Protein AF-A0A5M3VR15-F1 (afdb_monomer)

Sequence (517 aa):
MLGALPVVAEFCSRLRIRELVDEACPVRDLAELTHGQVIEVLVANRLTSPAPLVHVQEWARTWAVAETFGVDPDLLNDDRIGRALDAIAPHLDHLAGSAGLSAIERFGVDASRMHWDMTSISLHGVYEQAEENFAAPKFGHPKDRRPDLKQIQAGIAVSGDGALPLFHRAFDGGAGEVGQVVGVMKALQALASRQQLLMVGDSKLISYANLAAMAAEQVGFIAPASKTYVGVQVLRGLDLAAATPVDYLARRGAGKPAERRGLWHVLEDGMTLPGPRKKDPVVKLRRVFVHSSARARAAATARAKKLDRARDDLQRLERGLGSRHYPTPGKVADRIAVIARDRRVAGYLHAEAGIAPDTGKPTLAWHFDQNAIDAEAAADGWYALLSNLDPGHADAEQILRLYKGQEAVERRYSAFKGPLAVTTLYLKNNRRVAELITVICLALLIFCLVERQVRQDWPYARPPRSRACTRGGPPSPPDGSSSTHWPVSGSSLVPASHHRSFLNRPIFSSAFSIYST

Solvent-accessible surface area (backbone atoms only — not comparable to full-atom values): 29183 Å² total; per-residue (Å²): 77,61,86,66,47,62,63,47,46,52,50,37,60,66,37,35,48,38,57,59,38,31,74,75,36,69,68,63,94,86,52,93,64,54,39,11,59,54,50,52,50,52,23,48,34,41,54,44,64,70,58,60,66,82,42,42,25,64,51,30,67,58,30,45,36,41,83,62,71,72,39,63,34,84,68,39,42,45,68,51,52,48,51,37,42,59,57,44,53,90,42,50,64,58,53,30,45,51,43,23,42,32,41,30,73,72,65,70,48,54,47,36,36,30,33,44,52,74,42,61,38,51,41,56,68,84,61,91,65,64,56,84,99,37,38,40,70,25,60,50,88,44,85,85,72,51,62,88,33,35,18,31,26,39,39,39,34,24,19,74,48,68,43,28,52,38,35,55,49,66,34,30,24,65,61,63,67,69,75,59,53,61,68,52,46,56,56,49,53,70,58,16,73,95,50,72,35,29,40,35,37,52,41,61,62,68,40,72,71,45,50,51,48,30,58,75,71,59,40,31,40,41,27,40,51,42,65,91,79,49,42,68,70,62,45,37,72,54,59,73,87,82,30,47,77,42,100,59,79,55,76,93,35,68,89,44,59,77,92,73,37,54,54,35,29,37,43,74,52,80,45,75,46,76,42,100,46,95,87,43,71,69,43,70,35,36,39,34,38,36,37,28,52,54,49,21,54,51,47,52,54,53,49,50,58,36,51,52,56,43,49,55,52,50,56,51,48,62,77,40,49,53,34,98,86,23,58,41,33,68,51,44,44,54,49,49,53,51,49,23,59,78,47,70,37,59,83,31,54,50,72,49,55,41,66,38,93,90,73,71,35,31,40,79,51,72,51,69,43,61,66,50,50,50,55,53,55,47,30,44,26,51,49,42,32,37,29,62,60,51,66,92,80,42,46,66,62,52,50,50,54,62,54,61,55,49,63,58,46,58,52,45,55,48,43,47,47,47,77,52,52,52,60,69,42,82,53,85,45,33,55,63,48,48,35,51,49,51,44,51,48,53,29,50,27,49,55,28,48,54,53,36,51,54,54,73,69,38,82,85,69,60,76,79,77,82,68,79,84,73,90,74,85,88,82,82,88,80,87,80,90,82,90,82,83,86,87,83,86,86,83,84,86,78,88,81,79,92,75,96,68,97,68,87,73,41,48,65,60,57,65,58,64,70,75,76,122

Foldseek 3Di:
DAPCLLLLLVLCVLLVQLVLLCVQQPDDPPDPDGLSLLLSLQLVCLQFPPDDQQCSLVVCVVYVSCVRSVDNSVCSHSVNSVVSLVRCLVPLQVSLLSSLLSCCVRVVAQLQEKEKDKAKAFEDEDAPDADPPFAHFAQDCHPVPPSVTTIKIKIFIFGLALRFGSGIFIHHSPDQPPPPVLVVVVSSVVSNPPHAHEYEYEQSCDDPRNLLSCVVVVHKYKYFHDCVQPPLLNLLPDDPVPWAKFPDFDPVCPPPDPVPTKTKTKDKDKDWDDDPDPPRDIGIKMKIKMFIPVQLVVVVVLVVVLVVQLVVQVVVLQVCWCHPQHNDLVSSVVSNVVSCVVSVQVQFKDKGWDADPVPRIIDIDIDGHPVSVVSSSSSGRITIMMIPDDCVVDPSNRSVVSNSSCVSNVVLVVCLVPSSPSRYDHDHHSSSNRSVSSSSSSSSNSVSSVVSVCLVPPPPNDDPDPPDDPDDDDDDDDDDDDDDDDDDDDDDDDDDDDDDDPDRDRPVVVVVVVPPD

Radius of gyration: 29.28 Å; Cα contacts (8 Å, |Δi|>4): 796; chains: 1; bounding box: 68×82×88 Å

InterPro domains:
  IPR025457 Domain of unknown function DUF4277 [PF14104] (2-89)
  IPR047654 IS1634 transposase [NF033559] (6-456)

Secondary structure (DSSP, 8-state):
--TTHHHHHHHHHHHTHHHHHHHHSPPPTT-SS-HHHHHHHHHHHHHHS---GGGHHHHHHHTTHHHHHS--GGG--HHHHHHHHHHHGGGHHHHHHHHHHHHHHHHT---SEEEEEEEEEEE-S---S--TTSPPPB----TTS-TTSEEEEEEEEEETTTT-EEEEEEEETT--STTTHHHHHHHHHHHSTTS--EEEE-GGG--HHHHHHHHHTT-EEEEEPPTTTS-HHHHHT--STTSEEE----GGGTTS-GGGSPPEEEEEEEEEE--SSTTSPPEEEEEEEEEEHHHHHHHHHHHHHHHHHHHHHHHHHHHTTTSTTS-SHHHHHHHHHHHHHHTT-TTTEEEEEEE-TTT--EEEEEEE-HHHHHHHHTTTTEEEEEE---TTT--HHHHHHHHHTTHHHHHHHHHHHTTT-TT-B--SSHHHHHHHHHHHHHHHHHHHHHHHHHHHH-GGGSPPP--------PPPPPP------------PPPPPP---------HHHHHHHTT--

Mean predicted aligned error: 11.86 Å

Structure (mmCIF, N/CA/C/O backbone):
data_AF-A0A5M3VR15-F1
#
_entry.id   AF-A0A5M3VR15-F1
#
loop_
_atom_site.group_PDB
_atom_site.id
_atom_site.type_symbol
_atom_site.label_atom_id
_atom_site.label_alt_id
_atom_site.label_comp_id
_atom_site.label_asym_id
_atom_site.label_entity_id
_atom_site.label_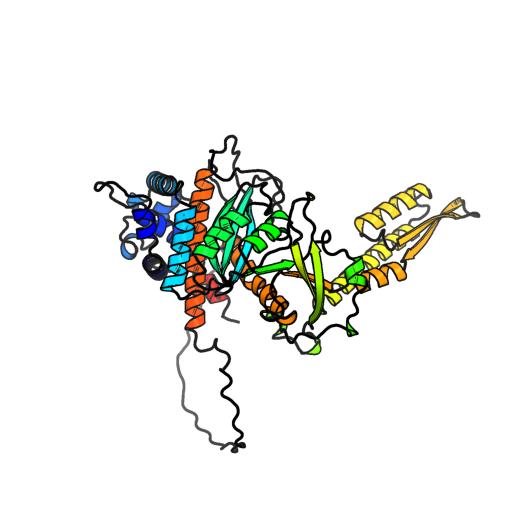seq_id
_atom_site.pdbx_PDB_ins_code
_atom_site.Cartn_x
_atom_site.Cartn_y
_atom_site.Cartn_z
_atom_site.occupancy
_atom_site.B_iso_or_equiv
_atom_site.auth_seq_id
_atom_site.auth_comp_id
_atom_site.auth_asym_id
_atom_site.auth_atom_id
_atom_site.pdbx_PDB_model_num
ATOM 1 N N . MET A 1 1 ? -28.577 -17.894 13.505 1.00 84.69 1 MET A N 1
ATOM 2 C CA . MET A 1 1 ? -27.300 -18.650 13.415 1.00 84.69 1 MET A CA 1
ATOM 3 C C . MET A 1 1 ? -26.244 -18.000 14.302 1.00 84.69 1 MET A C 1
ATOM 5 O O . MET A 1 1 ? -26.069 -16.793 14.215 1.00 84.69 1 MET A O 1
ATOM 9 N N . LEU A 1 2 ? -25.543 -18.776 15.137 1.00 87.06 2 LEU A N 1
ATOM 10 C CA . LEU A 1 2 ? -24.503 -18.254 16.041 1.00 87.06 2 LEU A CA 1
ATOM 11 C C . LEU A 1 2 ? -23.191 -17.926 15.301 1.00 87.06 2 LEU A C 1
ATOM 13 O O . LEU A 1 2 ? -22.658 -16.824 15.414 1.00 87.06 2 LEU A O 1
ATOM 17 N N . GLY A 1 3 ? -22.697 -18.864 14.484 1.00 88.12 3 GLY A N 1
ATOM 18 C CA . GLY A 1 3 ? -21.511 -18.671 13.644 1.00 88.12 3 GLY A CA 1
ATOM 19 C C . GLY A 1 3 ? -20.292 -18.161 14.424 1.00 88.12 3 GLY A C 1
ATOM 20 O O . GLY A 1 3 ? -19.955 -18.700 15.473 1.00 88.12 3 GLY A O 1
ATOM 21 N N . ALA A 1 4 ? -19.628 -17.125 13.903 1.00 90.88 4 ALA A N 1
ATOM 22 C CA . ALA A 1 4 ? -18.450 -16.514 14.526 1.00 90.88 4 ALA A CA 1
ATOM 23 C C . ALA A 1 4 ? -18.777 -15.351 15.486 1.00 90.88 4 ALA A C 1
ATOM 25 O O . ALA A 1 4 ? -17.852 -14.723 15.997 1.00 90.88 4 ALA A O 1
ATOM 26 N N . LEU A 1 5 ? -20.059 -15.039 15.729 1.00 94.44 5 LEU A N 1
ATOM 27 C CA . LEU A 1 5 ? -20.446 -13.853 16.503 1.00 94.44 5 LEU A CA 1
ATOM 28 C C . LEU A 1 5 ? -19.872 -13.823 17.925 1.00 94.44 5 LEU A C 1
ATOM 30 O O . LEU A 1 5 ? -19.365 -12.765 18.287 1.00 94.44 5 LEU A O 1
ATOM 34 N N . PRO A 1 6 ? -19.855 -14.923 18.709 1.00 96.25 6 PRO A N 1
ATOM 35 C CA . PRO A 1 6 ? -19.292 -14.883 20.061 1.00 96.25 6 PRO A CA 1
ATOM 36 C C . PRO A 1 6 ? -17.806 -14.522 20.072 1.00 96.25 6 PRO A C 1
ATOM 38 O O . PRO A 1 6 ? -17.352 -13.767 20.924 1.00 96.25 6 PRO A O 1
ATOM 41 N N . VAL A 1 7 ? -17.053 -15.010 19.079 1.00 94.94 7 VAL A N 1
ATOM 42 C CA . VAL A 1 7 ? -15.639 -14.655 18.914 1.00 94.94 7 VAL A CA 1
ATOM 43 C C . VAL A 1 7 ? -15.512 -13.173 18.577 1.00 94.94 7 VAL A C 1
ATOM 45 O O . VAL A 1 7 ? -14.684 -12.485 19.158 1.00 94.94 7 VAL A O 1
ATOM 48 N N . VAL A 1 8 ? -16.340 -12.652 17.668 1.00 95.06 8 VAL A N 1
ATOM 49 C CA . VAL A 1 8 ? -16.310 -11.222 17.332 1.00 95.06 8 VAL A CA 1
ATOM 50 C C . VAL A 1 8 ? -16.653 -10.359 18.548 1.00 95.06 8 VAL A C 1
ATOM 52 O O . VAL A 1 8 ? -15.923 -9.414 18.823 1.00 95.06 8 VAL A O 1
ATOM 55 N N . ALA A 1 9 ? -17.707 -10.700 19.290 1.00 96.31 9 ALA A N 1
ATOM 56 C CA . ALA A 1 9 ? -18.141 -9.959 20.471 1.00 96.31 9 ALA A CA 1
ATOM 57 C C . ALA A 1 9 ? -17.063 -9.920 21.562 1.00 96.31 9 ALA A C 1
ATOM 59 O O . ALA A 1 9 ? -16.777 -8.853 22.101 1.00 96.31 9 ALA A O 1
ATOM 60 N N . GLU A 1 10 ? -16.394 -11.047 21.817 1.00 96.69 10 GLU A N 1
ATOM 61 C CA . GLU A 1 10 ? -15.274 -11.108 22.761 1.00 96.69 10 GLU A CA 1
ATOM 62 C C . GLU A 1 10 ? -14.133 -10.167 22.347 1.00 96.69 10 GLU A C 1
ATOM 64 O O . GLU A 1 10 ? -13.606 -9.415 23.167 1.00 96.69 10 GLU A O 1
ATOM 69 N N . PHE A 1 11 ? -13.760 -10.143 21.063 1.00 96.56 11 PHE A N 1
ATOM 70 C CA . PHE A 1 11 ? -12.718 -9.229 20.587 1.00 96.56 11 PHE A CA 1
ATOM 71 C C . PHE A 1 11 ? -13.174 -7.763 20.568 1.00 96.56 11 PHE A C 1
ATOM 73 O O . PHE A 1 11 ? -12.351 -6.896 20.857 1.00 96.56 11 PHE A O 1
ATOM 80 N N . CYS A 1 12 ? -14.449 -7.468 20.286 1.00 97.00 12 CYS A N 1
ATOM 81 C CA . CYS A 1 12 ? -15.007 -6.117 20.405 1.00 97.00 12 CYS A CA 1
ATOM 82 C C . CYS A 1 12 ? -14.919 -5.603 21.850 1.00 97.00 12 CYS A C 1
ATOM 84 O O . CYS A 1 12 ? -14.375 -4.520 22.072 1.00 97.00 12 CYS A O 1
ATOM 86 N N . SER A 1 13 ? -15.347 -6.417 22.821 1.00 96.69 13 SER A N 1
ATOM 87 C CA . SER A 1 13 ? -15.270 -6.119 24.259 1.00 96.69 13 SER A CA 1
ATOM 88 C C . SER A 1 13 ? -13.823 -5.937 24.720 1.00 96.69 13 SER A C 1
ATOM 90 O O . SER A 1 13 ? -13.453 -4.929 25.331 1.00 96.69 13 SER A O 1
ATOM 92 N N . ARG A 1 14 ? -12.934 -6.863 24.337 1.00 96.25 14 ARG A N 1
ATOM 93 C CA . ARG A 1 14 ? -11.507 -6.733 24.637 1.00 96.25 14 ARG A CA 1
ATOM 94 C C . ARG A 1 14 ? -10.912 -5.482 24.008 1.00 96.25 14 ARG A C 1
ATOM 96 O O . ARG A 1 14 ? -10.101 -4.859 24.670 1.00 96.25 14 ARG A O 1
ATOM 103 N N . LEU A 1 15 ? -11.310 -5.064 22.810 1.00 95.62 15 LEU A N 1
ATOM 104 C CA . LEU A 1 15 ? -10.848 -3.808 22.205 1.00 95.62 15 LEU A CA 1
ATOM 105 C C . LEU A 1 15 ? -11.556 -2.556 22.734 1.00 95.62 15 LEU A C 1
ATOM 107 O O . LEU A 1 15 ? -11.107 -1.453 22.420 1.00 95.62 15 LEU A O 1
ATOM 111 N N . ARG A 1 16 ? -12.597 -2.707 23.557 1.00 96.62 16 ARG A N 1
ATOM 112 C CA . ARG A 1 16 ? -13.457 -1.624 24.044 1.00 96.62 16 ARG A CA 1
ATOM 113 C C . ARG A 1 16 ? -14.177 -0.849 22.934 1.00 96.62 16 ARG A C 1
ATOM 115 O O . ARG A 1 16 ? -14.290 0.373 23.004 1.00 96.62 16 ARG A O 1
ATOM 122 N N . ILE A 1 17 ? -14.576 -1.513 21.846 1.00 96.56 17 ILE A N 1
ATOM 123 C CA . ILE A 1 17 ? -15.138 -0.809 20.679 1.00 96.56 17 ILE A CA 1
ATOM 124 C C . ILE A 1 17 ? -16.396 -0.029 21.062 1.00 96.56 17 ILE A C 1
ATOM 126 O O . ILE A 1 17 ? -16.505 1.149 20.717 1.00 96.56 17 ILE A O 1
ATOM 130 N N . ARG A 1 18 ? -17.319 -0.660 21.794 1.00 96.88 18 ARG A N 1
ATOM 131 C CA . ARG A 1 18 ? -18.538 -0.002 22.264 1.00 96.88 18 ARG A CA 1
ATOM 132 C C . ARG A 1 18 ? -18.235 1.211 23.133 1.00 96.88 18 ARG A C 1
ATOM 134 O O . ARG A 1 18 ? -18.763 2.283 22.865 1.00 96.88 18 ARG A O 1
ATOM 141 N N . GLU A 1 19 ? -17.381 1.051 24.136 1.00 97.12 19 GLU A N 1
ATOM 142 C CA . GLU A 1 19 ? -17.061 2.100 25.100 1.00 97.12 19 GLU A CA 1
ATOM 143 C C . GLU A 1 19 ? -16.384 3.285 24.418 1.00 97.12 19 GLU A C 1
ATOM 145 O O . GLU A 1 19 ? -16.788 4.417 24.638 1.00 97.12 19 GLU A O 1
ATOM 150 N N . LEU A 1 20 ? -15.415 3.037 23.532 1.00 95.44 20 LEU A N 1
ATOM 151 C CA . LEU A 1 20 ? -14.730 4.101 22.795 1.00 95.44 20 LEU A CA 1
ATOM 152 C C . LEU A 1 20 ? -15.692 4.926 21.931 1.00 95.44 20 LEU A C 1
ATOM 154 O O . LEU A 1 20 ? -15.531 6.141 21.810 1.00 95.44 20 LEU A O 1
ATOM 158 N N . VAL A 1 21 ? -16.683 4.273 21.317 1.00 97.12 21 VAL A N 1
ATOM 159 C CA . VAL A 1 21 ? -17.708 4.959 20.522 1.00 97.12 21 VAL A CA 1
ATOM 160 C C . VAL A 1 21 ? -18.686 5.708 21.420 1.00 97.12 21 VAL A C 1
ATOM 162 O O . VAL A 1 21 ? -18.996 6.856 21.126 1.00 97.12 21 VAL A O 1
ATOM 165 N N . ASP A 1 22 ? -19.155 5.100 22.507 1.00 96.94 22 ASP A N 1
ATOM 166 C CA . ASP A 1 22 ? -20.141 5.711 23.404 1.00 96.94 22 ASP A CA 1
ATOM 167 C C . ASP A 1 22 ? -19.550 6.884 24.209 1.00 96.94 22 ASP A C 1
ATOM 169 O O . ASP A 1 22 ? -20.244 7.869 24.452 1.00 96.94 22 ASP A O 1
ATOM 173 N N . GLU A 1 23 ? -18.258 6.832 24.552 1.00 95.75 23 GLU A N 1
ATOM 174 C CA . GLU A 1 23 ? -17.509 7.945 25.153 1.00 95.75 23 GLU A CA 1
ATOM 175 C C . GLU A 1 23 ? -17.370 9.126 24.177 1.00 95.75 23 GLU A C 1
ATOM 177 O O . GLU A 1 23 ? -17.504 10.284 24.573 1.00 95.75 23 GLU A O 1
ATOM 182 N N . ALA A 1 24 ? -17.113 8.850 22.893 1.00 93.88 24 ALA A N 1
ATOM 183 C CA . ALA A 1 24 ? -16.976 9.886 21.868 1.00 93.88 24 ALA A CA 1
ATOM 184 C C . ALA A 1 24 ? -18.331 10.444 21.399 1.00 93.88 24 ALA A C 1
ATOM 186 O O . ALA A 1 24 ? -18.429 11.611 21.023 1.00 93.88 24 ALA A O 1
ATOM 187 N N . CYS A 1 25 ? -19.366 9.606 21.396 1.00 94.75 25 CYS A N 1
ATOM 188 C CA . CYS A 1 25 ? -20.674 9.883 20.815 1.00 94.75 25 CYS A CA 1
ATOM 189 C C . CYS A 1 25 ? -21.788 9.437 21.781 1.00 94.75 25 CYS A C 1
ATOM 191 O O . CYS A 1 25 ? -22.490 8.458 21.499 1.00 94.75 25 CYS A O 1
ATOM 193 N N . PRO A 1 26 ? -21.974 10.129 22.919 1.00 92.31 26 PRO A N 1
ATOM 194 C CA . PRO A 1 26 ? -22.975 9.742 23.902 1.00 92.31 26 PRO A CA 1
ATOM 195 C C . PRO A 1 26 ? -24.393 9.887 23.340 1.00 92.31 26 PRO A C 1
ATOM 197 O O . PRO A 1 26 ? -24.717 10.837 22.622 1.00 92.31 26 PRO A O 1
ATOM 200 N N . VAL A 1 27 ? -25.260 8.943 23.698 1.00 91.06 27 VAL A N 1
ATOM 201 C CA . VAL A 1 27 ? -26.696 8.996 23.398 1.00 91.06 27 VAL A CA 1
ATOM 202 C C . VAL A 1 27 ? -27.474 9.525 24.600 1.00 91.06 27 VAL A C 1
ATOM 204 O O . VAL A 1 27 ? -26.991 9.511 25.726 1.00 91.06 27 VAL A O 1
ATOM 207 N N . ARG A 1 28 ? -28.700 10.000 24.364 1.00 87.38 28 ARG A N 1
ATOM 208 C CA . ARG A 1 28 ? -29.627 10.353 25.451 1.00 87.38 28 ARG A CA 1
ATOM 209 C C . ARG A 1 28 ? -30.098 9.083 26.163 1.00 87.38 28 ARG A C 1
ATOM 211 O O . ARG A 1 28 ? -30.282 8.070 25.498 1.00 87.38 28 ARG A O 1
ATOM 218 N N . ASP A 1 29 ? -30.434 9.188 27.445 1.00 80.81 29 ASP A N 1
ATOM 219 C CA . ASP A 1 29 ? -30.907 8.061 28.276 1.00 80.81 29 ASP A CA 1
ATOM 220 C C . ASP A 1 29 ? -32.170 7.360 27.738 1.00 80.81 29 ASP A C 1
ATOM 222 O O . ASP A 1 29 ? -32.453 6.218 28.077 1.00 80.81 29 ASP A O 1
ATOM 226 N N . LEU A 1 30 ? -32.930 8.037 26.872 1.00 84.94 30 LEU A N 1
ATOM 227 C CA . LEU A 1 30 ? -34.126 7.513 26.202 1.00 84.94 30 LEU A CA 1
ATOM 228 C C . LEU A 1 30 ? -33.816 6.645 24.969 1.00 84.94 30 LEU A C 1
ATOM 230 O O . LEU A 1 30 ? -34.739 6.138 24.336 1.00 84.94 30 LEU A O 1
ATOM 234 N N . ALA A 1 31 ? -32.552 6.542 24.555 1.00 85.62 31 ALA A N 1
ATOM 235 C CA . ALA A 1 31 ? -32.176 5.763 23.385 1.00 85.62 31 ALA A CA 1
ATOM 236 C C . ALA A 1 31 ? -32.180 4.263 23.704 1.00 85.62 31 ALA A C 1
ATOM 238 O O . ALA A 1 31 ? -31.478 3.808 24.600 1.00 85.62 31 ALA A O 1
ATOM 239 N N . GLU A 1 32 ? -32.907 3.485 22.903 1.00 91.31 32 GLU A N 1
ATOM 240 C CA . GLU A 1 32 ? -32.986 2.025 23.057 1.00 91.31 32 GLU A CA 1
ATOM 241 C C . GLU A 1 32 ? -31.664 1.315 22.725 1.00 91.31 32 GLU A C 1
ATOM 243 O O . GLU A 1 32 ? -31.402 0.221 23.214 1.00 91.31 32 GLU A O 1
ATOM 248 N N . LEU A 1 33 ? -30.815 1.947 21.906 1.00 94.12 33 LEU A N 1
ATOM 249 C CA . LEU A 1 33 ? -29.470 1.478 21.584 1.00 94.12 33 LEU A CA 1
ATOM 250 C C . LEU A 1 33 ? -28.466 2.619 21.687 1.00 94.12 33 LEU A C 1
ATOM 252 O O . LEU A 1 33 ? -28.741 3.746 21.262 1.00 94.12 33 LEU A O 1
ATOM 256 N N . THR A 1 34 ? -27.253 2.302 22.128 1.00 96.38 34 THR A N 1
ATOM 257 C CA . THR A 1 34 ? -26.111 3.214 22.031 1.00 96.38 34 THR A CA 1
ATOM 258 C C . THR A 1 34 ? -25.531 3.229 20.615 1.00 96.38 34 THR A C 1
ATOM 260 O O . THR A 1 34 ? -25.936 2.445 19.747 1.00 96.38 34 THR A O 1
ATOM 263 N N . HIS A 1 35 ? -24.640 4.175 20.315 1.00 97.00 35 HIS A N 1
ATOM 264 C CA . HIS A 1 35 ? -23.969 4.199 19.013 1.00 97.00 35 HIS A CA 1
ATOM 265 C C . HIS A 1 35 ? -22.918 3.088 18.923 1.00 97.00 35 HIS A C 1
ATOM 267 O O . HIS A 1 35 ? -22.827 2.427 17.889 1.00 97.00 35 HIS A O 1
ATOM 273 N N . GLY A 1 36 ? -22.219 2.799 20.020 1.00 97.06 36 GLY A N 1
ATOM 274 C CA . GLY A 1 36 ? -21.252 1.715 20.136 1.00 97.06 36 GLY A CA 1
ATOM 275 C C . GLY A 1 36 ? -21.853 0.346 19.846 1.00 97.06 36 GLY A C 1
ATOM 276 O O . GLY A 1 36 ? -21.278 -0.398 19.054 1.00 97.06 36 GLY A O 1
ATOM 277 N N . GLN A 1 37 ? -23.052 0.051 20.363 1.00 97.12 37 GLN A N 1
ATOM 278 C CA . GLN A 1 37 ? -23.767 -1.194 20.034 1.00 97.12 37 GLN A CA 1
ATOM 279 C C . GLN A 1 37 ? -24.006 -1.344 18.530 1.00 97.12 37 GLN A C 1
ATOM 281 O O . GLN A 1 37 ? -23.772 -2.406 17.957 1.00 97.12 37 GLN A O 1
ATOM 286 N N . VAL A 1 38 ? -24.444 -0.271 17.868 1.00 97.50 38 VAL A N 1
ATOM 287 C CA . VAL A 1 38 ? -24.686 -0.295 16.421 1.00 97.50 38 VAL A CA 1
ATOM 288 C C . VAL A 1 38 ? -23.377 -0.530 15.663 1.00 97.50 38 VAL A C 1
ATOM 290 O O . VAL A 1 38 ? -23.345 -1.343 14.741 1.00 97.50 38 VAL A O 1
ATOM 293 N N . ILE A 1 39 ? -22.281 0.128 16.056 1.00 97.56 39 ILE A N 1
ATOM 294 C CA . ILE A 1 39 ? -20.973 -0.057 15.412 1.00 97.56 39 ILE A CA 1
ATOM 295 C C . ILE A 1 39 ? -20.442 -1.487 15.597 1.00 97.56 39 ILE A C 1
ATOM 297 O O . ILE A 1 39 ? -19.976 -2.073 14.619 1.00 97.56 39 ILE A O 1
ATOM 301 N N . GLU A 1 40 ? -20.552 -2.089 16.785 1.00 96.94 40 GLU A N 1
ATOM 302 C CA . GLU A 1 40 ? -20.150 -3.488 17.013 1.00 96.94 40 GLU A CA 1
ATOM 303 C C . GLU A 1 40 ? -20.912 -4.464 16.114 1.00 96.94 40 GLU A C 1
ATOM 305 O O . GLU A 1 40 ? -20.313 -5.346 15.492 1.00 96.94 40 GLU A O 1
ATOM 310 N N . VAL A 1 41 ? -22.223 -4.263 15.977 1.00 96.38 41 VAL A N 1
ATOM 311 C CA . VAL A 1 41 ? -23.064 -5.063 15.084 1.00 96.38 41 VAL A CA 1
ATOM 312 C C . VAL A 1 41 ? -22.640 -4.891 13.624 1.00 96.38 41 VAL A C 1
ATOM 314 O O . VAL A 1 41 ? -22.562 -5.877 12.889 1.00 96.38 41 VAL A O 1
ATOM 317 N N . LEU A 1 42 ? -22.313 -3.671 13.182 1.00 95.81 42 LEU A N 1
ATOM 318 C CA . LEU A 1 42 ? -21.810 -3.443 11.824 1.00 95.81 42 LEU A CA 1
ATOM 319 C C . LEU A 1 42 ? -20.450 -4.117 11.594 1.00 95.81 42 LEU A C 1
ATOM 321 O O . LEU A 1 42 ? -20.225 -4.688 10.525 1.00 95.81 42 LEU A O 1
ATOM 325 N N . VAL A 1 43 ? -19.556 -4.099 12.585 1.00 95.19 43 VAL A N 1
ATOM 326 C CA . VAL A 1 43 ? -18.287 -4.839 12.537 1.00 95.19 43 VAL A CA 1
ATOM 327 C C . VAL A 1 43 ? -18.549 -6.345 12.414 1.00 95.19 43 VAL A C 1
ATOM 329 O O . VAL A 1 43 ? -17.964 -7.007 11.552 1.00 95.19 43 VAL A O 1
ATOM 332 N N . ALA A 1 44 ? -19.480 -6.884 13.201 1.00 94.69 44 ALA A N 1
ATOM 333 C CA . ALA A 1 44 ? -19.871 -8.288 13.140 1.00 94.69 44 ALA A CA 1
ATOM 334 C C . ALA A 1 44 ? -20.499 -8.673 11.794 1.00 94.69 44 ALA A C 1
ATOM 336 O O . ALA A 1 44 ? -20.161 -9.723 11.236 1.00 94.69 44 ALA A O 1
ATOM 337 N N . ASN A 1 45 ? -21.334 -7.805 11.217 1.00 93.38 45 ASN A N 1
ATOM 338 C CA . ASN A 1 45 ? -21.872 -7.982 9.871 1.00 93.38 45 ASN A CA 1
ATOM 339 C C . ASN A 1 45 ? -20.744 -8.092 8.834 1.00 93.38 45 ASN A C 1
ATOM 341 O O . ASN A 1 45 ? -20.725 -9.032 8.036 1.00 93.38 45 ASN A O 1
ATOM 345 N N . ARG A 1 46 ? -19.751 -7.192 8.893 1.00 90.81 46 ARG A N 1
ATOM 346 C CA . ARG A 1 46 ? -18.596 -7.197 7.976 1.00 90.81 46 ARG A CA 1
ATOM 347 C C . ARG A 1 46 ? -17.713 -8.434 8.111 1.00 90.81 46 ARG A C 1
ATOM 349 O O . ARG A 1 46 ? -17.101 -8.839 7.129 1.00 90.81 46 ARG A O 1
ATOM 356 N N . LEU A 1 47 ? -17.641 -9.046 9.289 1.00 90.12 47 LEU A N 1
ATOM 357 C CA . LEU A 1 47 ? -16.813 -10.231 9.531 1.00 90.12 47 LEU A CA 1
ATOM 358 C C . LEU A 1 47 ? -17.487 -11.559 9.177 1.00 90.12 47 LEU A C 1
ATOM 360 O O . LEU A 1 47 ? -16.810 -12.580 9.037 1.00 90.12 47 LEU A O 1
ATOM 364 N N . THR A 1 48 ? -18.809 -11.567 9.046 1.00 89.19 48 THR A N 1
ATOM 365 C CA . THR A 1 48 ? -19.586 -12.798 8.896 1.00 89.19 48 THR A CA 1
ATOM 366 C C . THR A 1 48 ? -20.166 -12.940 7.497 1.00 89.19 48 THR A C 1
ATOM 368 O O . THR A 1 48 ? -19.733 -13.805 6.736 1.00 89.19 48 THR A O 1
ATOM 371 N N . SER A 1 49 ? -21.126 -12.086 7.154 1.00 86.06 49 SER A N 1
ATOM 372 C CA . SER A 1 49 ? -21.803 -12.045 5.864 1.00 86.06 49 SER A CA 1
ATOM 373 C C . SER A 1 49 ? -22.097 -10.583 5.524 1.00 86.06 49 SER A C 1
ATOM 375 O O . SER A 1 49 ? -23.205 -10.117 5.802 1.00 86.06 49 SER A O 1
ATOM 377 N N . PRO A 1 50 ? -21.115 -9.859 4.946 1.00 83.25 50 PRO A N 1
ATOM 378 C CA . PRO A 1 50 ? -21.251 -8.441 4.636 1.00 83.25 50 PRO A CA 1
ATOM 379 C C . PRO A 1 50 ? -22.537 -8.165 3.859 1.00 83.25 50 PRO A C 1
ATOM 381 O O . PRO A 1 50 ? -22.710 -8.657 2.741 1.00 83.25 50 PRO A O 1
ATOM 384 N N . ALA A 1 51 ? -23.425 -7.371 4.451 1.00 85.69 51 ALA A N 1
ATOM 385 C CA . ALA A 1 51 ? -24.679 -6.958 3.839 1.00 85.69 51 ALA A CA 1
ATOM 386 C C . ALA A 1 51 ? -24.636 -5.452 3.515 1.00 85.69 51 ALA A C 1
ATOM 388 O O . ALA A 1 51 ? -23.916 -4.683 4.170 1.00 85.69 51 ALA A O 1
ATOM 389 N N . PRO A 1 52 ? -25.383 -4.984 2.501 1.00 86.25 52 PRO A N 1
ATOM 390 C CA . PRO A 1 52 ? -25.693 -3.563 2.370 1.00 86.25 52 PRO A CA 1
ATOM 391 C C . PRO A 1 52 ? -26.371 -3.044 3.646 1.00 86.25 52 PRO A C 1
ATOM 393 O O . PRO A 1 52 ? -27.081 -3.802 4.302 1.00 86.25 52 PRO A O 1
ATOM 396 N N . LEU A 1 53 ? -26.190 -1.761 3.987 1.00 88.81 53 LEU A N 1
ATOM 397 C CA . LEU A 1 53 ? -26.708 -1.186 5.245 1.00 88.81 53 LEU A CA 1
ATOM 398 C C . LEU A 1 53 ? -28.222 -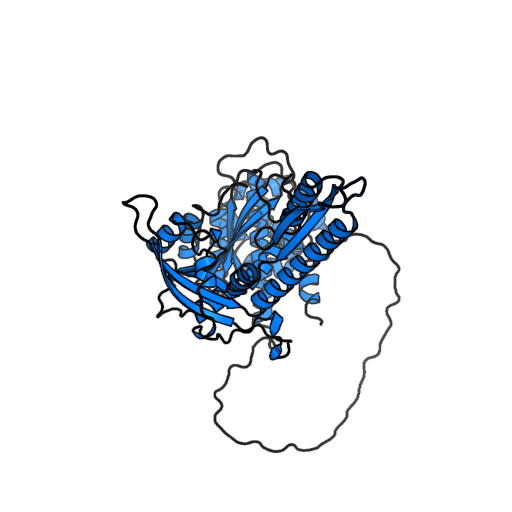1.408 5.418 1.00 88.81 53 LEU A C 1
ATOM 400 O O . LEU A 1 53 ? -28.667 -1.742 6.508 1.00 88.81 53 LEU A O 1
ATOM 404 N N . VAL A 1 54 ? -28.982 -1.330 4.321 1.00 89.31 54 VAL A N 1
ATOM 405 C CA . VAL A 1 54 ? -30.438 -1.565 4.286 1.00 89.31 54 VAL A CA 1
ATOM 406 C C . VAL A 1 54 ? -30.856 -3.009 4.596 1.00 89.31 54 VAL A C 1
ATOM 408 O O . VAL A 1 54 ? -32.003 -3.251 4.944 1.00 89.31 54 VAL A O 1
ATOM 411 N N . HIS A 1 55 ? -29.936 -3.972 4.499 1.00 92.06 55 HIS A N 1
ATOM 412 C CA . HIS A 1 55 ? -30.185 -5.391 4.780 1.00 92.06 55 HIS A CA 1
ATOM 413 C C . HIS A 1 55 ? -29.561 -5.855 6.104 1.00 92.06 55 HIS A C 1
ATOM 415 O O . HIS A 1 55 ? -29.613 -7.042 6.428 1.00 92.06 55 HIS A O 1
ATOM 421 N N . VAL A 1 56 ? -28.962 -4.951 6.889 1.00 93.38 56 VAL A N 1
ATOM 422 C CA . VAL A 1 56 ? -28.345 -5.318 8.175 1.00 93.38 56 VAL A CA 1
ATOM 423 C C . VAL A 1 56 ? -29.394 -5.811 9.169 1.00 93.38 56 VAL A C 1
ATOM 425 O O . VAL A 1 56 ? -29.123 -6.781 9.867 1.00 93.38 56 VAL A O 1
ATOM 428 N N . GLN A 1 57 ? -30.594 -5.227 9.193 1.00 95.88 57 GLN A N 1
ATOM 429 C CA . GLN A 1 57 ? -31.696 -5.712 10.028 1.00 95.88 57 GLN A CA 1
ATOM 430 C C . GLN A 1 57 ? -32.080 -7.163 9.693 1.00 95.88 57 GLN A C 1
ATOM 432 O O . GLN A 1 57 ? -32.184 -8.005 10.580 1.00 95.88 57 GLN A O 1
ATOM 437 N N . GLU A 1 58 ? -32.260 -7.484 8.410 1.00 94.81 58 GLU A N 1
ATOM 438 C CA . GLU A 1 58 ? -32.603 -8.840 7.959 1.00 94.81 58 GLU A CA 1
ATOM 439 C C . GLU A 1 58 ? -31.486 -9.843 8.283 1.00 94.81 58 GLU A C 1
ATOM 441 O O . GLU A 1 58 ? -31.732 -10.943 8.789 1.00 94.81 58 GLU A O 1
ATOM 446 N N . TRP A 1 59 ? -30.233 -9.436 8.075 1.00 95.06 59 TRP A N 1
ATOM 447 C CA . TRP A 1 59 ? -29.081 -10.204 8.530 1.00 95.06 59 TRP A CA 1
ATOM 448 C C . TRP A 1 59 ? -29.123 -10.417 10.053 1.00 95.06 59 TRP A C 1
ATOM 450 O O . TRP A 1 59 ? -28.977 -11.545 10.512 1.00 95.06 59 TRP A O 1
ATOM 460 N N . ALA A 1 60 ? -29.400 -9.383 10.846 1.00 95.62 60 ALA A N 1
ATOM 461 C CA . ALA A 1 60 ? -29.445 -9.489 12.300 1.00 95.62 60 ALA A CA 1
ATOM 462 C C . ALA A 1 60 ? -30.568 -10.414 12.790 1.00 95.62 60 ALA A C 1
ATOM 464 O O . ALA A 1 60 ? -30.355 -11.126 13.762 1.00 95.62 60 ALA A O 1
ATOM 465 N N . ARG A 1 61 ? -31.715 -10.485 12.095 1.00 95.31 61 ARG A N 1
ATOM 466 C CA . ARG A 1 61 ? -32.801 -11.441 12.400 1.00 95.31 61 ARG A CA 1
ATOM 467 C C . ARG A 1 61 ? -32.411 -12.897 12.133 1.00 95.31 61 ARG A C 1
ATOM 469 O O . ARG A 1 61 ? -32.895 -13.808 12.797 1.00 95.31 61 ARG A O 1
ATOM 476 N N . THR A 1 62 ? -31.563 -13.141 11.134 1.00 94.81 62 THR A N 1
ATOM 477 C CA . THR A 1 62 ? -31.124 -14.503 10.770 1.00 94.81 62 THR A CA 1
ATOM 478 C C . THR A 1 62 ? -29.917 -14.975 11.586 1.00 94.81 62 THR A C 1
ATOM 480 O O . THR A 1 62 ? -29.626 -16.177 11.662 1.00 94.81 62 THR A O 1
ATOM 483 N N . TRP A 1 63 ? -29.221 -14.051 12.245 1.00 95.19 63 TRP A N 1
ATOM 484 C CA . TRP A 1 63 ? -28.060 -14.296 13.092 1.00 95.19 63 TRP A CA 1
ATOM 485 C C . TRP A 1 63 ? -28.394 -14.105 14.578 1.00 95.19 63 TRP A C 1
ATOM 487 O O . TRP A 1 63 ? -29.371 -13.462 14.921 1.00 95.19 63 TRP A O 1
ATOM 497 N N . ALA A 1 64 ? -27.611 -14.698 15.479 1.00 95.06 64 ALA A N 1
ATOM 498 C CA . ALA A 1 64 ? -27.860 -14.620 16.926 1.00 95.06 64 ALA A CA 1
ATOM 499 C C . ALA A 1 64 ? -27.386 -13.276 17.527 1.00 95.06 64 ALA A C 1
ATOM 501 O O . ALA A 1 64 ? -26.565 -13.247 18.447 1.00 95.06 64 ALA A O 1
ATOM 502 N N . VAL A 1 65 ? -27.797 -12.152 16.925 1.00 95.81 65 VAL A N 1
ATOM 503 C CA . VAL A 1 65 ? -27.355 -10.800 17.317 1.00 95.81 65 VAL A CA 1
ATOM 504 C C . VAL A 1 65 ? -27.948 -10.400 18.666 1.00 95.81 65 VAL A C 1
ATOM 506 O O . VAL A 1 65 ? -27.215 -9.873 19.502 1.00 95.81 65 VAL A O 1
ATOM 509 N N . ALA A 1 66 ? -29.222 -10.719 18.908 1.00 95.88 66 ALA A N 1
ATOM 510 C CA . ALA A 1 66 ? -29.885 -10.462 20.185 1.00 95.88 66 ALA A CA 1
ATOM 511 C C . ALA A 1 66 ? -29.171 -11.174 21.336 1.00 95.88 66 ALA A C 1
ATOM 513 O O . ALA A 1 66 ? -28.848 -10.558 22.347 1.00 95.88 66 ALA A O 1
ATOM 514 N N . GLU A 1 67 ? -28.847 -12.450 21.154 1.00 95.56 67 GLU A N 1
ATOM 515 C CA . GLU A 1 67 ? -28.221 -13.276 22.181 1.00 95.56 67 GLU A CA 1
ATOM 516 C C . GLU A 1 67 ? -26.752 -12.915 22.405 1.00 95.56 67 GLU A C 1
ATOM 518 O O . GLU A 1 67 ? -26.261 -13.013 23.525 1.00 95.56 67 GLU A O 1
ATOM 523 N N . THR A 1 68 ? -26.038 -12.511 21.350 1.00 95.62 68 THR A N 1
ATOM 524 C CA . THR A 1 68 ? -24.591 -12.263 21.440 1.00 95.62 68 THR A CA 1
ATOM 525 C C . THR A 1 68 ? -24.260 -10.826 21.845 1.00 95.62 68 THR A C 1
ATOM 527 O O . THR A 1 68 ? -23.338 -10.611 22.625 1.00 95.62 68 THR A O 1
ATOM 530 N N . PHE A 1 69 ? -24.984 -9.839 21.310 1.00 94.81 69 PHE A N 1
ATOM 531 C CA . PHE A 1 69 ? -24.705 -8.412 21.524 1.00 94.81 69 PHE A CA 1
ATOM 532 C C . PHE A 1 69 ? -25.745 -7.721 22.416 1.00 94.81 69 PHE A C 1
ATOM 534 O O . PHE A 1 69 ? -25.573 -6.550 22.756 1.00 94.81 69 PHE A O 1
ATOM 541 N N . GLY A 1 70 ? -26.831 -8.409 22.791 1.00 95.00 70 GLY A N 1
ATOM 542 C CA . GLY A 1 70 ? -27.935 -7.795 23.536 1.00 95.00 70 GLY A CA 1
ATOM 543 C C . GLY A 1 70 ? -28.662 -6.722 22.723 1.00 95.00 70 GLY A C 1
ATOM 544 O O . GLY A 1 70 ? -29.128 -5.737 23.289 1.00 95.00 70 GLY A O 1
ATOM 545 N N . VAL A 1 71 ? -28.681 -6.861 21.395 1.00 96.44 71 VAL A N 1
ATOM 546 C CA . VAL A 1 71 ? -29.269 -5.888 20.468 1.00 96.44 71 VAL A CA 1
ATOM 547 C C . VAL A 1 71 ? -30.449 -6.527 19.759 1.00 96.44 71 VAL A C 1
ATOM 549 O O . VAL A 1 71 ? -30.265 -7.485 19.009 1.00 96.44 71 VAL A O 1
ATOM 552 N N . ASP A 1 72 ? -31.645 -5.976 19.963 1.00 96.56 72 ASP A N 1
ATOM 553 C CA . ASP A 1 72 ? -32.826 -6.371 19.200 1.00 96.56 72 ASP A CA 1
ATOM 554 C C . ASP A 1 72 ? -32.613 -6.040 17.707 1.00 96.56 72 ASP A C 1
ATOM 556 O O . ASP A 1 72 ? -32.375 -4.871 17.368 1.00 96.56 72 ASP A O 1
ATOM 560 N N . PRO A 1 73 ? -32.683 -7.037 16.801 1.00 95.88 73 PRO A N 1
ATOM 561 C CA . PRO A 1 73 ? -32.605 -6.819 15.364 1.00 95.88 73 PRO A CA 1
ATOM 562 C C . PRO A 1 73 ? -33.549 -5.734 14.845 1.00 95.88 73 PRO A C 1
ATOM 564 O O . PRO A 1 73 ? -33.219 -5.054 13.873 1.00 95.88 73 PRO A O 1
ATOM 567 N N . ASP A 1 74 ? -34.697 -5.530 15.487 1.00 95.56 74 ASP A N 1
ATOM 568 C CA . ASP A 1 74 ? -35.753 -4.649 14.985 1.00 95.56 74 ASP A CA 1
ATOM 569 C C . ASP A 1 74 ? -35.408 -3.168 15.147 1.00 95.56 74 ASP A C 1
ATOM 571 O O . ASP A 1 74 ? -35.893 -2.315 14.399 1.00 95.56 74 ASP A O 1
ATOM 575 N N . LEU A 1 75 ? -34.456 -2.885 16.034 1.00 95.44 75 LEU A N 1
ATOM 576 C CA . LEU A 1 75 ? -33.893 -1.563 16.266 1.00 95.44 75 LEU A CA 1
ATOM 577 C C . LEU A 1 75 ? -32.769 -1.209 15.273 1.00 95.44 75 LEU A C 1
ATOM 579 O O . LEU A 1 75 ? -32.303 -0.070 15.256 1.00 95.44 75 LEU A O 1
ATOM 583 N N . LEU A 1 76 ? -32.332 -2.146 14.421 1.00 94.81 76 LEU A N 1
ATOM 584 C CA . LEU A 1 76 ? -31.230 -1.972 13.461 1.00 94.81 76 LEU A CA 1
ATOM 585 C C . LEU A 1 76 ? -31.694 -1.557 12.055 1.00 94.81 76 LEU A C 1
ATOM 587 O O . LEU A 1 76 ? -31.090 -1.953 11.056 1.00 94.81 76 LEU A O 1
ATOM 591 N N . ASN A 1 77 ? -32.753 -0.752 11.962 1.00 92.69 77 ASN A N 1
ATOM 592 C CA . ASN A 1 77 ? -33.157 -0.155 10.687 1.00 92.69 77 ASN A CA 1
ATOM 593 C C . ASN A 1 77 ? -32.061 0.766 10.109 1.00 92.69 77 ASN A C 1
ATOM 595 O O . ASN A 1 77 ? -31.149 1.230 10.807 1.00 92.69 77 ASN A O 1
ATOM 599 N N . ASP A 1 78 ? -32.153 1.029 8.809 1.00 89.38 78 ASP A N 1
ATOM 600 C CA . ASP A 1 78 ? -31.177 1.815 8.056 1.00 89.38 78 ASP A CA 1
ATOM 601 C C . ASP A 1 78 ? -31.031 3.252 8.577 1.00 89.38 78 ASP A C 1
ATOM 603 O O . ASP A 1 78 ? -29.908 3.752 8.643 1.00 89.38 78 ASP A O 1
ATOM 607 N N . ASP A 1 79 ? -32.110 3.878 9.048 1.00 91.69 79 ASP A N 1
ATOM 608 C CA . ASP A 1 79 ? -32.073 5.193 9.699 1.00 91.69 79 ASP A CA 1
ATOM 609 C C . ASP A 1 79 ? -31.278 5.181 11.014 1.00 91.69 79 ASP A C 1
ATOM 611 O O . ASP A 1 79 ? -30.524 6.114 11.319 1.00 91.69 79 ASP A O 1
ATOM 615 N N . ARG A 1 80 ? -31.432 4.145 11.849 1.00 94.25 80 ARG A N 1
ATOM 616 C CA . ARG A 1 80 ? -30.655 4.009 13.092 1.00 94.25 80 ARG A CA 1
ATOM 617 C C . ARG A 1 80 ? -29.174 3.811 12.785 1.00 94.25 80 ARG A C 1
ATOM 619 O O . ARG A 1 80 ? -28.338 4.471 13.405 1.00 94.25 80 ARG A O 1
ATOM 626 N N . ILE A 1 81 ? -28.866 2.956 11.815 1.00 94.38 81 ILE A N 1
ATOM 627 C CA . ILE A 1 81 ? -27.502 2.718 11.333 1.00 94.38 81 ILE A CA 1
ATOM 628 C C . ILE A 1 81 ? -26.895 4.005 10.769 1.00 94.38 81 ILE A C 1
ATOM 630 O O . ILE A 1 81 ? -25.783 4.378 11.142 1.00 94.38 81 ILE A O 1
ATOM 634 N N . GLY A 1 82 ? -27.642 4.719 9.925 1.00 92.94 82 GLY A N 1
ATOM 635 C CA . GLY A 1 82 ? -27.239 5.994 9.346 1.00 92.94 82 GLY A CA 1
ATOM 636 C C . GLY A 1 82 ? -26.917 7.032 10.417 1.00 92.94 82 GLY A C 1
ATOM 637 O O . GLY A 1 82 ? -25.851 7.640 10.368 1.00 92.94 82 GLY A O 1
ATOM 638 N N . ARG A 1 83 ? -27.769 7.177 11.438 1.00 94.06 83 ARG A N 1
ATOM 639 C CA . ARG A 1 83 ? -27.521 8.103 12.555 1.00 94.06 83 ARG A CA 1
ATOM 640 C C . ARG A 1 83 ? -26.292 7.735 13.381 1.00 94.06 83 ARG A C 1
ATOM 642 O O . ARG A 1 83 ? -25.569 8.631 13.796 1.00 94.06 83 ARG A O 1
ATOM 649 N N . ALA A 1 84 ? -26.041 6.448 13.622 1.00 95.88 84 ALA A N 1
ATOM 650 C CA . ALA A 1 84 ? -24.850 6.025 14.360 1.00 95.88 84 ALA A CA 1
ATOM 651 C C . ALA A 1 84 ? -23.563 6.308 13.583 1.00 95.88 84 ALA A C 1
ATOM 653 O O . ALA A 1 84 ? -22.588 6.795 14.146 1.00 95.88 84 ALA A O 1
ATOM 654 N N . LEU A 1 85 ? -23.587 6.053 12.278 1.00 95.25 85 LEU A N 1
ATOM 655 C CA . LEU A 1 85 ? -22.484 6.381 11.391 1.00 95.25 85 LEU A CA 1
ATOM 656 C C . LEU A 1 85 ? -22.273 7.911 11.297 1.00 95.25 85 LEU A C 1
ATOM 658 O O . LEU A 1 85 ? -21.139 8.364 11.410 1.00 95.25 85 LEU A O 1
ATOM 662 N N . ASP A 1 86 ? -23.346 8.710 11.216 1.00 94.31 86 ASP A N 1
ATOM 663 C CA . ASP A 1 86 ? -23.248 10.182 11.215 1.00 94.31 86 ASP A CA 1
ATOM 664 C C . ASP A 1 86 ? -22.658 10.719 12.528 1.00 94.31 86 ASP A C 1
ATOM 666 O O . ASP A 1 86 ? -21.883 11.674 12.517 1.00 94.31 86 ASP A O 1
ATOM 670 N N . ALA A 1 87 ? -22.997 10.091 13.658 1.00 95.56 87 ALA A N 1
ATOM 671 C CA . ALA A 1 87 ? -22.496 10.481 14.970 1.00 95.56 87 ALA A CA 1
ATOM 672 C C . ALA A 1 87 ? -20.978 10.279 15.102 1.00 95.56 87 ALA A C 1
ATOM 674 O O . ALA A 1 87 ? -20.305 11.132 15.673 1.00 95.56 87 ALA A O 1
ATOM 675 N N . ILE A 1 88 ? -20.420 9.200 14.539 1.00 95.94 88 ILE A N 1
ATOM 676 C CA . ILE A 1 88 ? -18.971 8.934 14.611 1.00 95.94 88 ILE A CA 1
ATOM 677 C C . ILE A 1 88 ? -18.145 9.756 13.614 1.00 95.94 88 ILE A C 1
ATOM 679 O O . ILE A 1 88 ? -16.920 9.807 13.737 1.00 95.94 88 ILE A O 1
ATOM 683 N N . ALA A 1 89 ? -18.778 10.394 12.625 1.00 94.38 89 ALA A N 1
ATOM 684 C CA . ALA A 1 89 ? -18.095 11.099 11.540 1.00 94.38 89 ALA A CA 1
ATOM 685 C C . ALA A 1 89 ? -17.085 12.170 12.006 1.00 94.38 89 ALA A C 1
ATOM 687 O O . ALA A 1 89 ? -15.990 12.229 11.443 1.00 94.38 89 ALA A O 1
ATOM 688 N N . PRO A 1 90 ? -17.367 12.982 13.045 1.00 92.75 90 PRO A N 1
ATOM 689 C CA . PRO A 1 90 ? -16.401 13.953 13.563 1.00 92.75 90 PRO A CA 1
ATOM 690 C C . PRO A 1 90 ? -15.232 13.313 14.332 1.00 92.75 90 PRO A C 1
ATOM 692 O O . PRO A 1 90 ? -14.239 13.981 14.608 1.00 92.75 90 PRO A O 1
ATOM 695 N N . HIS A 1 91 ? -15.333 12.026 14.685 1.00 92.81 91 HIS A N 1
ATOM 696 C CA . HIS A 1 91 ? -14.440 11.344 15.627 1.00 92.81 91 HIS A CA 1
ATOM 697 C C . HIS A 1 91 ? -13.618 10.210 14.993 1.00 92.81 91 HIS A C 1
ATOM 699 O O . HIS A 1 91 ? -12.955 9.465 15.711 1.00 92.81 91 HIS A O 1
ATOM 705 N N . LEU A 1 92 ? -13.623 10.064 13.662 1.00 91.25 92 LEU A N 1
ATOM 706 C CA . LEU A 1 92 ? -13.013 8.913 12.975 1.00 91.25 92 LEU A CA 1
ATOM 707 C C . LEU A 1 92 ? -11.518 8.731 13.288 1.00 91.25 92 LEU A C 1
ATOM 709 O O . LEU A 1 92 ? -11.098 7.610 13.570 1.00 91.25 92 LEU A O 1
ATOM 713 N N . ASP A 1 93 ? -10.732 9.813 13.280 1.00 86.81 93 ASP A N 1
ATOM 714 C CA . ASP A 1 93 ? -9.293 9.765 13.592 1.00 86.81 93 ASP A CA 1
ATOM 715 C C . ASP A 1 93 ? -9.046 9.337 15.051 1.00 86.81 93 ASP A C 1
ATOM 717 O O . ASP A 1 93 ? -8.162 8.522 15.323 1.00 86.81 93 ASP A O 1
ATOM 721 N N . HIS A 1 94 ? -9.850 9.861 15.985 1.00 86.94 94 HIS A N 1
ATOM 722 C CA . HIS A 1 94 ? -9.779 9.510 17.404 1.00 86.94 94 HIS A CA 1
ATOM 723 C C . HIS A 1 94 ? -10.133 8.036 17.621 1.00 86.94 94 HIS A C 1
ATOM 725 O O . HIS A 1 94 ? -9.379 7.315 18.263 1.00 86.94 94 HIS A O 1
ATOM 731 N N . LEU A 1 95 ? -11.233 7.560 17.032 1.00 91.94 95 LEU A N 1
ATOM 732 C CA . LEU A 1 95 ? -11.659 6.164 17.143 1.00 91.94 95 LEU A CA 1
ATOM 733 C C . LEU A 1 95 ? -10.632 5.200 16.535 1.00 91.94 95 LEU A C 1
ATOM 735 O O . LEU A 1 95 ? -10.338 4.167 17.136 1.00 91.94 95 LEU A O 1
ATO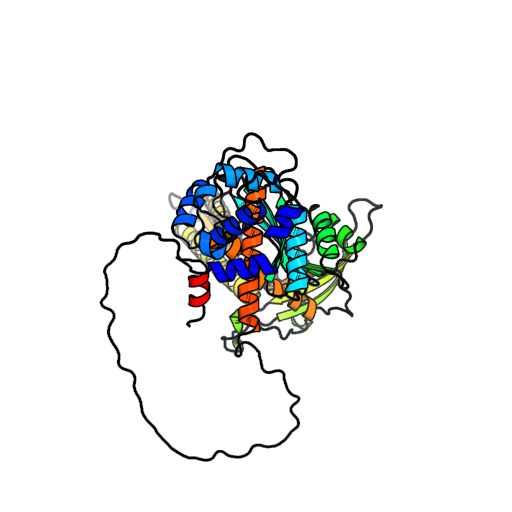M 739 N N . ALA A 1 96 ? -10.051 5.544 15.380 1.00 90.06 96 ALA A N 1
ATOM 740 C CA . ALA A 1 96 ? -8.990 4.756 14.756 1.00 90.06 96 ALA A CA 1
ATOM 741 C C . ALA A 1 96 ? -7.758 4.641 15.668 1.00 90.06 96 ALA A C 1
ATOM 743 O O . ALA A 1 96 ? -7.267 3.537 15.900 1.00 90.06 96 ALA A O 1
ATOM 744 N N . GLY A 1 97 ? -7.290 5.767 16.219 1.00 86.56 97 GLY A N 1
ATOM 745 C CA . GLY A 1 97 ? -6.155 5.798 17.143 1.00 86.56 97 GLY A CA 1
ATOM 746 C C . GLY A 1 97 ? -6.423 5.038 18.442 1.00 86.56 97 GLY A C 1
ATOM 747 O O . GLY A 1 97 ? -5.610 4.209 18.843 1.00 86.56 97 GLY A O 1
ATOM 748 N N . SER A 1 98 ? -7.578 5.259 19.069 1.00 89.88 98 SER A N 1
ATOM 749 C CA . SER A 1 98 ? -7.931 4.637 20.350 1.00 89.88 98 SER A CA 1
ATOM 750 C C . SER A 1 98 ? -8.148 3.127 20.235 1.00 89.88 98 SER A C 1
ATOM 752 O O . SER A 1 98 ? -7.704 2.380 21.106 1.00 89.88 98 SER A O 1
ATOM 754 N N . ALA A 1 99 ? -8.747 2.645 19.140 1.00 92.06 99 ALA A N 1
ATOM 755 C CA . ALA A 1 99 ? -8.840 1.208 18.875 1.00 92.06 99 ALA A CA 1
ATOM 756 C C . ALA A 1 99 ? -7.452 0.578 18.651 1.00 92.06 99 ALA A C 1
ATOM 758 O O . ALA A 1 99 ? -7.176 -0.512 19.159 1.00 92.06 99 ALA A O 1
ATOM 759 N N . GLY A 1 100 ? -6.558 1.279 17.944 1.00 90.25 100 GLY A N 1
ATOM 760 C CA . GLY A 1 100 ? -5.157 0.888 17.785 1.00 90.25 100 GLY A CA 1
ATOM 761 C C . GLY A 1 100 ? -4.401 0.804 19.110 1.00 90.25 100 GLY A C 1
ATOM 762 O O . GLY A 1 100 ? -3.726 -0.192 19.367 1.00 90.25 100 GLY A O 1
ATOM 763 N N . LEU A 1 101 ? -4.551 1.812 19.974 1.00 87.88 101 LEU A N 1
ATOM 764 C CA . LEU A 1 101 ? -3.945 1.838 21.308 1.00 87.88 101 LEU A CA 1
ATOM 765 C C . LEU A 1 101 ? -4.456 0.687 22.174 1.00 87.88 101 LEU A C 1
ATOM 767 O O . LEU A 1 101 ? -3.665 -0.051 22.754 1.00 87.88 101 LEU A O 1
ATOM 771 N N . SER A 1 102 ? -5.773 0.479 22.187 1.00 91.12 102 SER A N 1
ATOM 772 C CA . SER A 1 102 ? -6.406 -0.632 22.897 1.00 91.12 102 SER A CA 1
ATOM 773 C C . SER A 1 102 ? -5.858 -1.984 22.425 1.00 91.12 102 SER A C 1
ATOM 775 O O . SER A 1 102 ? -5.555 -2.857 23.241 1.00 91.12 102 SER A O 1
ATOM 777 N N . ALA A 1 103 ? -5.632 -2.150 21.115 1.00 91.94 103 ALA A N 1
ATOM 778 C CA . ALA A 1 103 ? -4.990 -3.346 20.576 1.00 91.94 103 ALA A CA 1
ATOM 779 C C . ALA A 1 103 ? -3.550 -3.522 21.094 1.00 91.94 103 ALA A C 1
ATOM 781 O O . ALA A 1 103 ? -3.181 -4.625 21.500 1.00 91.94 103 ALA A O 1
ATOM 782 N N . ILE A 1 104 ? -2.750 -2.451 21.124 1.00 89.19 104 ILE A N 1
ATOM 783 C CA . ILE A 1 104 ? -1.378 -2.465 21.656 1.00 89.19 104 ILE A CA 1
ATOM 784 C C . ILE A 1 104 ? -1.366 -2.884 23.125 1.00 89.19 104 ILE A C 1
ATOM 786 O O . ILE A 1 104 ? -0.687 -3.848 23.481 1.00 89.19 104 ILE A O 1
ATOM 790 N N . GLU A 1 105 ? -2.152 -2.207 23.958 1.00 88.00 105 GLU A N 1
ATOM 791 C CA . GLU A 1 105 ? -2.164 -2.402 25.407 1.00 88.00 105 GLU A CA 1
ATOM 792 C C . GLU A 1 105 ? -2.711 -3.778 25.805 1.00 88.00 105 GLU A C 1
ATOM 794 O O . GLU A 1 105 ? -2.154 -4.443 26.678 1.00 88.00 105 GLU A O 1
ATOM 799 N N . ARG A 1 106 ? -3.786 -4.238 25.155 1.00 91.38 106 ARG A N 1
ATOM 800 C CA . ARG A 1 106 ? -4.529 -5.435 25.588 1.00 91.38 106 ARG A CA 1
ATOM 801 C C . ARG A 1 106 ? -4.114 -6.729 24.897 1.00 91.38 106 ARG A C 1
ATOM 803 O O . ARG A 1 106 ? -4.462 -7.812 25.374 1.00 91.38 106 ARG A O 1
ATOM 810 N N . PHE A 1 107 ? -3.388 -6.639 23.784 1.00 90.94 107 PHE A N 1
ATOM 811 C CA . PHE A 1 107 ? -2.878 -7.803 23.046 1.00 90.94 107 PHE A CA 1
ATOM 812 C C . PHE A 1 107 ? -1.346 -7.828 22.945 1.00 90.94 107 PHE A C 1
ATOM 814 O O . PHE A 1 107 ? -0.794 -8.732 22.301 1.00 90.94 107 PHE A O 1
ATOM 821 N N . GLY A 1 108 ? -0.660 -6.868 23.581 1.00 88.38 108 GLY A N 1
ATOM 822 C CA . GLY A 1 108 ? 0.800 -6.777 23.614 1.00 88.38 108 GLY A CA 1
ATOM 823 C C . GLY A 1 108 ? 1.387 -6.688 22.210 1.00 88.38 108 GLY A C 1
ATOM 824 O O . GLY A 1 108 ? 2.239 -7.499 21.847 1.00 88.38 108 GLY A O 1
ATOM 825 N N . VAL A 1 109 ? 0.840 -5.794 21.385 1.00 88.12 109 VAL A N 1
ATOM 826 C CA . VAL A 1 109 ? 1.259 -5.637 19.986 1.00 88.12 109 VAL A CA 1
ATOM 827 C C . VAL A 1 109 ? 2.479 -4.736 19.920 1.00 88.12 109 VAL A C 1
ATOM 829 O O . VAL A 1 109 ? 2.468 -3.629 20.452 1.00 88.12 109 VAL A O 1
ATOM 832 N N . ASP A 1 110 ? 3.510 -5.179 19.210 1.00 86.00 110 ASP A N 1
ATOM 833 C CA . ASP A 1 110 ? 4.663 -4.331 18.923 1.00 86.00 110 ASP A CA 1
ATOM 834 C C . ASP A 1 110 ? 4.323 -3.295 17.834 1.00 86.00 110 ASP A C 1
ATOM 836 O O . ASP A 1 110 ? 4.113 -3.637 16.668 1.00 86.00 110 ASP A O 1
ATOM 840 N N . ALA A 1 111 ? 4.266 -2.017 18.210 1.00 84.94 111 ALA A N 1
ATOM 841 C CA . ALA A 1 111 ? 4.020 -0.890 17.307 1.00 84.94 111 ALA A CA 1
ATOM 842 C C . ALA A 1 111 ? 5.302 -0.134 16.903 1.00 84.94 111 ALA A C 1
ATOM 844 O O . ALA A 1 111 ? 5.218 0.897 16.237 1.00 84.94 111 ALA A O 1
ATOM 845 N N . SER A 1 112 ? 6.490 -0.639 17.262 1.00 84.25 112 SER A N 1
ATOM 846 C CA . SER A 1 112 ? 7.775 -0.019 16.898 1.00 84.25 112 SER A CA 1
ATOM 847 C C . SER A 1 112 ? 8.023 -0.031 15.390 1.00 84.25 112 SER A C 1
ATOM 849 O O . SER A 1 112 ? 8.678 0.859 14.859 1.00 84.25 112 SER A O 1
ATOM 851 N N . ARG A 1 113 ? 7.464 -1.012 14.672 1.00 86.94 113 ARG A N 1
ATOM 852 C CA . ARG A 1 113 ? 7.559 -1.132 13.215 1.00 86.94 113 ARG A CA 1
ATOM 853 C C . ARG A 1 113 ? 6.180 -1.061 12.583 1.00 86.94 113 ARG A C 1
ATOM 855 O O . ARG A 1 113 ? 5.392 -1.999 12.701 1.00 86.94 113 ARG A O 1
ATOM 862 N N . MET A 1 114 ? 5.942 0.000 11.823 1.00 86.88 114 MET A N 1
ATOM 863 C CA . MET A 1 114 ? 4.692 0.249 11.118 1.00 86.88 114 MET A CA 1
ATOM 864 C C . MET A 1 114 ? 4.912 0.256 9.612 1.00 86.88 114 MET A C 1
ATOM 866 O O . MET A 1 114 ? 5.769 0.957 9.083 1.00 86.88 114 MET A O 1
ATOM 870 N N . HIS A 1 115 ? 4.103 -0.508 8.897 1.00 85.56 115 HIS A N 1
ATOM 871 C CA . HIS A 1 115 ? 4.054 -0.481 7.450 1.00 85.56 115 HIS A CA 1
ATOM 872 C C . HIS A 1 115 ? 2.945 0.453 6.984 1.00 85.56 115 HIS A C 1
ATOM 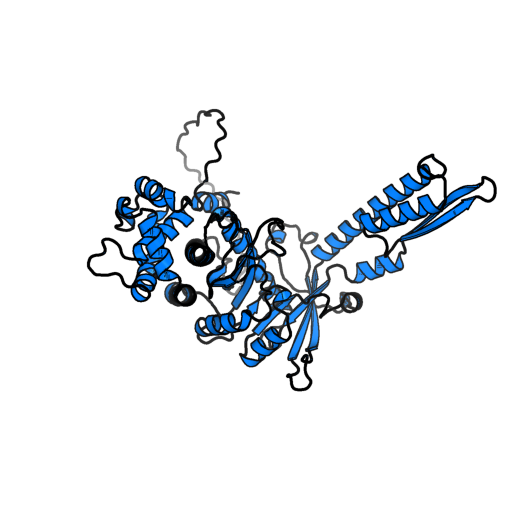874 O O . HIS A 1 115 ? 1.782 0.246 7.327 1.00 85.56 115 HIS A O 1
ATOM 880 N N . TRP A 1 116 ? 3.300 1.452 6.185 1.00 83.38 116 TRP A N 1
ATOM 881 C CA . TRP A 1 116 ? 2.355 2.396 5.601 1.00 83.38 116 TRP A CA 1
ATOM 882 C C . TRP A 1 116 ? 2.183 2.107 4.112 1.00 83.38 116 TRP A C 1
ATOM 884 O O . TRP A 1 116 ? 3.161 2.041 3.369 1.00 83.38 116 TRP A O 1
ATOM 894 N N . ASP A 1 117 ? 0.940 1.941 3.673 1.00 78.88 117 ASP A N 1
ATOM 895 C CA . ASP A 1 117 ? 0.587 1.952 2.251 1.00 78.88 117 ASP A CA 1
ATOM 896 C C . ASP A 1 117 ? -0.775 2.632 2.087 1.00 78.88 117 ASP A C 1
ATOM 898 O O . ASP A 1 117 ? -1.626 2.632 2.981 1.00 78.88 117 ASP A O 1
ATOM 902 N N . MET A 1 118 ? -0.957 3.256 0.930 1.00 78.31 118 MET A N 1
ATOM 903 C CA . MET A 1 118 ? -2.219 3.855 0.536 1.00 78.31 118 MET A CA 1
ATOM 904 C C . MET A 1 118 ? -2.855 3.008 -0.553 1.00 78.31 118 MET A C 1
ATOM 906 O O . MET A 1 118 ? -2.260 2.704 -1.592 1.00 78.31 118 MET A O 1
ATOM 910 N N . THR A 1 119 ? -4.110 2.632 -0.344 1.00 77.50 119 THR A N 1
ATOM 911 C CA . THR A 1 119 ? -4.890 1.919 -1.345 1.00 77.50 119 THR A CA 1
ATOM 912 C C . THR A 1 119 ? -6.036 2.766 -1.865 1.00 77.50 119 THR A C 1
ATOM 914 O O . THR A 1 119 ? -6.770 3.377 -1.101 1.00 77.50 119 THR A O 1
ATOM 917 N N . SER A 1 120 ? -6.247 2.735 -3.178 1.00 80.56 120 SER A N 1
ATOM 918 C CA . SER A 1 120 ? -7.460 3.272 -3.780 1.00 80.56 120 SER A CA 1
ATOM 919 C C . SER A 1 120 ? -8.656 2.351 -3.532 1.00 80.56 120 SER A C 1
ATOM 921 O O . SER A 1 120 ? -8.521 1.120 -3.600 1.00 80.56 120 SER A O 1
ATOM 923 N N . ILE A 1 121 ? -9.814 2.962 -3.305 1.00 83.00 121 ILE A N 1
ATOM 924 C CA . ILE A 1 121 ? -11.133 2.330 -3.266 1.00 83.00 121 ILE A CA 1
ATOM 925 C C . ILE A 1 121 ? -11.988 3.030 -4.321 1.00 83.00 121 ILE A C 1
ATOM 927 O O . ILE A 1 121 ? -12.175 4.246 -4.249 1.00 83.00 121 ILE A O 1
ATOM 931 N N . SER A 1 122 ? -12.471 2.271 -5.304 1.00 85.62 122 SER A N 1
ATOM 932 C CA . SER A 1 122 ? -13.365 2.785 -6.343 1.00 85.62 122 SER A CA 1
ATOM 933 C C . SER A 1 122 ? -14.782 2.951 -5.805 1.00 85.62 122 SER A C 1
ATOM 935 O O . SER A 1 122 ? -15.277 2.118 -5.044 1.00 85.62 122 SER A O 1
ATOM 937 N N . LEU A 1 123 ? -15.430 4.041 -6.201 1.00 85.62 123 LEU A N 1
ATOM 938 C CA . LEU A 1 123 ? -16.745 4.443 -5.722 1.00 85.62 123 LEU A CA 1
ATOM 939 C C . LEU A 1 123 ? -17.759 4.448 -6.863 1.00 85.62 123 LEU A C 1
ATOM 941 O O . LEU A 1 123 ? -17.462 4.869 -7.982 1.00 85.62 123 LEU A O 1
ATOM 945 N N . HIS A 1 124 ? -18.979 4.018 -6.552 1.00 81.38 124 HIS A N 1
ATOM 946 C CA . HIS A 1 124 ? -20.092 3.981 -7.492 1.00 81.38 124 HIS A CA 1
ATOM 947 C C . HIS A 1 124 ? -21.114 5.053 -7.107 1.00 81.38 124 HIS A C 1
ATOM 949 O O . HIS A 1 124 ? -21.953 4.850 -6.233 1.00 81.38 124 HIS A O 1
ATOM 955 N N . GLY A 1 125 ? -21.019 6.214 -7.754 1.00 81.81 125 GLY A N 1
ATOM 956 C CA . GLY A 1 125 ? -21.896 7.356 -7.509 1.00 81.81 125 GLY A CA 1
ATOM 957 C C . GLY A 1 125 ? -21.420 8.608 -8.241 1.00 81.81 125 GLY A C 1
ATOM 958 O O . GLY A 1 125 ? -20.265 8.688 -8.664 1.00 81.81 125 GLY A O 1
ATOM 959 N N . VAL A 1 126 ? -22.314 9.586 -8.399 1.00 80.19 126 VAL A N 1
ATOM 960 C CA . VAL A 1 126 ? -22.004 10.833 -9.118 1.00 80.19 126 VAL A CA 1
ATOM 961 C C . VAL A 1 126 ? -21.150 11.769 -8.260 1.00 80.19 126 VAL A C 1
ATOM 963 O O . VAL A 1 126 ? -20.209 12.354 -8.786 1.00 80.19 126 VAL A O 1
ATOM 966 N N . TYR A 1 127 ? -21.405 11.866 -6.947 1.00 82.50 127 TYR A N 1
ATOM 967 C CA . TYR A 1 127 ? -20.696 12.745 -5.996 1.00 82.50 127 TYR A CA 1
ATOM 968 C C . TYR A 1 127 ? -20.480 14.168 -6.548 1.00 82.50 127 TYR A C 1
ATOM 970 O O . TYR A 1 127 ? -19.338 14.582 -6.769 1.00 82.50 127 TYR A O 1
ATOM 978 N N . GLU A 1 128 ? -21.569 14.875 -6.860 1.00 78.81 128 GLU A N 1
ATOM 979 C CA . GLU A 1 128 ? -21.527 16.249 -7.400 1.00 78.81 128 GLU A CA 1
ATOM 980 C C . GLU A 1 128 ? -21.037 17.260 -6.363 1.00 78.81 128 GLU A C 1
ATOM 982 O O . GLU A 1 128 ? -20.337 18.211 -6.697 1.00 78.81 128 GLU A O 1
ATOM 987 N N . GLN A 1 129 ? -21.368 17.011 -5.096 1.00 77.56 129 GLN A N 1
ATOM 988 C CA . GLN A 1 129 ? -20.970 17.813 -3.950 1.00 77.56 129 GLN A CA 1
ATOM 989 C C . GLN A 1 129 ? -20.231 16.916 -2.957 1.00 77.56 129 GLN A C 1
ATOM 991 O O . GLN A 1 129 ? -20.656 15.791 -2.680 1.00 77.56 129 GLN A O 1
ATOM 996 N N . ALA A 1 130 ? -19.101 17.404 -2.453 1.00 80.19 130 A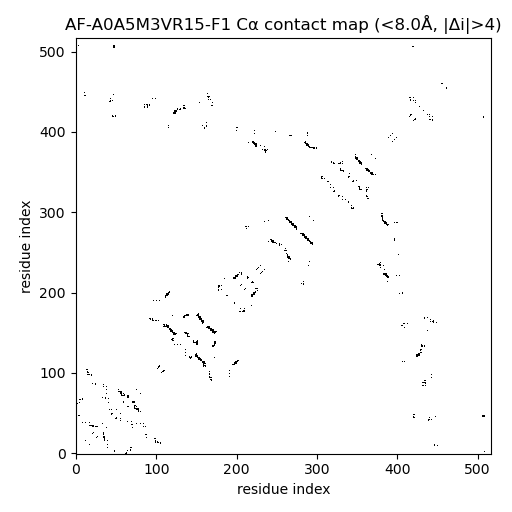LA A N 1
ATOM 997 C CA . ALA A 1 130 ? -18.337 16.758 -1.396 1.00 80.19 130 ALA A CA 1
ATOM 998 C C . ALA A 1 130 ? -18.453 17.617 -0.138 1.00 80.19 130 ALA A C 1
ATOM 1000 O O . ALA A 1 130 ? -18.212 18.821 -0.197 1.00 80.19 130 ALA A O 1
ATOM 1001 N N . GLU A 1 131 ? -18.825 17.001 0.982 1.00 83.94 131 GLU A N 1
ATOM 1002 C CA . GLU A 1 131 ? -18.819 17.674 2.277 1.00 83.94 131 GLU A CA 1
ATOM 1003 C C . GLU A 1 131 ? -17.385 18.070 2.638 1.00 83.94 131 GLU A C 1
ATOM 1005 O O . GLU A 1 131 ? -16.456 17.264 2.497 1.00 83.94 131 GLU A O 1
ATOM 1010 N N . GLU A 1 132 ? -17.214 19.308 3.099 1.00 79.00 132 GLU A N 1
ATOM 1011 C CA . GLU A 1 132 ? -15.932 19.811 3.585 1.00 79.00 132 GLU A CA 1
ATOM 1012 C C . GLU A 1 132 ? -15.449 18.973 4.781 1.00 79.00 132 GLU A C 1
ATOM 1014 O O . GLU A 1 132 ? -16.245 18.415 5.534 1.00 79.00 132 GLU A O 1
ATOM 1019 N N . ASN A 1 133 ? -14.130 18.874 4.957 1.00 81.38 133 ASN A N 1
ATOM 1020 C CA . ASN A 1 133 ? -13.448 18.059 5.980 1.00 81.38 133 ASN A CA 1
ATOM 1021 C C . ASN A 1 133 ? -13.452 16.534 5.762 1.00 81.38 133 ASN A C 1
ATOM 1023 O O . ASN A 1 133 ? -12.737 15.831 6.477 1.00 81.38 133 ASN A O 1
ATOM 1027 N N . PHE A 1 134 ? -14.158 16.015 4.753 1.00 85.69 134 PHE A N 1
ATOM 1028 C CA . PHE A 1 134 ? -14.121 14.594 4.392 1.00 85.69 134 PHE A CA 1
ATOM 1029 C C . PHE A 1 134 ? -13.451 14.360 3.037 1.00 85.69 134 PHE A C 1
ATOM 1031 O O . PHE A 1 134 ? -13.557 15.167 2.115 1.00 85.69 134 PHE A O 1
ATOM 1038 N N . ALA A 1 135 ? -12.791 13.208 2.903 1.00 84.88 135 ALA A N 1
ATOM 1039 C CA . ALA A 1 135 ? -12.061 12.807 1.704 1.00 84.88 135 ALA A CA 1
ATOM 1040 C C . ALA A 1 135 ? -12.906 12.938 0.428 1.00 84.88 135 ALA A C 1
ATOM 1042 O O . ALA A 1 135 ? -13.908 12.244 0.265 1.00 84.88 135 ALA A O 1
ATOM 1043 N N . ALA A 1 136 ? -12.493 13.798 -0.500 1.00 87.50 136 ALA A N 1
ATOM 1044 C CA . ALA A 1 136 ? -13.250 14.074 -1.714 1.00 87.50 136 ALA A CA 1
ATOM 1045 C C . ALA A 1 136 ? -13.083 12.952 -2.766 1.00 87.50 136 ALA A C 1
ATOM 1047 O O . ALA A 1 136 ? -11.950 12.657 -3.181 1.00 87.50 136 ALA A O 1
ATOM 1048 N N . PRO A 1 137 ? -14.188 12.366 -3.271 1.00 88.38 137 PRO A N 1
ATOM 1049 C CA . PRO A 1 137 ? -14.177 11.442 -4.399 1.00 88.38 137 PRO A CA 1
ATOM 1050 C C . PRO A 1 137 ? -13.660 12.123 -5.667 1.00 88.38 137 PRO A C 1
ATOM 1052 O O . PRO A 1 137 ? -14.277 13.054 -6.188 1.00 88.38 137 PRO A O 1
ATOM 1055 N N . LYS A 1 138 ? -12.529 11.649 -6.193 1.00 87.50 138 LYS A N 1
ATOM 1056 C CA . LYS A 1 138 ? -11.872 12.218 -7.383 1.00 87.50 138 LYS A CA 1
ATOM 1057 C C . LYS A 1 138 ? -11.416 11.110 -8.321 1.00 87.50 138 LYS A C 1
ATOM 1059 O O . LYS A 1 138 ? -11.121 10.004 -7.876 1.00 87.50 138 LYS A O 1
ATOM 1064 N N . PHE A 1 139 ? -11.336 11.403 -9.615 1.00 85.06 139 PHE A N 1
ATOM 1065 C CA . PHE A 1 139 ? -10.674 10.507 -10.564 1.00 85.06 139 PHE A CA 1
ATOM 1066 C C . PHE A 1 139 ? -9.168 10.453 -10.283 1.00 85.06 139 PHE A C 1
ATOM 1068 O O . PHE A 1 139 ? -8.575 11.420 -9.802 1.00 85.06 139 PHE A O 1
ATOM 1075 N N . GLY A 1 140 ? -8.542 9.322 -10.591 1.00 77.56 140 GLY A N 1
ATOM 1076 C CA . GLY A 1 140 ? -7.097 9.166 -10.479 1.00 77.56 140 GLY A CA 1
ATOM 1077 C C . GLY A 1 140 ? -6.629 7.855 -11.096 1.00 77.56 140 GLY A C 1
ATOM 1078 O O . GLY A 1 140 ? -7.232 7.364 -12.047 1.00 77.56 140 GLY A O 1
ATOM 1079 N N . HIS A 1 141 ? -5.541 7.290 -10.573 1.00 75.44 141 HIS A N 1
ATOM 1080 C CA . HIS A 1 141 ? -4.960 6.042 -11.074 1.00 75.44 141 HIS A CA 1
ATOM 1081 C C . HIS A 1 141 ? -5.232 4.881 -10.106 1.00 75.44 141 HIS A C 1
ATOM 1083 O O . HIS A 1 141 ? -4.388 4.588 -9.253 1.00 75.44 141 HIS A O 1
ATOM 1089 N N . PRO A 1 142 ? -6.398 4.221 -10.199 1.00 73.75 142 PRO A N 1
ATOM 1090 C CA . PRO A 1 142 ? -6.779 3.209 -9.231 1.00 73.75 142 PRO A CA 1
ATOM 1091 C C . PRO A 1 142 ? -5.994 1.907 -9.405 1.00 73.75 142 PRO A C 1
ATOM 1093 O O . PRO A 1 142 ? -5.746 1.427 -10.517 1.00 73.75 142 PRO A O 1
ATOM 1096 N N . LYS A 1 143 ? -5.653 1.278 -8.272 1.00 68.00 143 LYS A N 1
ATOM 1097 C CA . LYS A 1 143 ? -4.970 -0.027 -8.218 1.00 68.00 143 LYS A CA 1
ATOM 1098 C C . LYS A 1 143 ? -5.844 -1.175 -8.775 1.00 68.00 143 LYS A C 1
ATOM 1100 O O . LYS A 1 143 ? -5.299 -2.220 -9.118 1.00 68.00 143 LYS A O 1
ATOM 1105 N N . ASP A 1 144 ? -7.166 -1.007 -8.871 1.00 70.75 144 ASP A N 1
ATOM 1106 C CA . ASP A 1 144 ? -8.121 -2.009 -9.390 1.00 70.75 144 ASP A CA 1
ATOM 1107 C C . ASP A 1 144 ? -8.416 -1.875 -10.901 1.00 70.75 144 ASP A C 1
ATOM 1109 O O . ASP A 1 144 ? -9.213 -2.639 -11.443 1.00 70.75 144 ASP A O 1
ATOM 1113 N N . ARG A 1 145 ? -7.726 -0.952 -11.591 1.00 76.06 145 ARG A N 1
ATOM 1114 C CA . ARG A 1 145 ? -7.839 -0.706 -13.039 1.00 76.06 145 ARG A CA 1
ATOM 1115 C C . ARG A 1 145 ? -9.226 -0.230 -13.497 1.00 76.06 145 ARG A C 1
ATOM 1117 O O . ARG A 1 145 ? -9.595 -0.490 -14.641 1.00 76.06 145 ARG A O 1
ATOM 1124 N N . ARG A 1 146 ? -9.954 0.511 -12.653 1.00 78.88 146 ARG A N 1
ATOM 1125 C CA . ARG A 1 146 ? -11.208 1.207 -13.004 1.00 78.88 146 ARG A CA 1
ATOM 1126 C C . ARG A 1 146 ? -11.043 2.730 -13.118 1.00 78.88 146 ARG A C 1
ATOM 1128 O O . ARG A 1 146 ? -11.608 3.466 -12.313 1.00 78.88 146 ARG A O 1
ATOM 1135 N N . PRO A 1 147 ? -10.255 3.243 -14.089 1.00 81.06 147 PRO A N 1
ATOM 1136 C CA . PRO A 1 147 ? -10.037 4.687 -14.244 1.00 81.06 147 PRO A CA 1
ATOM 1137 C C . PRO A 1 147 ? -11.318 5.455 -14.612 1.00 81.06 147 PRO A C 1
ATOM 1139 O O . PRO A 1 147 ? -11.334 6.679 -14.550 1.00 81.06 147 PRO A O 1
ATOM 1142 N N . ASP A 1 148 ? -12.374 4.737 -15.000 1.00 84.62 148 ASP A N 1
ATOM 1143 C CA . ASP A 1 148 ? -13.715 5.244 -15.273 1.00 84.62 148 ASP A CA 1
ATOM 1144 C C . ASP A 1 148 ? -14.501 5.625 -14.008 1.00 84.62 148 ASP A C 1
ATOM 1146 O O . ASP A 1 148 ? -15.524 6.298 -14.111 1.00 84.62 148 ASP A O 1
ATOM 1150 N N . LEU A 1 149 ? -14.042 5.216 -12.820 1.00 86.44 149 LEU A N 1
ATOM 1151 C CA . LEU A 1 149 ? -14.712 5.487 -11.550 1.00 86.44 149 LEU A CA 1
ATOM 1152 C C . LEU A 1 149 ? -13.981 6.558 -10.736 1.00 86.44 149 LEU A C 1
ATOM 1154 O O . LEU A 1 149 ? -12.751 6.662 -10.742 1.00 86.44 149 LEU A O 1
ATOM 1158 N N . LYS A 1 150 ? -14.754 7.337 -9.970 1.00 88.25 150 LYS A N 1
ATOM 1159 C CA . LYS A 1 150 ? -14.191 8.148 -8.884 1.00 88.25 150 LYS A CA 1
ATOM 1160 C C . LYS A 1 150 ? -13.624 7.212 -7.820 1.00 88.25 150 LYS A C 1
ATOM 1162 O O . LYS A 1 150 ? -14.151 6.129 -7.582 1.00 88.25 150 LYS A O 1
ATOM 1167 N N . GLN A 1 151 ? -12.572 7.652 -7.150 1.00 86.75 151 GLN A N 1
ATOM 1168 C CA . GLN A 1 151 ? -11.942 6.914 -6.066 1.00 86.75 151 GLN A CA 1
ATOM 1169 C C . GLN A 1 151 ? -11.741 7.808 -4.848 1.00 86.75 151 GLN A C 1
ATOM 1171 O O . GLN A 1 151 ? -11.764 9.037 -4.935 1.00 86.75 151 GLN A O 1
ATOM 1176 N N . ILE A 1 152 ? -11.488 7.164 -3.721 1.00 87.81 152 ILE A N 1
ATOM 1177 C CA . ILE A 1 152 ? -10.831 7.749 -2.553 1.00 87.81 152 ILE A CA 1
ATOM 1178 C C . ILE A 1 152 ? -9.627 6.885 -2.196 1.00 87.81 152 ILE A C 1
ATOM 1180 O O . ILE A 1 152 ? -9.512 5.744 -2.657 1.00 87.81 152 ILE A O 1
ATOM 1184 N N . GLN A 1 153 ? -8.725 7.413 -1.382 1.00 85.31 153 GLN A N 1
ATOM 1185 C CA . GLN A 1 153 ? -7.593 6.646 -0.884 1.00 85.31 153 GLN A CA 1
ATOM 1186 C C . GLN A 1 153 ? -7.773 6.337 0.599 1.00 85.31 153 GLN A C 1
ATOM 1188 O O . GLN A 1 153 ? -8.164 7.197 1.375 1.00 85.31 153 GLN A O 1
ATOM 1193 N N . ALA A 1 154 ? -7.485 5.105 0.999 1.00 84.38 154 ALA A N 1
ATOM 1194 C CA . ALA A 1 154 ? -7.390 4.702 2.394 1.00 84.38 154 ALA A CA 1
ATOM 1195 C C . ALA A 1 154 ? -5.918 4.435 2.712 1.00 84.38 154 ALA A C 1
ATOM 1197 O O . ALA A 1 154 ? -5.308 3.544 2.116 1.00 84.38 154 ALA A O 1
ATOM 1198 N N . GLY A 1 155 ? -5.348 5.225 3.619 1.00 84.50 155 GLY A N 1
ATOM 1199 C CA . GLY A 1 155 ? -4.042 4.942 4.203 1.00 84.50 155 GLY A CA 1
ATOM 1200 C C . GLY A 1 155 ? -4.222 4.069 5.432 1.00 84.50 155 GLY A C 1
ATOM 1201 O O . GLY A 1 155 ? -5.042 4.393 6.292 1.00 84.50 155 GLY A O 1
ATOM 1202 N N . ILE A 1 156 ? -3.491 2.959 5.499 1.00 86.12 156 ILE A N 1
ATOM 1203 C CA . ILE A 1 156 ? -3.550 2.029 6.628 1.00 86.12 156 ILE A CA 1
ATOM 1204 C C . ILE A 1 156 ? -2.127 1.817 7.143 1.00 86.12 156 ILE A C 1
ATOM 1206 O O . ILE A 1 156 ? -1.214 1.478 6.387 1.00 86.12 156 ILE A O 1
ATOM 1210 N N . ALA A 1 157 ? -1.943 2.017 8.444 1.00 86.69 157 ALA A N 1
ATOM 1211 C CA . ALA A 1 157 ? -0.714 1.699 9.144 1.00 86.69 157 ALA A CA 1
ATOM 1212 C C . ALA A 1 157 ? -0.851 0.318 9.783 1.00 86.69 157 ALA A C 1
ATOM 1214 O O . ALA A 1 157 ? -1.685 0.095 10.665 1.00 86.69 157 ALA A O 1
ATOM 1215 N N . VAL A 1 158 ? -0.020 -0.615 9.337 1.00 87.94 158 VAL A N 1
ATOM 1216 C CA . VAL A 1 158 ? -0.076 -2.014 9.751 1.00 87.94 158 VAL A CA 1
ATOM 1217 C C . VAL A 1 158 ? 1.173 -2.366 10.546 1.00 87.94 158 VAL A C 1
ATOM 1219 O O . VAL A 1 158 ? 2.283 -2.217 10.043 1.00 87.94 158 VAL A O 1
ATOM 1222 N N . SER A 1 159 ? 1.014 -2.859 11.771 1.00 88.12 159 SER A N 1
ATOM 1223 C CA . SER A 1 159 ? 2.142 -3.301 12.591 1.00 88.12 159 SER A CA 1
ATOM 1224 C C . SER A 1 159 ? 2.875 -4.474 11.939 1.00 88.12 159 SER A C 1
ATOM 1226 O O . SER A 1 159 ? 2.275 -5.384 11.363 1.00 88.12 159 SER A O 1
ATOM 1228 N N . GLY A 1 160 ? 4.200 -4.473 12.055 1.00 83.00 160 GLY A N 1
ATOM 1229 C CA . GLY A 1 160 ? 5.034 -5.603 11.675 1.00 83.00 160 GLY A CA 1
ATOM 1230 C C . GLY A 1 160 ? 4.859 -6.842 12.564 1.00 83.00 160 GLY A C 1
ATOM 1231 O O . GLY A 1 160 ? 5.414 -7.888 12.224 1.00 83.00 160 GLY A O 1
ATOM 1232 N N . ASP A 1 161 ? 4.124 -6.746 13.670 1.00 83.62 161 ASP A N 1
ATOM 1233 C CA . ASP A 1 161 ? 3.670 -7.858 14.505 1.00 83.62 161 ASP A CA 1
ATOM 1234 C C . ASP A 1 161 ? 2.220 -8.226 14.144 1.00 83.62 161 ASP A C 1
ATOM 1236 O O . ASP A 1 161 ? 1.301 -7.411 14.182 1.00 83.62 161 ASP A O 1
ATOM 1240 N N . GLY A 1 162 ? 2.009 -9.471 13.708 1.00 80.25 162 GLY A N 1
ATOM 1241 C CA . GLY A 1 162 ? 0.690 -9.987 13.317 1.00 80.25 162 GLY A CA 1
ATOM 1242 C C . GLY A 1 162 ? 0.067 -9.371 12.056 1.00 80.25 162 GLY A C 1
ATOM 1243 O O . GLY A 1 162 ? -0.968 -9.863 11.592 1.00 80.25 162 GLY A O 1
ATOM 1244 N N . ALA A 1 163 ? 0.703 -8.353 11.461 1.00 85.69 163 ALA A N 1
ATOM 1245 C CA . ALA A 1 163 ? 0.138 -7.550 10.381 1.00 85.69 163 ALA A CA 1
ATOM 1246 C C . ALA A 1 163 ? -1.218 -6.941 10.785 1.00 85.69 163 ALA A C 1
ATOM 1248 O O . ALA A 1 163 ? -2.214 -7.114 10.081 1.00 85.69 163 ALA A O 1
ATOM 1249 N N . LEU A 1 164 ? -1.247 -6.281 11.948 1.00 88.88 164 LEU A N 1
ATOM 1250 C CA . LEU A 1 164 ? -2.435 -5.670 12.549 1.00 88.88 164 LEU A CA 1
ATOM 1251 C C . LEU A 1 164 ? -2.619 -4.218 12.071 1.00 88.88 164 LEU A C 1
ATOM 1253 O O . LEU A 1 164 ? -1.683 -3.436 12.224 1.00 88.88 164 LEU A O 1
ATOM 1257 N N . PRO A 1 165 ? -3.776 -3.823 11.505 1.00 89.94 165 PRO A N 1
ATOM 1258 C CA . PRO A 1 165 ? -4.044 -2.431 11.138 1.00 89.94 165 PRO A CA 1
ATOM 1259 C C . PRO A 1 165 ? -4.334 -1.597 12.394 1.00 89.94 165 PRO A C 1
ATOM 1261 O O . PRO A 1 165 ? -5.446 -1.608 12.908 1.00 89.94 165 PRO A O 1
ATOM 1264 N N . LEU A 1 166 ? -3.323 -0.897 12.907 1.00 88.50 166 LEU A N 1
ATOM 1265 C CA . LEU A 1 166 ? -3.442 -0.129 14.154 1.00 88.50 166 LEU A CA 1
ATOM 1266 C C . LEU A 1 166 ? -3.924 1.303 13.928 1.00 88.50 166 LEU A C 1
ATOM 1268 O O . LEU A 1 166 ? -4.347 1.962 14.867 1.00 88.50 166 LEU A O 1
ATOM 1272 N N . PHE A 1 167 ? -3.843 1.803 12.699 1.00 88.75 167 PHE A N 1
ATOM 1273 C CA . PHE A 1 167 ? -4.345 3.127 12.359 1.00 88.75 167 PHE A CA 1
ATOM 1274 C C . PHE A 1 167 ? -4.795 3.158 10.904 1.00 88.75 167 PHE A C 1
ATOM 1276 O O . PHE A 1 167 ? -4.199 2.505 10.043 1.00 88.75 167 PHE A O 1
ATOM 1283 N N . HIS A 1 168 ? -5.818 3.950 10.608 1.00 88.56 168 HIS A N 1
ATOM 1284 C CA . HIS A 1 168 ? -6.312 4.152 9.252 1.00 88.56 168 HIS A CA 1
ATOM 1285 C C . HIS A 1 168 ? -6.877 5.555 9.082 1.00 88.56 168 HIS A C 1
ATOM 1287 O O . HIS A 1 168 ? -7.340 6.173 10.035 1.00 88.56 168 HIS A O 1
ATOM 1293 N N . ARG A 1 169 ? -6.866 6.043 7.842 1.00 87.25 169 ARG A N 1
ATOM 1294 C CA . ARG A 1 169 ? -7.473 7.325 7.480 1.00 87.25 169 ARG A CA 1
ATOM 1295 C C . ARG A 1 169 ? -7.903 7.343 6.019 1.00 87.25 169 ARG A C 1
ATOM 1297 O O . ARG A 1 169 ? -7.219 6.787 5.157 1.00 87.25 169 ARG A O 1
ATOM 1304 N N . ALA A 1 170 ? -9.032 7.993 5.746 1.00 87.31 170 ALA A N 1
ATOM 1305 C CA . ALA A 1 170 ? -9.496 8.263 4.391 1.00 87.31 170 ALA A CA 1
ATOM 1306 C C . ALA A 1 170 ? -8.927 9.594 3.873 1.00 87.31 170 ALA A C 1
ATOM 1308 O O . ALA A 1 170 ? -8.857 10.585 4.598 1.00 87.31 170 ALA A O 1
ATOM 1309 N N . PHE A 1 171 ? -8.557 9.614 2.598 1.00 85.50 171 PHE A N 1
ATOM 1310 C CA . PHE A 1 171 ? -7.951 10.735 1.893 1.00 85.50 171 PHE A CA 1
ATOM 1311 C C . PHE A 1 171 ? -8.584 10.905 0.509 1.00 85.50 171 PHE A C 1
ATOM 1313 O O . PHE A 1 171 ? -9.125 9.956 -0.068 1.00 85.50 171 PHE A O 1
ATOM 1320 N N . ASP A 1 172 ? -8.496 12.117 -0.039 1.00 84.56 172 ASP A N 1
ATOM 1321 C CA . ASP A 1 172 ? -8.981 12.447 -1.380 1.00 84.56 172 ASP A CA 1
ATOM 1322 C C . ASP A 1 172 ? -8.496 11.456 -2.448 1.00 84.56 172 ASP A C 1
ATOM 1324 O O . ASP A 1 172 ? -7.344 11.022 -2.447 1.00 84.56 172 ASP A O 1
ATOM 1328 N N . GLY A 1 173 ? -9.336 11.171 -3.445 1.00 75.00 173 GLY A N 1
ATOM 1329 C CA . GLY A 1 173 ? -8.992 10.248 -4.537 1.00 75.00 173 GLY A CA 1
ATOM 1330 C C . GLY A 1 173 ? -7.740 10.616 -5.331 1.00 75.00 173 GLY A C 1
ATOM 1331 O O . GLY A 1 173 ? -7.038 9.734 -5.834 1.00 75.00 173 GLY A O 1
ATOM 1332 N N . GLY A 1 174 ? -7.454 11.915 -5.424 1.00 68.94 174 GLY A N 1
ATOM 1333 C CA . GLY A 1 174 ? -6.279 12.470 -6.096 1.00 68.94 174 GLY A CA 1
ATOM 1334 C C . GLY A 1 174 ? -5.117 12.803 -5.160 1.00 68.94 174 GLY A C 1
ATOM 1335 O O . GLY A 1 174 ? -4.115 13.333 -5.632 1.00 68.94 174 GLY A O 1
ATOM 1336 N N . ALA A 1 175 ? -5.237 12.541 -3.854 1.00 62.94 175 ALA A N 1
ATOM 1337 C CA . ALA A 1 175 ? -4.153 12.805 -2.921 1.00 62.94 175 ALA A CA 1
ATOM 1338 C C . ALA A 1 175 ? -2.911 11.983 -3.289 1.00 62.94 175 ALA A C 1
ATOM 1340 O O . ALA A 1 175 ? -2.988 10.777 -3.519 1.00 62.94 175 ALA A O 1
ATOM 1341 N N . GLY A 1 176 ? -1.754 12.635 -3.354 1.00 60.00 176 GLY A N 1
ATOM 1342 C CA . GLY A 1 176 ? -0.483 11.923 -3.304 1.00 60.00 176 GLY A CA 1
ATOM 1343 C C . GLY A 1 176 ? -0.151 11.548 -1.859 1.00 60.00 176 GLY A C 1
ATOM 1344 O O . GLY A 1 176 ? -0.555 12.244 -0.934 1.00 60.00 176 GLY A O 1
ATOM 1345 N N . GLU A 1 177 ? 0.664 10.509 -1.668 1.00 56.00 177 GLU A N 1
ATOM 1346 C CA . GLU A 1 177 ? 1.250 10.167 -0.355 1.00 56.00 177 GLU A CA 1
ATOM 1347 C C . GLU A 1 177 ? 2.088 11.313 0.249 1.00 56.00 177 GLU A C 1
ATOM 1349 O O . GLU A 1 177 ? 2.360 11.352 1.449 1.00 56.00 177 GLU A O 1
ATOM 1354 N N . VAL A 1 178 ? 2.515 12.265 -0.582 1.00 49.69 178 VAL A N 1
ATOM 1355 C CA . VAL A 1 178 ? 3.398 13.370 -0.208 1.00 49.69 178 VAL A CA 1
ATOM 1356 C C . VAL A 1 178 ? 2.619 14.432 0.575 1.00 49.69 178 VAL A C 1
ATOM 1358 O O . VAL A 1 178 ? 1.772 15.123 0.016 1.00 49.69 178 VAL A O 1
ATOM 1361 N N . GLY A 1 179 ? 2.925 14.570 1.870 1.00 55.59 179 GLY A N 1
ATOM 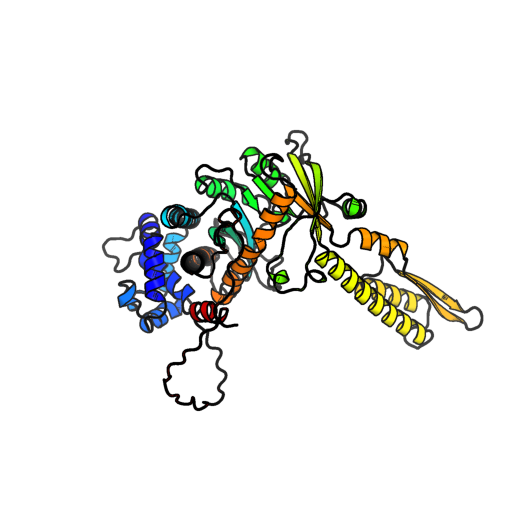1362 C CA . GLY A 1 179 ? 2.352 15.584 2.771 1.00 55.59 179 GLY A CA 1
ATOM 1363 C C . GLY A 1 179 ? 1.374 15.054 3.828 1.00 55.59 179 GLY A C 1
ATOM 1364 O O . GLY A 1 179 ? 1.187 15.702 4.853 1.00 55.59 179 GLY A O 1
ATOM 1365 N N . GLN A 1 180 ? 0.804 13.859 3.641 1.00 61.25 180 GLN A N 1
ATOM 1366 C CA . GLN A 1 180 ? -0.181 13.268 4.569 1.00 61.25 180 GLN A CA 1
ATOM 1367 C C . GLN A 1 180 ? 0.454 12.403 5.666 1.00 61.25 180 GLN A C 1
ATOM 1369 O O . GLN A 1 180 ? -0.153 12.151 6.706 1.00 61.25 180 GLN A O 1
ATOM 1374 N N . VAL A 1 181 ? 1.708 11.997 5.460 1.00 61.16 181 VAL A N 1
ATOM 1375 C CA . VAL A 1 181 ? 2.462 11.119 6.362 1.00 61.16 181 VAL A CA 1
ATOM 1376 C C . VAL A 1 181 ? 2.770 11.801 7.701 1.00 61.16 181 VAL A C 1
ATOM 1378 O O . VAL A 1 181 ? 2.829 11.122 8.713 1.00 61.16 181 VAL A O 1
ATOM 1381 N N . VAL A 1 182 ? 2.892 13.133 7.764 1.00 65.75 182 VAL A N 1
ATOM 1382 C CA . VAL A 1 182 ? 3.287 13.846 9.000 1.00 65.75 182 VAL A CA 1
ATOM 1383 C C . VAL A 1 182 ? 2.246 13.742 10.114 1.00 65.75 182 VAL A C 1
ATOM 1385 O O . VAL A 1 182 ? 2.594 13.412 11.245 1.00 65.75 182 VAL A O 1
ATOM 1388 N N . GLY A 1 183 ? 0.968 13.984 9.807 1.00 66.31 183 GLY A N 1
ATOM 1389 C CA . GLY A 1 183 ? -0.104 13.855 10.801 1.00 66.31 183 GLY A CA 1
ATOM 1390 C C . GLY A 1 183 ? -0.258 12.413 11.289 1.00 66.31 183 GLY A C 1
ATOM 1391 O O . GLY A 1 183 ? -0.402 12.165 12.483 1.00 66.31 183 GLY A O 1
ATOM 1392 N N . VAL A 1 184 ? -0.130 11.460 10.363 1.00 68.00 184 VAL A N 1
ATOM 1393 C CA . VAL A 1 184 ? -0.136 10.024 10.659 1.00 68.00 184 VAL A CA 1
ATOM 1394 C C . VAL A 1 184 ? 1.052 9.643 11.541 1.00 68.00 184 VAL A C 1
ATOM 1396 O O . VAL A 1 184 ? 0.868 8.928 12.515 1.00 68.00 184 VAL A O 1
ATOM 1399 N N . MET A 1 185 ? 2.259 10.138 11.254 1.00 71.31 185 MET A N 1
ATOM 1400 C CA . MET A 1 185 ? 3.459 9.866 12.051 1.00 71.31 185 MET A CA 1
ATOM 1401 C C . MET A 1 185 ? 3.286 10.293 13.499 1.00 71.31 185 MET A C 1
ATOM 1403 O O . MET A 1 185 ? 3.618 9.520 14.386 1.00 71.31 185 MET A O 1
ATOM 1407 N N . LYS A 1 186 ? 2.733 11.484 13.744 1.00 72.94 186 LYS A N 1
ATOM 1408 C CA . LYS A 1 186 ? 2.479 11.959 15.110 1.00 72.94 186 LYS A CA 1
ATOM 1409 C C . LYS A 1 186 ? 1.484 11.066 15.843 1.00 72.94 186 LYS A C 1
ATOM 1411 O O . LYS A 1 186 ? 1.728 10.701 16.989 1.00 72.94 186 LYS A O 1
ATOM 1416 N N . ALA A 1 187 ? 0.412 10.655 15.162 1.00 70.00 187 ALA A N 1
ATOM 1417 C CA . ALA A 1 187 ? -0.546 9.703 15.715 1.00 70.00 187 ALA A CA 1
ATOM 1418 C C . ALA A 1 187 ? 0.115 8.346 16.022 1.00 70.00 187 ALA A C 1
ATOM 1420 O O . ALA A 1 187 ? -0.044 7.816 17.115 1.00 70.00 187 ALA A O 1
ATOM 1421 N N . LEU A 1 188 ? 0.919 7.809 15.100 1.00 71.88 188 LEU A N 1
ATOM 1422 C CA . LEU A 1 188 ? 1.620 6.535 15.274 1.00 71.88 188 LEU A CA 1
ATOM 1423 C C . LEU A 1 188 ? 2.713 6.587 16.347 1.00 71.88 188 LEU A C 1
ATOM 1425 O O . LEU A 1 188 ? 2.891 5.617 17.075 1.00 71.88 188 LEU A O 1
ATOM 1429 N N . GLN A 1 189 ? 3.431 7.701 16.477 1.00 73.12 189 GLN A N 1
ATOM 1430 C CA . GLN A 1 189 ? 4.420 7.888 17.539 1.00 73.12 189 GLN A CA 1
ATOM 1431 C C . GLN A 1 189 ? 3.772 7.919 18.918 1.00 73.12 189 GLN A C 1
ATOM 1433 O O . GLN A 1 189 ? 4.305 7.312 19.844 1.00 73.12 189 GLN A O 1
ATOM 1438 N N . ALA A 1 190 ? 2.617 8.581 19.049 1.00 71.00 190 ALA A N 1
ATOM 1439 C CA . ALA A 1 190 ? 1.854 8.563 20.293 1.00 71.00 190 ALA A CA 1
ATOM 1440 C C . ALA A 1 190 ? 1.452 7.128 20.688 1.00 71.00 190 ALA A C 1
ATOM 1442 O O . ALA A 1 190 ? 1.427 6.804 21.872 1.00 71.00 190 ALA A O 1
ATOM 1443 N N . LEU A 1 191 ? 1.208 6.256 19.701 1.00 67.81 191 LEU A N 1
ATOM 1444 C CA . LEU A 1 191 ? 0.907 4.837 19.913 1.00 67.81 191 LEU A CA 1
ATOM 1445 C C . LEU A 1 191 ? 2.149 3.987 20.245 1.00 67.81 191 LEU A C 1
ATOM 1447 O O . LEU A 1 191 ? 2.066 3.069 21.059 1.00 67.81 191 LEU A O 1
ATOM 1451 N N . ALA A 1 192 ? 3.311 4.276 19.653 1.00 66.19 192 ALA A N 1
ATOM 1452 C CA . ALA A 1 192 ? 4.520 3.439 19.713 1.00 66.19 192 ALA A CA 1
ATOM 1453 C C . ALA A 1 192 ? 5.319 3.511 21.039 1.00 66.19 192 ALA A C 1
ATOM 1455 O O . ALA A 1 192 ? 6.516 3.228 21.051 1.00 66.19 192 ALA A O 1
ATOM 1456 N N . SER A 1 193 ? 4.671 3.891 22.147 1.00 60.16 193 SER A N 1
ATOM 1457 C CA . SER A 1 193 ? 5.248 4.156 23.477 1.00 60.16 193 SER A CA 1
ATOM 1458 C C . SER A 1 193 ? 6.628 3.508 23.756 1.00 60.16 193 SER A C 1
ATOM 1460 O O . SER A 1 193 ? 6.759 2.299 23.928 1.00 60.16 193 SER A O 1
ATOM 1462 N N . ARG A 1 194 ? 7.659 4.365 23.882 1.00 54.91 194 ARG A N 1
ATOM 1463 C CA . ARG A 1 194 ? 9.056 4.092 24.312 1.00 54.91 194 ARG A CA 1
ATOM 1464 C C . ARG A 1 194 ? 10.086 3.618 23.277 1.00 54.91 194 ARG A C 1
ATOM 1466 O O . ARG A 1 194 ? 11.265 3.625 23.628 1.00 54.91 194 ARG A O 1
ATOM 1473 N N . GLN A 1 195 ? 9.726 3.259 22.045 1.00 63.16 195 GLN A N 1
ATOM 1474 C CA . GLN A 1 195 ? 10.714 2.876 21.019 1.00 63.16 195 GLN A CA 1
ATOM 1475 C C . GLN A 1 195 ? 10.695 3.818 19.814 1.00 63.16 195 GLN A C 1
ATOM 1477 O O . GLN A 1 195 ? 9.678 4.435 19.503 1.00 63.16 195 GLN A O 1
ATOM 1482 N N . GLN A 1 196 ? 11.837 3.939 19.132 1.00 74.94 196 GLN A N 1
ATOM 1483 C CA . GLN A 1 196 ? 11.926 4.719 17.902 1.00 74.94 196 GLN A CA 1
ATOM 1484 C C . GLN A 1 196 ? 11.045 4.070 16.827 1.00 74.94 196 GLN A C 1
ATOM 1486 O O . GLN A 1 196 ? 11.284 2.931 16.427 1.00 74.94 196 GLN A O 1
ATOM 1491 N N . LEU A 1 197 ? 10.028 4.798 16.362 1.00 86.44 197 LEU A N 1
ATOM 1492 C CA . LEU A 1 197 ? 9.125 4.332 15.315 1.00 86.44 197 LEU A CA 1
ATOM 1493 C C . LEU A 1 197 ? 9.894 4.123 14.001 1.00 86.44 197 LEU A C 1
ATOM 1495 O O . LEU A 1 197 ? 10.561 5.035 13.515 1.00 86.44 197 LEU A O 1
ATOM 1499 N N . LEU A 1 198 ? 9.740 2.944 13.405 1.00 88.75 198 LEU A N 1
ATOM 1500 C CA . LEU A 1 198 ? 10.217 2.579 12.078 1.00 88.75 198 LEU A CA 1
ATOM 1501 C C . LEU A 1 198 ? 9.040 2.484 11.101 1.00 88.75 198 LEU A C 1
ATOM 1503 O O . LEU A 1 198 ? 8.196 1.595 11.217 1.00 88.75 198 LEU A O 1
ATOM 1507 N N . MET A 1 199 ? 9.027 3.347 10.089 1.00 88.31 199 MET A N 1
ATOM 1508 C CA . MET A 1 199 ? 8.077 3.298 8.982 1.00 88.31 199 MET A CA 1
ATOM 1509 C C . MET A 1 199 ? 8.628 2.535 7.778 1.00 88.31 199 MET A C 1
ATOM 1511 O O . MET A 1 199 ? 9.682 2.861 7.239 1.00 88.31 199 MET A O 1
ATOM 1515 N N . VAL A 1 200 ? 7.887 1.547 7.287 1.00 88.94 200 VAL A N 1
ATOM 1516 C CA . VAL A 1 200 ? 8.235 0.809 6.068 1.00 88.94 200 VAL A CA 1
ATOM 1517 C C . VAL A 1 200 ? 7.158 1.031 5.011 1.00 88.94 200 VAL A C 1
ATOM 1519 O O . VAL A 1 200 ? 5.984 0.785 5.271 1.00 88.94 200 VAL A O 1
ATOM 1522 N N . GLY A 1 201 ? 7.527 1.478 3.814 1.00 86.94 201 GLY A N 1
ATOM 1523 C CA . GLY A 1 201 ? 6.546 1.842 2.785 1.00 86.94 201 GLY A CA 1
ATOM 1524 C C . GLY A 1 201 ? 6.990 1.549 1.359 1.00 86.94 201 GLY A C 1
ATOM 1525 O O . GLY A 1 201 ? 8.059 0.985 1.116 1.00 86.94 201 GLY A O 1
ATOM 1526 N N . ASP A 1 202 ? 6.137 1.919 0.402 1.00 84.19 202 ASP A N 1
ATOM 1527 C CA . ASP A 1 202 ? 6.484 1.904 -1.019 1.00 84.19 202 ASP A CA 1
ATOM 1528 C C . ASP A 1 202 ? 7.346 3.130 -1.402 1.00 84.19 202 ASP A C 1
ATOM 1530 O O . ASP A 1 202 ? 7.707 3.962 -0.568 1.00 84.19 202 ASP A O 1
ATOM 1534 N N . SER A 1 203 ? 7.735 3.235 -2.675 1.00 83.06 203 SER A N 1
ATOM 1535 C CA . SER A 1 203 ? 8.626 4.307 -3.136 1.00 83.06 203 SER A CA 1
ATOM 1536 C C . SER A 1 203 ? 8.036 5.716 -3.036 1.00 83.06 203 SER A C 1
ATOM 1538 O O . SER A 1 203 ? 8.780 6.685 -3.140 1.00 83.06 203 SER A O 1
ATOM 1540 N N . LYS A 1 204 ? 6.719 5.857 -2.887 1.00 79.19 204 LYS A N 1
ATOM 1541 C CA . LYS A 1 204 ? 6.035 7.147 -2.753 1.00 79.19 204 LYS A CA 1
ATOM 1542 C C . LYS A 1 204 ? 6.149 7.715 -1.336 1.00 79.19 204 LYS A C 1
ATOM 1544 O O . LYS A 1 204 ? 5.998 8.926 -1.172 1.00 79.19 204 LYS A O 1
ATOM 1549 N N . LEU A 1 205 ? 6.529 6.892 -0.351 1.00 79.38 205 LEU A N 1
ATOM 1550 C CA . LEU A 1 205 ? 6.965 7.376 0.960 1.00 79.38 205 LEU A CA 1
ATOM 1551 C C . LEU A 1 205 ? 8.163 8.334 0.813 1.00 79.38 205 LEU A C 1
ATOM 1553 O O . LEU A 1 205 ? 8.295 9.289 1.582 1.00 79.38 205 LEU A O 1
ATOM 1557 N N . ILE A 1 206 ? 9.000 8.119 -0.210 1.00 86.50 206 ILE A N 1
ATOM 1558 C CA . ILE A 1 206 ? 10.187 8.921 -0.506 1.00 86.50 206 ILE A CA 1
ATOM 1559 C C . ILE A 1 206 ? 9.794 10.220 -1.221 1.00 86.50 206 ILE A C 1
ATOM 1561 O O . ILE A 1 206 ? 9.608 10.275 -2.436 1.00 86.50 206 ILE A O 1
ATOM 1565 N N . SER A 1 207 ? 9.744 11.301 -0.448 1.00 87.69 207 SER A N 1
ATOM 1566 C CA . SER A 1 207 ? 9.740 12.680 -0.937 1.00 87.69 207 SER A CA 1
ATOM 1567 C C . SER A 1 207 ? 10.569 13.545 0.001 1.00 87.69 207 SER A C 1
ATOM 1569 O O . SER A 1 207 ? 10.672 13.233 1.185 1.00 87.69 207 SER A O 1
ATOM 1571 N N . TYR A 1 208 ? 11.136 14.651 -0.487 1.00 88.69 208 TYR A N 1
ATOM 1572 C CA . TYR A 1 208 ? 11.931 15.529 0.377 1.00 88.69 208 TYR A CA 1
ATOM 1573 C C . TYR A 1 208 ? 11.147 15.968 1.630 1.00 88.69 208 TYR A C 1
ATOM 1575 O O . TYR A 1 208 ? 11.666 15.879 2.737 1.00 88.69 208 TYR A O 1
ATOM 1583 N N . ALA A 1 209 ? 9.877 16.362 1.468 1.00 86.06 209 ALA A N 1
ATOM 1584 C CA . ALA A 1 209 ? 9.026 16.792 2.577 1.00 86.06 209 ALA A CA 1
ATOM 1585 C C . ALA A 1 209 ? 8.806 15.681 3.619 1.00 86.06 209 ALA A C 1
ATOM 1587 O O . ALA A 1 209 ? 8.975 15.923 4.812 1.00 86.06 209 ALA A O 1
ATOM 1588 N N . ASN A 1 210 ? 8.484 14.458 3.177 1.00 86.25 210 ASN A N 1
ATOM 1589 C CA . ASN A 1 210 ? 8.286 13.325 4.084 1.00 86.25 210 ASN A CA 1
ATOM 1590 C C . ASN A 1 210 ? 9.593 12.950 4.799 1.00 86.25 210 ASN A C 1
ATOM 1592 O O . ASN A 1 210 ? 9.587 12.709 6.001 1.00 86.25 210 ASN A O 1
ATOM 1596 N N . LEU A 1 211 ? 10.712 12.922 4.071 1.00 89.31 211 LEU A N 1
ATOM 1597 C CA . LEU A 1 211 ? 12.025 12.569 4.610 1.00 89.31 211 LEU A CA 1
ATOM 1598 C C . LEU A 1 211 ? 12.532 13.595 5.629 1.00 89.31 211 LEU A C 1
ATOM 1600 O O . LEU A 1 211 ? 13.035 13.214 6.682 1.00 89.31 211 LEU A O 1
ATOM 1604 N N . ALA A 1 212 ? 12.371 14.888 5.339 1.00 88.69 212 ALA A N 1
ATOM 1605 C CA . ALA A 1 212 ? 12.725 15.958 6.264 1.00 88.69 212 ALA A CA 1
ATOM 1606 C C . ALA A 1 212 ? 11.866 15.903 7.537 1.00 88.69 212 ALA A C 1
ATOM 1608 O O . ALA A 1 212 ? 12.394 16.071 8.633 1.00 88.69 212 ALA A O 1
ATOM 1609 N N . ALA A 1 213 ? 10.567 15.609 7.408 1.00 85.50 213 ALA A N 1
ATOM 1610 C CA . ALA A 1 213 ? 9.683 15.428 8.555 1.00 85.50 213 ALA A CA 1
ATOM 1611 C C . ALA A 1 213 ? 10.052 14.189 9.388 1.00 85.50 213 ALA A C 1
ATOM 1613 O O . ALA A 1 213 ? 10.144 14.289 10.606 1.00 85.50 213 ALA A O 1
ATOM 1614 N N . MET A 1 214 ? 10.332 13.046 8.749 1.00 87.06 214 MET A N 1
ATOM 1615 C CA . MET A 1 214 ? 10.803 11.838 9.438 1.00 87.06 214 MET A CA 1
ATOM 1616 C C . MET A 1 214 ? 12.114 12.089 10.188 1.00 87.06 214 MET A C 1
ATOM 1618 O O . MET A 1 214 ? 12.254 11.670 11.331 1.00 87.06 214 MET A O 1
ATOM 1622 N N . ALA A 1 215 ? 13.053 12.820 9.583 1.00 87.25 215 ALA A N 1
ATOM 1623 C CA . ALA A 1 215 ? 14.300 13.193 10.243 1.00 87.25 215 ALA A CA 1
ATOM 1624 C C . ALA A 1 215 ? 14.070 14.128 11.446 1.00 87.25 215 ALA A C 1
ATOM 1626 O O . ALA A 1 215 ? 14.652 13.901 12.504 1.00 87.25 215 ALA A O 1
ATOM 1627 N N . ALA A 1 216 ? 13.214 15.146 11.304 1.00 85.00 216 ALA A N 1
ATOM 1628 C CA . ALA A 1 216 ? 12.908 16.097 12.375 1.00 85.00 216 ALA A CA 1
ATOM 1629 C C . ALA A 1 216 ? 12.210 15.433 13.574 1.00 85.00 216 ALA A C 1
ATOM 1631 O O . ALA A 1 216 ? 12.528 15.734 14.720 1.00 85.00 216 ALA A O 1
ATOM 1632 N N . GLU A 1 217 ? 11.300 14.500 13.302 1.00 83.00 217 GLU A N 1
ATOM 1633 C CA . GLU A 1 217 ? 10.531 13.769 14.313 1.00 83.00 217 GLU A CA 1
ATOM 1634 C C . GLU A 1 217 ? 11.242 12.473 14.765 1.00 83.00 217 GLU A C 1
ATOM 1636 O O . GLU A 1 217 ? 10.645 11.648 15.451 1.00 83.00 217 GLU A O 1
ATOM 1641 N N . GLN A 1 218 ? 12.506 12.267 14.363 1.00 85.38 218 GLN A N 1
ATOM 1642 C CA . GLN A 1 218 ? 13.337 11.097 14.694 1.00 85.38 218 GLN A CA 1
ATOM 1643 C C . GLN A 1 218 ? 12.694 9.737 14.351 1.00 85.38 218 GLN A C 1
ATOM 1645 O O . GLN A 1 218 ? 12.940 8.734 15.017 1.00 85.38 218 GLN A O 1
ATOM 1650 N N . VAL A 1 219 ? 11.902 9.676 13.282 1.00 87.88 219 VAL A N 1
ATOM 1651 C CA . VAL A 1 219 ? 11.297 8.445 12.750 1.00 87.88 219 VAL A CA 1
ATOM 1652 C C . VAL A 1 219 ? 12.283 7.744 11.828 1.00 87.88 219 VAL A C 1
ATOM 1654 O O . VAL A 1 219 ? 12.764 8.329 10.854 1.00 87.88 219 VAL A O 1
ATOM 1657 N N . GLY A 1 220 ? 12.560 6.473 12.107 1.00 90.50 220 GLY A N 1
ATOM 1658 C CA . GLY A 1 220 ? 13.287 5.604 11.193 1.00 90.50 220 GLY A CA 1
ATOM 1659 C C . GLY A 1 220 ? 12.421 5.248 9.986 1.00 90.50 220 GLY A C 1
ATOM 1660 O O . GLY A 1 220 ? 11.211 5.078 10.124 1.00 90.50 220 GLY A O 1
ATOM 1661 N N . PHE A 1 221 ? 13.002 5.085 8.800 1.00 92.12 221 PHE A N 1
ATOM 1662 C CA . PHE A 1 221 ? 12.242 4.616 7.643 1.00 92.12 221 PHE A CA 1
ATOM 1663 C C . PHE A 1 221 ? 13.007 3.652 6.744 1.00 92.12 221 PHE A C 1
ATOM 1665 O O . PHE A 1 221 ? 14.238 3.672 6.689 1.00 92.12 221 PHE A O 1
ATOM 1672 N N . ILE A 1 222 ? 12.263 2.825 6.006 1.00 93.62 222 ILE A N 1
ATOM 1673 C CA . ILE A 1 222 ? 12.771 2.002 4.907 1.00 93.62 222 ILE A CA 1
ATOM 1674 C C . ILE A 1 222 ? 11.760 2.025 3.757 1.00 93.62 222 ILE A C 1
ATOM 1676 O O . ILE A 1 222 ? 10.606 1.632 3.923 1.00 93.62 222 ILE A O 1
ATOM 1680 N N . ALA A 1 223 ? 12.189 2.437 2.568 1.00 92.56 223 ALA A N 1
ATOM 1681 C CA . ALA A 1 223 ? 11.353 2.371 1.369 1.00 92.56 223 ALA A CA 1
ATOM 1682 C C . ALA A 1 223 ? 12.198 2.210 0.096 1.00 92.56 223 ALA A C 1
ATOM 1684 O O . ALA A 1 223 ? 13.357 2.626 0.065 1.00 92.56 223 ALA A O 1
ATOM 1685 N N . PRO A 1 224 ? 11.660 1.599 -0.974 1.00 93.56 224 PRO A N 1
ATOM 1686 C CA . PRO A 1 224 ? 12.390 1.430 -2.219 1.00 93.56 224 PRO A CA 1
ATOM 1687 C C . PRO A 1 224 ? 12.632 2.776 -2.907 1.00 93.56 224 PRO A C 1
ATOM 1689 O O . PRO A 1 224 ? 11.744 3.621 -2.994 1.00 93.56 224 PRO A O 1
ATOM 1692 N N . ALA A 1 225 ? 13.833 2.967 -3.445 1.00 93.12 225 ALA A N 1
ATOM 1693 C CA . ALA A 1 225 ? 14.164 4.155 -4.214 1.00 93.12 225 ALA A CA 1
ATOM 1694 C C . ALA A 1 225 ? 13.434 4.137 -5.565 1.00 93.12 225 ALA A C 1
ATOM 1696 O O . ALA A 1 225 ? 13.458 3.140 -6.293 1.00 93.12 225 ALA A O 1
ATOM 1697 N N . SER A 1 226 ? 12.821 5.261 -5.936 1.00 90.12 226 SER A N 1
ATOM 1698 C CA . SER A 1 226 ? 12.340 5.454 -7.304 1.00 90.12 226 SER A CA 1
ATOM 1699 C C . SER A 1 226 ? 13.507 5.762 -8.253 1.00 90.12 226 SER A C 1
ATOM 1701 O O . SER A 1 226 ? 14.604 6.132 -7.824 1.00 90.12 226 SER A O 1
ATOM 1703 N N . LYS A 1 227 ? 13.251 5.680 -9.566 1.00 87.88 227 LYS A N 1
ATOM 1704 C CA . LYS A 1 227 ? 14.236 6.022 -10.610 1.00 87.88 227 LYS A CA 1
ATOM 1705 C C . LYS A 1 227 ? 14.737 7.469 -10.526 1.00 87.88 227 LYS A C 1
ATOM 1707 O O . LYS A 1 227 ? 15.804 7.759 -11.054 1.00 87.88 227 LYS A O 1
ATOM 1712 N N . THR A 1 228 ? 13.973 8.352 -9.881 1.00 87.06 228 THR A N 1
ATOM 1713 C CA . THR A 1 228 ? 14.347 9.751 -9.640 1.00 87.06 228 THR A CA 1
ATOM 1714 C C . THR A 1 228 ? 15.515 9.862 -8.664 1.00 87.06 228 THR A C 1
ATOM 1716 O O . THR A 1 228 ? 16.366 10.725 -8.832 1.00 87.06 228 THR A O 1
ATOM 1719 N N . TYR A 1 229 ? 15.568 8.983 -7.658 1.00 89.50 229 TYR A N 1
ATOM 1720 C CA . TYR A 1 229 ? 16.607 8.999 -6.624 1.00 89.50 229 TYR A CA 1
ATOM 1721 C C . TYR A 1 229 ? 17.769 8.064 -6.955 1.00 89.50 229 TYR A C 1
ATOM 1723 O O . TYR A 1 229 ? 18.925 8.388 -6.694 1.00 89.50 229 TYR A O 1
ATOM 1731 N N . VAL A 1 230 ? 17.474 6.905 -7.547 1.00 92.31 230 VAL A N 1
ATOM 1732 C CA . VAL A 1 230 ? 18.489 5.942 -7.981 1.00 92.31 230 VAL A CA 1
ATOM 1733 C C . VAL A 1 230 ? 18.219 5.562 -9.430 1.00 92.31 230 VAL A C 1
ATOM 1735 O O . VAL A 1 230 ? 17.336 4.761 -9.741 1.00 92.31 230 VAL A O 1
ATOM 1738 N N . GLY A 1 231 ? 18.985 6.177 -10.328 1.00 91.81 231 GLY A N 1
ATOM 1739 C CA . GLY A 1 231 ? 18.910 5.911 -11.758 1.00 91.81 231 GLY A CA 1
ATOM 1740 C C . GLY A 1 231 ? 19.462 4.533 -12.124 1.00 91.81 231 GLY A C 1
ATOM 1741 O O . GLY A 1 231 ? 20.314 3.976 -11.435 1.00 91.81 231 GLY A O 1
ATOM 1742 N N . VAL A 1 232 ? 19.021 4.002 -13.268 1.00 89.38 232 VAL A N 1
ATOM 1743 C CA . VAL A 1 232 ? 19.470 2.688 -13.763 1.00 89.38 232 VAL A CA 1
ATOM 1744 C C . VAL A 1 232 ? 20.985 2.621 -13.979 1.00 89.38 232 VAL A C 1
ATOM 1746 O O . VAL A 1 232 ? 21.569 1.568 -13.777 1.00 89.38 232 VAL A O 1
ATOM 1749 N N . GLN A 1 233 ? 21.634 3.738 -14.325 1.00 90.44 233 GLN A N 1
ATOM 1750 C CA . GLN A 1 233 ? 23.086 3.773 -14.534 1.00 90.44 233 GLN A CA 1
ATOM 1751 C C . GLN A 1 233 ? 23.867 3.470 -13.252 1.00 90.44 233 GLN A C 1
ATOM 1753 O O . GLN A 1 233 ? 24.883 2.790 -13.315 1.00 90.44 233 GLN A O 1
ATOM 1758 N N . VAL A 1 234 ? 23.356 3.901 -12.091 1.00 93.31 234 VAL A N 1
ATOM 1759 C CA . VAL A 1 234 ? 23.951 3.548 -10.794 1.00 93.31 234 VAL A CA 1
ATOM 1760 C C . VAL A 1 234 ? 23.864 2.041 -10.587 1.00 93.31 234 VAL A C 1
ATOM 1762 O O . VAL A 1 234 ? 24.862 1.421 -10.260 1.00 93.31 234 VAL A O 1
ATOM 1765 N N . LEU A 1 235 ? 22.694 1.446 -10.850 1.00 94.12 235 LEU A N 1
ATOM 1766 C CA . LEU A 1 235 ? 22.480 0.005 -10.683 1.00 94.12 235 LEU A CA 1
ATOM 1767 C C . LEU A 1 235 ? 23.348 -0.836 -11.629 1.00 94.12 235 LEU A C 1
ATOM 1769 O O . LEU A 1 235 ? 23.815 -1.893 -11.231 1.00 94.12 235 LEU A O 1
ATOM 1773 N N . ARG A 1 236 ? 23.578 -0.364 -12.861 1.00 92.50 236 ARG A N 1
ATOM 1774 C CA . ARG A 1 236 ? 24.457 -1.022 -13.844 1.00 92.50 236 ARG A CA 1
ATOM 1775 C C . ARG A 1 236 ? 25.925 -1.025 -13.435 1.00 92.50 236 ARG A C 1
ATOM 1777 O O . ARG A 1 236 ? 26.650 -1.921 -13.839 1.00 92.50 236 ARG A O 1
ATOM 1784 N N . GLY A 1 237 ? 26.356 -0.007 -12.692 1.00 92.44 237 GLY A N 1
ATOM 1785 C CA . GLY A 1 237 ? 27.731 0.113 -12.212 1.00 92.44 237 GLY A CA 1
ATOM 1786 C C . GLY A 1 237 ? 28.026 -0.702 -10.952 1.00 92.44 237 GLY A C 1
ATOM 1787 O O . GLY A 1 237 ? 29.150 -0.646 -10.466 1.00 92.44 237 GLY A O 1
ATOM 1788 N N . LEU A 1 238 ? 27.039 -1.415 -10.395 1.00 93.88 238 LEU A N 1
ATOM 1789 C CA . LEU A 1 238 ? 27.229 -2.235 -9.201 1.00 93.88 238 LEU A CA 1
ATOM 1790 C C . LEU A 1 238 ? 27.869 -3.573 -9.556 1.00 93.88 238 LEU A C 1
ATOM 1792 O O . LEU A 1 238 ? 27.422 -4.267 -10.468 1.00 93.88 238 LEU A O 1
ATOM 1796 N N . ASP A 1 239 ? 28.862 -3.965 -8.766 1.00 92.12 239 ASP A N 1
ATOM 1797 C CA . ASP A 1 239 ? 29.498 -5.271 -8.873 1.00 92.12 239 ASP A CA 1
ATOM 1798 C C . ASP A 1 239 ? 28.876 -6.256 -7.875 1.00 92.12 239 ASP A C 1
ATOM 1800 O O . ASP A 1 239 ? 28.918 -6.058 -6.660 1.00 92.12 239 ASP A O 1
ATOM 1804 N N . LEU A 1 240 ? 28.305 -7.345 -8.392 1.00 91.62 240 LEU A N 1
ATOM 1805 C CA . LEU A 1 240 ? 27.749 -8.413 -7.564 1.00 91.62 240 LEU A CA 1
ATOM 1806 C C . LEU A 1 240 ? 28.833 -9.165 -6.782 1.00 91.62 240 LEU A C 1
ATOM 1808 O O . LEU A 1 240 ? 28.540 -9.657 -5.696 1.00 91.62 240 LEU A O 1
ATOM 1812 N N . ALA A 1 241 ? 30.063 -9.248 -7.295 1.00 91.31 241 ALA A N 1
ATOM 1813 C CA . ALA A 1 241 ? 31.159 -9.924 -6.604 1.00 91.31 241 ALA A CA 1
ATOM 1814 C C . ALA A 1 241 ? 31.613 -9.162 -5.348 1.00 91.31 241 ALA A C 1
ATOM 1816 O O . ALA A 1 241 ? 32.052 -9.780 -4.381 1.00 91.31 241 ALA A O 1
ATOM 1817 N N . ALA A 1 242 ? 31.452 -7.837 -5.338 1.00 92.06 242 ALA A N 1
ATOM 1818 C CA . ALA A 1 242 ? 31.700 -6.998 -4.171 1.00 92.06 242 ALA A CA 1
ATOM 1819 C C . ALA A 1 242 ? 30.557 -7.039 -3.135 1.00 92.06 242 ALA A C 1
ATOM 1821 O O . ALA A 1 242 ? 30.702 -6.492 -2.042 1.00 92.06 242 ALA A O 1
ATOM 1822 N N . ALA A 1 243 ? 29.409 -7.640 -3.469 1.00 92.81 243 ALA A N 1
ATOM 1823 C CA . ALA A 1 243 ? 28.210 -7.613 -2.640 1.00 92.81 243 ALA A CA 1
ATOM 1824 C C . ALA A 1 243 ? 28.199 -8.715 -1.574 1.00 92.81 243 ALA A C 1
ATOM 1826 O O . ALA A 1 243 ? 28.523 -9.873 -1.836 1.00 92.81 243 ALA A O 1
ATOM 1827 N N . THR A 1 244 ? 27.726 -8.375 -0.377 1.00 93.06 244 THR A N 1
ATOM 1828 C CA . THR A 1 244 ? 27.642 -9.318 0.741 1.00 93.06 244 THR A CA 1
ATOM 1829 C C . THR A 1 244 ? 26.433 -10.239 0.564 1.00 93.06 244 THR A C 1
ATOM 1831 O O . THR A 1 244 ? 25.315 -9.735 0.400 1.00 93.06 244 THR A O 1
ATOM 1834 N N . PRO A 1 245 ? 26.595 -11.575 0.597 1.00 91.50 245 PRO A N 1
ATOM 1835 C CA . PRO A 1 245 ? 25.471 -12.501 0.544 1.00 91.50 245 PRO A CA 1
ATOM 1836 C C . PRO A 1 245 ? 24.628 -12.402 1.819 1.00 91.50 245 PRO A C 1
ATOM 1838 O O . PRO A 1 245 ? 25.160 -12.313 2.920 1.00 91.50 245 PRO A O 1
ATOM 1841 N N . VAL A 1 246 ? 23.306 -12.460 1.665 1.00 88.56 246 VAL A N 1
ATOM 1842 C CA . VAL A 1 246 ? 22.351 -12.404 2.777 1.00 88.56 246 VAL A CA 1
ATOM 1843 C C . VAL A 1 246 ? 21.654 -13.748 2.932 1.00 88.56 246 VAL A C 1
ATOM 1845 O O . VAL A 1 246 ? 21.025 -14.233 1.984 1.00 88.56 246 VAL A O 1
ATOM 1848 N N . ASP A 1 247 ? 21.683 -14.316 4.141 1.00 83.00 247 ASP A N 1
ATOM 1849 C CA . ASP A 1 247 ? 20.998 -15.575 4.471 1.00 83.00 247 ASP A CA 1
ATOM 1850 C C . ASP A 1 247 ? 19.484 -15.375 4.683 1.00 83.00 247 ASP A C 1
ATOM 1852 O O . ASP A 1 247 ? 18.905 -15.597 5.751 1.00 83.00 247 ASP A O 1
ATOM 1856 N N . TYR A 1 248 ? 18.811 -14.873 3.650 1.00 80.31 248 TYR A N 1
ATOM 1857 C CA . TYR A 1 248 ? 17.373 -14.648 3.657 1.00 80.31 248 TYR A CA 1
ATOM 1858 C C . TYR A 1 248 ? 16.650 -15.658 2.765 1.00 80.31 248 TYR A C 1
ATOM 1860 O O . TYR A 1 248 ? 16.775 -15.654 1.538 1.00 80.31 248 TYR A O 1
ATOM 1868 N N . LEU A 1 249 ? 15.793 -16.476 3.381 1.00 74.06 249 LEU A N 1
ATOM 1869 C CA . LEU A 1 249 ? 14.911 -17.400 2.679 1.00 74.06 249 LEU A CA 1
ATOM 1870 C C . LEU A 1 249 ? 13.484 -16.848 2.610 1.00 74.06 249 LEU A C 1
ATOM 1872 O O . LEU A 1 249 ? 12.744 -16.834 3.594 1.00 74.06 249 LEU A O 1
ATOM 1876 N N . ALA A 1 250 ? 13.057 -16.446 1.413 1.00 71.12 250 ALA A N 1
ATOM 1877 C CA . ALA A 1 250 ? 11.660 -16.092 1.181 1.00 71.12 250 ALA A CA 1
ATOM 1878 C C . ALA A 1 250 ? 10.756 -17.310 1.447 1.00 71.12 250 ALA A C 1
ATOM 1880 O O . ALA A 1 250 ? 11.033 -18.404 0.952 1.00 71.12 250 ALA A O 1
ATOM 1881 N N . ARG A 1 251 ? 9.620 -17.126 2.140 1.00 68.56 251 ARG A N 1
ATOM 1882 C CA . ARG A 1 251 ? 8.669 -18.220 2.457 1.00 68.56 251 ARG A CA 1
ATOM 1883 C C . ARG A 1 251 ? 8.247 -19.033 1.227 1.00 68.56 251 ARG A C 1
ATOM 1885 O O . ARG A 1 251 ? 8.162 -20.252 1.296 1.00 68.56 251 ARG A O 1
ATOM 1892 N N . ARG A 1 252 ? 8.057 -18.380 0.073 1.00 65.06 252 ARG A N 1
ATOM 1893 C CA . ARG A 1 252 ? 7.709 -19.040 -1.207 1.00 65.06 252 ARG A CA 1
ATOM 1894 C C . ARG A 1 252 ? 8.820 -19.951 -1.757 1.00 65.06 252 ARG A C 1
ATOM 1896 O O . ARG A 1 252 ? 8.590 -20.712 -2.692 1.00 65.06 252 ARG A O 1
ATOM 1903 N N . GLY A 1 253 ? 10.039 -19.815 -1.241 1.00 60.56 253 GLY A N 1
ATOM 1904 C CA . GLY A 1 253 ? 11.206 -20.624 -1.583 1.00 60.56 253 GLY A CA 1
ATOM 1905 C C . GLY A 1 253 ? 11.495 -21.751 -0.592 1.00 60.56 253 GLY A C 1
ATOM 1906 O O . GLY A 1 253 ? 12.345 -22.579 -0.899 1.00 60.56 253 GLY A O 1
ATOM 1907 N N . ALA A 1 254 ? 10.798 -21.816 0.551 1.00 67.88 254 ALA A N 1
ATOM 1908 C CA . ALA A 1 254 ? 11.089 -22.785 1.611 1.00 67.88 254 ALA A CA 1
ATOM 1909 C C . ALA A 1 254 ? 10.962 -24.245 1.140 1.00 67.88 254 ALA A C 1
ATOM 1911 O O . ALA A 1 254 ? 11.809 -25.069 1.467 1.00 67.88 254 ALA A O 1
ATOM 1912 N N . GLY A 1 255 ? 9.972 -24.535 0.289 1.00 68.94 255 GLY A N 1
ATOM 1913 C CA . GLY A 1 255 ? 9.774 -25.859 -0.314 1.00 68.94 255 GLY A CA 1
ATOM 1914 C C . GLY A 1 255 ? 10.595 -26.133 -1.580 1.00 68.94 255 GLY A C 1
ATOM 1915 O O . GLY A 1 255 ? 10.390 -27.160 -2.217 1.00 68.94 255 GLY A O 1
ATOM 1916 N N . LYS A 1 256 ? 11.485 -25.223 -2.008 1.00 75.31 256 LYS A N 1
ATOM 1917 C CA . LYS A 1 256 ? 12.280 -25.408 -3.234 1.00 75.31 256 LYS A CA 1
ATOM 1918 C C . LYS A 1 256 ? 13.643 -26.048 -2.929 1.00 75.31 256 LYS A C 1
ATOM 1920 O O . LYS A 1 256 ? 14.239 -25.709 -1.899 1.00 75.31 256 LYS A O 1
ATOM 1925 N N . PRO A 1 257 ? 14.179 -26.885 -3.842 1.00 72.94 257 PRO A N 1
ATOM 1926 C CA . PRO A 1 257 ? 15.573 -27.331 -3.802 1.00 72.94 257 PRO A CA 1
ATOM 1927 C C . PRO A 1 257 ? 16.539 -26.145 -3.720 1.00 72.94 257 PRO A C 1
ATOM 1929 O O . PRO A 1 257 ? 16.238 -25.083 -4.272 1.00 72.94 257 PRO A O 1
ATOM 1932 N N . ALA A 1 258 ? 17.687 -26.321 -3.056 1.00 70.50 258 ALA A N 1
ATOM 1933 C CA . ALA A 1 258 ? 18.641 -25.245 -2.760 1.00 70.50 258 ALA A CA 1
ATOM 1934 C C . ALA A 1 258 ? 19.037 -24.427 -4.005 1.00 70.50 258 ALA A C 1
ATOM 1936 O O . ALA A 1 258 ? 18.975 -23.202 -3.988 1.00 70.50 258 ALA A O 1
ATOM 1937 N N . GLU A 1 259 ? 19.298 -25.100 -5.123 1.00 69.12 259 GLU A N 1
ATOM 1938 C CA . GLU A 1 259 ? 19.639 -24.515 -6.432 1.00 69.12 259 GLU A CA 1
ATOM 1939 C C . GLU A 1 259 ? 18.540 -23.615 -7.050 1.00 69.12 259 GLU A C 1
ATOM 1941 O O . GLU A 1 259 ? 18.805 -22.716 -7.859 1.00 69.12 259 GLU A O 1
ATOM 1946 N N . ARG A 1 260 ? 17.277 -23.829 -6.657 1.00 70.69 260 ARG A N 1
ATOM 1947 C CA . ARG A 1 260 ? 16.105 -23.070 -7.125 1.00 70.69 260 ARG A CA 1
ATOM 1948 C C . ARG A 1 260 ? 15.672 -21.983 -6.142 1.00 70.69 260 ARG A C 1
ATOM 1950 O O . ARG A 1 260 ? 14.703 -21.267 -6.424 1.00 70.69 260 ARG A O 1
ATOM 1957 N N . ARG A 1 261 ? 16.346 -21.855 -4.995 1.00 78.19 261 ARG A N 1
ATOM 1958 C CA . ARG A 1 261 ? 16.089 -20.780 -4.030 1.00 78.19 261 ARG A CA 1
ATOM 1959 C C . ARG A 1 261 ? 16.654 -19.467 -4.565 1.00 78.19 261 ARG A C 1
ATOM 1961 O O . ARG A 1 261 ? 17.646 -19.436 -5.287 1.00 78.19 261 ARG A O 1
ATOM 1968 N N . GLY A 1 262 ? 15.966 -18.372 -4.255 1.00 80.62 262 GLY A N 1
ATOM 1969 C CA . GLY A 1 262 ? 16.464 -17.041 -4.580 1.00 80.62 262 GLY A CA 1
ATOM 1970 C C . GLY A 1 262 ? 17.569 -16.662 -3.602 1.00 80.62 262 GLY A C 1
ATOM 1971 O O . GLY A 1 262 ? 17.298 -16.573 -2.411 1.00 80.62 262 GLY A O 1
ATOM 1972 N N . LEU A 1 263 ? 18.771 -16.434 -4.117 1.00 87.38 263 LEU A N 1
ATOM 1973 C CA . LEU A 1 263 ? 19.888 -15.798 -3.422 1.00 87.38 263 LEU A CA 1
ATOM 1974 C C . LEU A 1 263 ? 19.735 -14.275 -3.419 1.00 87.38 263 LEU A C 1
ATOM 1976 O O . LEU A 1 263 ? 19.246 -13.701 -4.407 1.00 87.38 263 LEU A O 1
ATOM 1980 N N . TRP A 1 264 ? 20.202 -13.658 -2.336 1.00 92.31 264 TRP A N 1
ATOM 1981 C CA . TRP A 1 264 ? 20.154 -12.223 -2.077 1.00 92.31 264 TRP A CA 1
ATOM 1982 C C . TRP A 1 264 ? 21.550 -11.719 -1.748 1.00 92.31 264 TRP A C 1
ATOM 1984 O O . TRP A 1 264 ? 22.277 -12.388 -1.022 1.00 92.31 264 TRP A O 1
ATOM 1994 N N . HIS A 1 265 ? 21.908 -10.561 -2.290 1.00 94.56 265 HIS A N 1
ATOM 1995 C CA . HIS A 1 265 ? 23.144 -9.868 -1.934 1.00 94.56 265 HIS A CA 1
ATOM 1996 C C . HIS A 1 265 ? 22.839 -8.400 -1.674 1.00 94.56 265 HIS A C 1
ATOM 1998 O O . HIS A 1 265 ? 21.886 -7.862 -2.252 1.00 94.56 265 HIS A O 1
ATOM 2004 N N . VAL A 1 266 ? 23.632 -7.769 -0.814 1.00 95.81 266 VAL A N 1
ATOM 2005 C CA . VAL A 1 266 ? 23.489 -6.357 -0.469 1.00 95.81 266 VAL A CA 1
ATOM 2006 C C . VAL A 1 266 ? 24.807 -5.603 -0.597 1.00 95.81 266 VAL A C 1
ATOM 2008 O O . VAL A 1 266 ? 25.876 -6.125 -0.295 1.00 95.81 266 VAL A O 1
ATOM 2011 N N . LEU A 1 267 ? 24.697 -4.359 -1.044 1.00 95.19 267 LEU A N 1
ATOM 2012 C CA . LEU A 1 267 ? 25.727 -3.327 -0.984 1.00 95.19 267 LEU A CA 1
ATOM 2013 C C . LEU A 1 267 ? 25.115 -2.107 -0.312 1.00 95.19 267 LEU A C 1
ATOM 2015 O O . LEU A 1 267 ? 23.903 -1.900 -0.404 1.00 95.19 267 LEU A O 1
ATOM 2019 N N . GLU A 1 268 ? 25.931 -1.270 0.312 1.00 94.81 268 GLU A N 1
ATOM 2020 C CA . GLU A 1 268 ? 25.441 -0.015 0.864 1.00 94.81 268 GLU A CA 1
ATOM 2021 C C . GLU A 1 268 ? 26.400 1.152 0.667 1.00 94.81 268 GLU A C 1
ATOM 2023 O O . GLU A 1 268 ? 27.615 0.980 0.613 1.00 94.81 268 GLU A O 1
ATOM 2028 N N . ASP A 1 269 ? 25.824 2.347 0.564 1.00 94.31 269 ASP A N 1
ATOM 2029 C CA . ASP A 1 269 ? 26.547 3.611 0.597 1.00 94.31 269 ASP A CA 1
ATOM 2030 C C . ASP A 1 269 ? 25.699 4.740 1.219 1.00 94.31 269 ASP A C 1
ATOM 2032 O O . ASP A 1 269 ? 24.562 4.544 1.670 1.00 94.31 269 ASP A O 1
ATOM 2036 N N . GLY A 1 270 ? 26.276 5.944 1.261 1.00 93.56 270 GLY A N 1
ATOM 2037 C CA . GLY A 1 270 ? 25.598 7.166 1.681 1.00 93.56 270 GLY A CA 1
ATOM 2038 C C . GLY A 1 270 ? 25.071 7.993 0.507 1.00 93.56 270 GLY A C 1
ATOM 2039 O O . GLY A 1 270 ? 25.677 8.074 -0.560 1.00 93.56 270 GLY A O 1
ATOM 2040 N N . MET A 1 271 ? 23.962 8.689 0.738 1.00 93.56 271 MET A N 1
ATOM 2041 C CA . MET A 1 271 ? 23.381 9.678 -0.165 1.00 93.56 271 MET A CA 1
ATOM 2042 C C . MET A 1 271 ? 22.970 10.922 0.621 1.00 93.56 271 MET A C 1
ATOM 2044 O O . MET A 1 271 ? 22.514 10.839 1.758 1.00 93.56 271 MET A O 1
ATOM 2048 N N . THR A 1 272 ? 23.084 12.092 0.005 1.00 93.25 272 THR A N 1
ATOM 2049 C CA . THR A 1 272 ? 22.494 13.326 0.527 1.00 93.25 272 THR A CA 1
ATOM 2050 C C . THR A 1 272 ? 21.415 13.821 -0.422 1.00 93.25 272 THR A C 1
ATOM 2052 O O . THR A 1 272 ? 21.543 13.728 -1.643 1.00 93.25 272 THR A O 1
ATOM 2055 N N . LEU A 1 273 ? 20.325 14.329 0.145 1.00 92.12 273 LEU A N 1
ATOM 2056 C CA . LEU A 1 273 ? 19.222 14.917 -0.594 1.00 92.12 273 LEU A CA 1
ATOM 2057 C C . LEU A 1 273 ? 19.094 16.394 -0.197 1.00 92.12 273 LEU A C 1
ATOM 2059 O O . LEU A 1 273 ? 18.653 16.681 0.921 1.00 92.12 273 LEU A O 1
ATOM 2063 N N . PRO A 1 274 ? 19.492 17.335 -1.071 1.00 91.75 274 PRO A N 1
ATOM 2064 C CA . PRO A 1 274 ? 19.291 18.753 -0.812 1.00 91.75 274 PRO A CA 1
ATOM 2065 C C . PRO A 1 274 ? 17.803 19.103 -0.876 1.00 91.75 274 PRO A C 1
ATOM 2067 O O . PRO A 1 274 ? 17.043 18.520 -1.655 1.00 91.75 274 PRO A O 1
ATOM 2070 N N . GLY A 1 275 ? 17.393 20.074 -0.064 1.00 90.19 275 GLY A N 1
ATOM 2071 C CA . GLY A 1 275 ? 16.036 20.596 -0.117 1.00 90.19 275 GLY A CA 1
ATOM 2072 C C . GLY A 1 275 ? 15.769 21.479 -1.337 1.00 90.19 275 GLY A C 1
ATOM 2073 O O . GLY A 1 275 ? 16.702 21.973 -1.973 1.00 90.19 275 GLY A O 1
ATOM 2074 N N . PRO A 1 276 ? 14.487 21.685 -1.688 1.00 89.38 276 PRO A N 1
ATOM 2075 C CA . PRO A 1 276 ? 14.097 22.469 -2.855 1.00 89.38 276 PRO A CA 1
ATOM 2076 C C . PRO A 1 276 ? 14.457 23.955 -2.720 1.00 89.38 276 PRO A C 1
ATOM 2078 O O . PRO A 1 276 ? 14.580 24.645 -3.731 1.00 89.38 276 PRO A O 1
ATOM 2081 N N . ARG A 1 277 ? 14.629 24.472 -1.496 1.00 90.62 277 ARG A N 1
ATOM 2082 C CA . ARG A 1 277 ? 15.088 25.842 -1.230 1.00 90.62 277 ARG A CA 1
ATOM 2083 C C . ARG A 1 277 ? 16.429 25.808 -0.504 1.00 90.62 277 ARG A C 1
ATOM 2085 O O . ARG A 1 277 ? 16.679 24.934 0.314 1.00 90.62 277 ARG A O 1
ATOM 2092 N N . LYS A 1 278 ? 17.259 26.836 -0.706 1.00 87.12 278 LYS A N 1
ATOM 2093 C CA . LYS A 1 278 ? 18.602 26.946 -0.096 1.00 87.12 278 LYS A CA 1
ATOM 2094 C C . LYS A 1 278 ? 18.611 26.879 1.442 1.00 87.12 278 LYS A C 1
ATOM 2096 O O . LYS A 1 278 ? 19.610 26.484 2.027 1.00 87.12 278 LYS A O 1
ATOM 2101 N N . LYS A 1 279 ? 17.515 27.295 2.084 1.00 90.50 279 LYS A N 1
ATOM 2102 C CA . LYS A 1 279 ? 17.342 27.269 3.547 1.00 90.50 279 LYS A CA 1
ATOM 2103 C C . LYS A 1 279 ? 16.882 25.916 4.090 1.00 90.50 279 LYS A C 1
ATOM 2105 O O . LYS A 1 279 ? 16.878 25.724 5.301 1.00 90.50 279 LYS A O 1
ATOM 2110 N N . ASP A 1 280 ? 16.415 25.035 3.214 1.00 89.75 280 ASP A N 1
ATOM 2111 C CA . ASP A 1 280 ? 15.861 23.757 3.620 1.00 89.75 280 ASP A CA 1
ATOM 2112 C C . ASP A 1 280 ? 17.024 22.803 3.976 1.00 89.75 280 ASP A C 1
ATOM 2114 O O . ASP A 1 280 ? 18.050 22.804 3.287 1.00 89.75 280 ASP A O 1
ATOM 2118 N N . PRO A 1 281 ? 16.914 22.010 5.058 1.00 90.62 281 PRO A N 1
ATOM 2119 C CA . PRO A 1 281 ? 18.013 21.173 5.534 1.00 90.62 281 PRO A CA 1
ATOM 2120 C C . PRO A 1 281 ? 18.403 20.075 4.534 1.00 90.62 281 PRO A C 1
ATOM 2122 O O . PRO A 1 281 ? 17.569 19.470 3.870 1.00 90.62 281 PRO A O 1
ATOM 2125 N N . VAL A 1 282 ? 19.692 19.746 4.457 1.00 92.81 282 VAL A N 1
ATOM 2126 C CA . VAL A 1 282 ? 20.136 18.588 3.669 1.00 92.81 282 VAL A CA 1
ATOM 2127 C C . VAL A 1 282 ? 19.817 17.309 4.439 1.00 92.81 282 VAL A C 1
ATOM 2129 O O . VAL A 1 282 ? 20.293 17.117 5.557 1.00 92.81 282 VAL A O 1
ATOM 2132 N N . VAL A 1 283 ? 19.049 16.410 3.827 1.00 92.81 283 VAL A N 1
ATOM 2133 C CA . VAL A 1 283 ? 18.709 15.117 4.429 1.00 92.81 283 VAL A CA 1
ATOM 2134 C C . VAL A 1 283 ? 19.793 14.097 4.083 1.00 92.81 283 VAL A C 1
ATOM 2136 O O . VAL A 1 283 ? 20.111 13.896 2.912 1.00 92.81 283 VAL A O 1
ATOM 2139 N N . LYS A 1 284 ? 20.363 13.439 5.096 1.00 93.38 284 LYS A N 1
ATOM 2140 C CA . LYS A 1 284 ? 21.312 12.329 4.921 1.00 93.38 284 LYS A CA 1
ATOM 2141 C C . LYS A 1 284 ? 20.559 11.005 4.879 1.00 93.38 284 LYS A C 1
ATOM 2143 O O . LYS A 1 284 ? 19.704 10.757 5.722 1.00 93.38 284 LYS A O 1
ATOM 2148 N N . LEU A 1 285 ? 20.897 10.170 3.909 1.00 94.94 285 LEU A N 1
ATOM 2149 C CA . LEU A 1 285 ? 20.254 8.899 3.615 1.00 94.94 285 LEU A CA 1
ATOM 2150 C C . LEU A 1 285 ? 21.313 7.809 3.440 1.00 94.94 285 LEU A C 1
ATOM 2152 O O . LEU A 1 285 ? 22.426 8.070 2.991 1.00 94.94 285 LEU A O 1
ATOM 2156 N N . ARG A 1 286 ? 20.936 6.571 3.732 1.00 95.31 286 ARG A N 1
ATOM 2157 C CA . ARG A 1 286 ? 21.647 5.356 3.334 1.00 95.31 286 ARG A CA 1
ATOM 2158 C C . ARG A 1 286 ? 20.951 4.759 2.126 1.00 95.31 286 ARG A C 1
ATOM 2160 O O . ARG A 1 286 ? 19.717 4.693 2.103 1.00 95.31 286 ARG A O 1
ATOM 2167 N N . ARG A 1 287 ? 21.726 4.304 1.144 1.00 96.19 287 ARG A N 1
ATOM 2168 C CA . ARG A 1 287 ? 21.215 3.477 0.049 1.00 96.19 287 ARG A CA 1
ATOM 2169 C C . ARG A 1 287 ? 21.696 2.061 0.266 1.00 96.19 287 ARG A C 1
ATOM 2171 O O . ARG A 1 287 ? 22.892 1.820 0.300 1.00 96.19 287 ARG A O 1
ATOM 2178 N N . VAL A 1 288 ? 20.757 1.134 0.379 1.00 96.88 288 VAL A N 1
ATOM 2179 C CA . VAL A 1 288 ? 21.042 -0.299 0.386 1.00 96.88 288 VAL A CA 1
ATOM 2180 C C . VAL A 1 288 ? 20.642 -0.853 -0.971 1.00 96.88 288 VAL A C 1
ATOM 2182 O O . VAL A 1 288 ? 19.455 -0.943 -1.293 1.00 96.88 288 VAL A O 1
ATOM 2185 N N . PHE A 1 289 ? 21.623 -1.196 -1.793 1.00 97.06 289 PHE A N 1
ATOM 2186 C CA . PHE A 1 289 ? 21.396 -1.872 -3.059 1.00 97.06 289 PHE A CA 1
ATOM 2187 C C . PHE A 1 289 ? 21.214 -3.357 -2.802 1.00 97.06 289 PHE A C 1
ATOM 2189 O O . PHE A 1 289 ? 22.027 -3.994 -2.145 1.00 97.06 289 PHE A O 1
ATOM 2196 N N . VAL A 1 290 ? 20.136 -3.912 -3.332 1.00 96.31 290 VAL A N 1
ATOM 2197 C CA . VAL A 1 290 ? 19.756 -5.302 -3.145 1.00 96.31 290 VAL A CA 1
ATOM 2198 C C . VAL A 1 290 ? 19.733 -5.981 -4.498 1.00 96.31 290 VAL A C 1
ATOM 2200 O O . VAL A 1 290 ? 18.972 -5.584 -5.384 1.00 96.31 290 VAL A O 1
ATOM 2203 N N . HIS A 1 291 ? 20.501 -7.054 -4.627 1.00 96.06 291 HIS A N 1
ATOM 2204 C CA . HIS A 1 291 ? 20.419 -7.957 -5.760 1.00 96.06 291 HIS A CA 1
ATOM 2205 C C . HIS A 1 291 ? 19.579 -9.182 -5.403 1.00 96.06 291 HIS A C 1
ATOM 2207 O O . HIS A 1 291 ? 19.780 -9.824 -4.371 1.00 96.06 291 HIS A O 1
ATOM 2213 N N . SER A 1 292 ? 18.641 -9.536 -6.281 1.00 93.69 292 SER A N 1
ATOM 2214 C CA . SER A 1 292 ? 17.838 -10.751 -6.174 1.00 93.69 292 SER A CA 1
ATOM 2215 C C . SER A 1 292 ? 18.010 -11.617 -7.411 1.00 93.69 292 SER A C 1
ATOM 2217 O O . SER A 1 292 ? 17.506 -11.284 -8.485 1.00 93.69 292 SER A O 1
ATOM 2219 N N . SER A 1 293 ? 18.614 -12.791 -7.239 1.00 91.75 293 SER A N 1
ATOM 2220 C CA . SER A 1 293 ? 18.789 -13.767 -8.328 1.00 91.75 293 SER A CA 1
ATOM 2221 C C . SER A 1 293 ? 17.462 -14.195 -8.973 1.00 91.75 293 SER A C 1
ATOM 2223 O O . SER A 1 293 ? 17.391 -14.413 -10.180 1.00 91.75 293 SER A O 1
ATOM 2225 N N . ALA A 1 294 ? 16.377 -14.271 -8.196 1.00 88.75 294 ALA A N 1
ATOM 2226 C CA . ALA A 1 294 ? 15.050 -14.585 -8.721 1.00 88.75 294 ALA A CA 1
ATOM 2227 C C . ALA A 1 294 ? 14.513 -13.463 -9.624 1.00 88.75 294 ALA A C 1
ATOM 2229 O O . ALA A 1 294 ? 13.961 -13.745 -10.689 1.00 88.75 294 ALA A O 1
ATOM 2230 N N . ARG A 1 295 ? 14.701 -12.194 -9.229 1.00 91.31 295 ARG A N 1
ATOM 2231 C CA . ARG A 1 295 ? 14.331 -11.042 -10.068 1.00 91.31 295 ARG A CA 1
ATOM 2232 C C . ARG A 1 295 ? 15.224 -10.948 -11.302 1.00 91.31 295 ARG A C 1
ATOM 2234 O O . ARG A 1 295 ? 14.696 -10.653 -12.368 1.00 91.31 295 ARG A O 1
ATOM 2241 N N . ALA A 1 296 ? 16.517 -11.253 -11.176 1.00 93.19 296 ALA A N 1
ATOM 2242 C CA . ALA A 1 296 ? 17.445 -11.269 -12.301 1.00 93.19 296 ALA A CA 1
ATOM 2243 C C . ALA A 1 296 ? 17.034 -12.308 -13.355 1.00 93.19 296 ALA A C 1
ATOM 2245 O O . ALA A 1 296 ? 16.811 -11.971 -14.514 1.00 93.19 296 ALA A O 1
ATOM 2246 N N . ARG A 1 297 ? 16.788 -13.558 -12.933 1.00 91.81 297 ARG A N 1
ATOM 2247 C CA . ARG A 1 297 ? 16.287 -14.629 -13.817 1.00 91.81 297 ARG A CA 1
ATOM 2248 C C . ARG A 1 297 ? 14.961 -14.259 -14.488 1.00 91.81 297 ARG A C 1
ATOM 2250 O O . ARG A 1 297 ? 14.773 -14.524 -15.676 1.00 91.81 297 ARG A O 1
ATOM 2257 N N . ALA A 1 298 ? 14.036 -13.646 -13.744 1.00 90.75 298 ALA A N 1
ATOM 2258 C CA . ALA A 1 298 ? 12.752 -13.205 -14.285 1.00 90.75 298 ALA A CA 1
ATOM 2259 C C . ALA A 1 298 ? 12.913 -12.087 -15.331 1.00 90.75 298 ALA A C 1
ATOM 2261 O O . ALA A 1 298 ? 12.257 -12.138 -16.372 1.00 90.75 298 ALA A O 1
ATOM 2262 N N . ALA A 1 299 ? 13.794 -11.113 -15.082 1.00 93.12 299 ALA A N 1
ATOM 2263 C CA . ALA A 1 299 ? 14.105 -10.039 -16.023 1.00 93.12 299 ALA A CA 1
ATOM 2264 C C . ALA A 1 299 ? 14.746 -10.585 -17.308 1.00 93.12 299 ALA A C 1
ATOM 2266 O O . ALA A 1 299 ? 14.249 -10.300 -18.399 1.00 93.12 299 ALA A O 1
ATOM 2267 N N . ALA A 1 300 ? 15.739 -11.471 -17.180 1.00 93.94 300 ALA A N 1
ATOM 2268 C CA . ALA A 1 300 ? 16.371 -12.149 -18.308 1.00 93.94 300 ALA A CA 1
ATOM 2269 C C . ALA A 1 300 ? 15.365 -12.951 -19.151 1.00 93.94 300 ALA A C 1
ATOM 2271 O O . ALA A 1 300 ? 15.305 -12.792 -20.369 1.00 93.94 300 ALA A O 1
ATOM 2272 N N . THR A 1 301 ? 14.500 -13.741 -18.506 1.00 94.12 301 THR A N 1
ATOM 2273 C CA . THR A 1 301 ? 13.455 -14.522 -19.196 1.00 94.12 301 THR A CA 1
ATOM 2274 C C . THR A 1 301 ? 12.466 -13.614 -19.934 1.00 94.12 301 THR A C 1
ATOM 2276 O O . THR A 1 301 ? 12.085 -13.885 -21.075 1.00 94.12 301 THR A O 1
ATOM 2279 N N . ALA A 1 302 ? 12.037 -12.518 -19.298 1.00 93.06 302 ALA A N 1
ATOM 2280 C CA . ALA A 1 302 ? 11.126 -11.557 -19.910 1.00 93.06 302 ALA A CA 1
ATOM 2281 C C . ALA A 1 302 ? 11.767 -10.843 -21.110 1.00 93.06 302 ALA A C 1
ATOM 2283 O O . ALA A 1 302 ? 11.097 -10.641 -22.126 1.00 93.06 302 ALA A O 1
ATOM 2284 N N . ARG A 1 303 ? 13.055 -10.492 -21.013 1.00 94.25 303 ARG A N 1
ATOM 2285 C CA . ARG A 1 303 ? 13.818 -9.866 -22.096 1.00 94.25 303 ARG A CA 1
ATOM 2286 C C . ARG A 1 303 ? 14.029 -10.819 -23.270 1.00 94.25 303 ARG A C 1
ATOM 2288 O O . ARG A 1 303 ? 13.736 -10.414 -24.389 1.00 94.25 303 ARG A O 1
ATOM 2295 N N . ALA A 1 304 ? 14.411 -12.074 -23.028 1.00 94.69 304 ALA A N 1
ATOM 2296 C CA . ALA A 1 304 ? 14.534 -13.093 -24.075 1.00 94.69 304 ALA A CA 1
ATOM 2297 C C . ALA A 1 304 ? 13.219 -13.246 -24.857 1.00 94.69 304 ALA A C 1
ATOM 2299 O O . ALA A 1 304 ? 13.168 -13.000 -26.058 1.00 94.69 304 ALA A O 1
ATOM 2300 N N . LYS A 1 305 ? 12.104 -13.462 -24.146 1.00 94.94 305 LYS A N 1
ATOM 2301 C CA . LYS A 1 305 ? 10.770 -13.579 -24.758 1.00 94.94 305 LYS A CA 1
ATOM 2302 C C . LYS A 1 305 ? 10.350 -12.333 -25.547 1.00 94.94 305 LYS A C 1
ATOM 2304 O O . LYS A 1 305 ? 9.596 -12.430 -26.515 1.00 94.94 305 LYS A O 1
ATOM 2309 N N . LYS A 1 306 ? 10.771 -11.147 -25.103 1.00 93.50 306 LYS A N 1
ATOM 2310 C CA . LYS A 1 306 ? 10.523 -9.873 -25.790 1.00 93.50 306 LYS A CA 1
ATOM 2311 C C . LYS A 1 306 ? 11.298 -9.797 -27.111 1.00 93.50 306 LYS A C 1
ATOM 2313 O O . LYS A 1 306 ? 10.702 -9.426 -28.121 1.00 93.50 306 LYS A O 1
ATOM 2318 N N . LEU A 1 307 ? 12.579 -10.170 -27.098 1.00 95.19 307 LEU A N 1
ATOM 2319 C CA . LEU A 1 307 ? 13.446 -10.198 -28.279 1.00 95.19 307 LEU A CA 1
ATOM 2320 C C . LEU A 1 307 ? 13.000 -11.263 -29.287 1.00 95.19 307 LEU A C 1
ATOM 2322 O O . LEU A 1 307 ? 12.917 -10.955 -30.471 1.00 95.19 307 LEU A O 1
ATOM 2326 N N . ASP A 1 308 ? 12.613 -12.457 -28.831 1.00 96.31 308 ASP A N 1
ATOM 2327 C CA . ASP A 1 308 ? 12.103 -13.528 -29.701 1.00 96.31 308 ASP A CA 1
ATOM 2328 C C . ASP A 1 308 ? 10.844 -13.087 -30.454 1.00 96.31 308 ASP A C 1
ATOM 2330 O O . ASP A 1 308 ? 10.747 -13.218 -31.669 1.00 96.31 308 ASP A O 1
ATOM 2334 N N . ARG A 1 309 ? 9.900 -12.447 -29.757 1.00 96.00 309 ARG A N 1
ATOM 2335 C CA . ARG A 1 309 ? 8.687 -11.908 -30.394 1.00 96.00 309 ARG A CA 1
ATOM 2336 C C . ARG A 1 309 ? 8.986 -10.804 -31.404 1.00 96.00 309 ARG A C 1
ATOM 2338 O O . ARG A 1 309 ? 8.284 -10.699 -32.405 1.00 96.00 309 ARG A O 1
ATOM 2345 N N . ALA A 1 310 ? 9.973 -9.953 -31.125 1.00 95.62 310 ALA A N 1
ATOM 2346 C CA . ALA A 1 310 ? 10.397 -8.923 -32.067 1.00 95.62 310 ALA A CA 1
ATOM 2347 C C . ALA A 1 310 ? 11.068 -9.541 -33.301 1.00 95.62 310 ALA A C 1
ATOM 2349 O O . ALA A 1 310 ? 10.745 -9.147 -34.418 1.00 95.62 310 ALA A O 1
ATOM 2350 N N . ARG A 1 311 ? 11.925 -10.548 -33.103 1.00 96.81 311 ARG A N 1
ATOM 2351 C CA . ARG A 1 311 ? 12.552 -11.338 -34.169 1.00 96.81 311 ARG A CA 1
ATOM 2352 C C . ARG A 1 311 ? 11.506 -11.982 -35.073 1.00 96.81 311 ARG A C 1
ATOM 2354 O O . ARG A 1 311 ? 11.573 -11.798 -36.283 1.00 96.81 311 ARG A O 1
ATOM 2361 N N . ASP A 1 312 ? 10.512 -12.654 -34.498 1.00 96.94 312 ASP A N 1
ATOM 2362 C CA . ASP A 1 312 ? 9.429 -13.283 -35.259 1.00 96.94 312 ASP A CA 1
ATOM 2363 C C . ASP A 1 312 ? 8.670 -12.269 -36.126 1.00 96.94 312 ASP A C 1
ATOM 2365 O O . ASP A 1 312 ? 8.333 -12.548 -37.279 1.00 96.94 312 ASP A O 1
ATOM 2369 N N . ASP A 1 313 ? 8.378 -11.086 -35.580 1.00 95.81 313 ASP A N 1
ATOM 2370 C CA . ASP A 1 313 ? 7.664 -10.035 -36.306 1.00 95.81 313 ASP A CA 1
ATOM 2371 C C . ASP A 1 313 ? 8.525 -9.408 -37.415 1.00 95.81 313 ASP A C 1
ATOM 2373 O O . ASP A 1 313 ? 8.002 -9.143 -38.499 1.00 95.81 313 ASP A O 1
ATOM 2377 N N . LEU A 1 314 ? 9.829 -9.215 -37.182 1.00 95.38 314 LEU A N 1
ATOM 2378 C CA . LEU A 1 314 ? 10.779 -8.720 -38.186 1.00 95.38 314 LEU A CA 1
ATOM 2379 C C . LEU A 1 314 ? 10.978 -9.740 -39.315 1.00 95.38 314 LEU A C 1
ATOM 2381 O O . LEU A 1 314 ? 10.874 -9.379 -40.480 1.00 95.38 314 LEU A O 1
ATOM 2385 N N . GLN A 1 315 ? 11.116 -11.029 -39.000 1.00 95.81 315 GLN A N 1
ATOM 2386 C CA . GLN A 1 315 ? 11.192 -12.099 -40.005 1.00 95.81 315 GLN A CA 1
ATOM 2387 C C . GLN A 1 315 ? 9.890 -12.263 -40.802 1.00 95.81 315 GLN A C 1
ATOM 2389 O O . GLN A 1 315 ? 9.895 -12.700 -41.955 1.00 95.81 315 GLN A O 1
ATOM 2394 N N . ARG A 1 316 ? 8.728 -11.963 -40.204 1.00 94.69 316 ARG A N 1
ATOM 2395 C CA . ARG A 1 316 ? 7.463 -11.880 -40.956 1.00 94.69 316 ARG A CA 1
ATOM 2396 C C . ARG A 1 316 ? 7.439 -10.666 -41.881 1.00 94.69 316 ARG A C 1
ATOM 2398 O O . ARG A 1 316 ? 6.924 -10.786 -42.988 1.00 94.69 316 ARG A O 1
ATOM 2405 N N . LEU A 1 317 ? 7.982 -9.529 -41.442 1.00 93.62 317 LEU A N 1
ATOM 2406 C CA . LEU A 1 317 ? 8.114 -8.330 -42.270 1.00 93.62 317 LEU A CA 1
ATOM 2407 C C . LEU A 1 317 ? 9.048 -8.581 -43.462 1.00 93.62 317 LEU A C 1
ATOM 2409 O O . LEU A 1 317 ? 8.656 -8.277 -44.583 1.00 93.62 317 LEU A O 1
ATOM 2413 N N . GLU A 1 318 ? 10.205 -9.215 -43.244 1.00 92.88 318 GLU A N 1
ATOM 2414 C CA . GLU A 1 318 ? 11.152 -9.609 -44.301 1.00 92.88 318 GLU A CA 1
ATOM 2415 C C . GLU A 1 318 ? 10.495 -10.472 -45.381 1.00 92.88 318 GLU A C 1
ATOM 2417 O O . GLU A 1 318 ? 10.605 -10.186 -46.571 1.00 92.88 318 GLU A O 1
ATOM 2422 N N . ARG A 1 319 ? 9.728 -11.491 -44.976 1.00 92.38 319 ARG A N 1
ATOM 2423 C CA . ARG A 1 319 ? 8.977 -12.347 -45.911 1.00 92.38 319 ARG A CA 1
ATO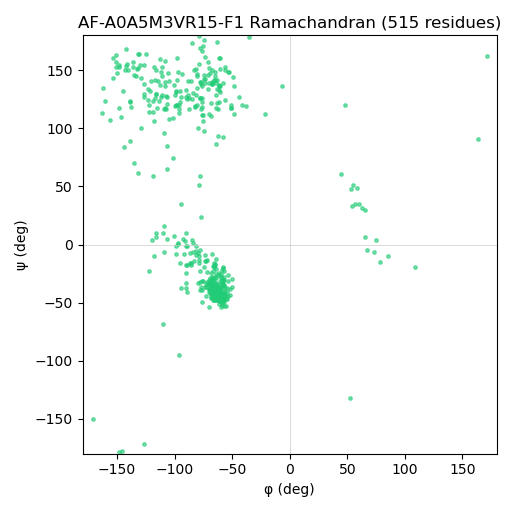M 2424 C C . ARG A 1 319 ? 7.888 -11.601 -46.686 1.00 92.38 319 ARG A C 1
ATOM 2426 O O . ARG A 1 319 ? 7.432 -12.090 -47.714 1.00 92.38 319 ARG A O 1
ATOM 2433 N N . GLY A 1 320 ? 7.435 -10.455 -46.178 1.00 90.31 320 GLY A N 1
ATOM 2434 C CA . GLY A 1 320 ? 6.389 -9.630 -46.778 1.00 90.31 320 GLY A CA 1
ATOM 2435 C C . GLY A 1 320 ? 6.899 -8.463 -47.628 1.00 90.31 320 GLY A C 1
ATOM 2436 O O . GLY A 1 320 ? 6.067 -7.704 -48.139 1.00 90.31 320 GLY A O 1
ATOM 2437 N N . LEU A 1 321 ? 8.215 -8.279 -47.768 1.00 91.25 321 LEU A N 1
ATOM 2438 C CA . LEU A 1 321 ? 8.803 -7.169 -48.523 1.00 91.25 321 LEU A CA 1
ATOM 2439 C C . LEU A 1 321 ? 8.380 -7.204 -49.998 1.00 91.25 321 LEU A C 1
ATOM 2441 O O . LEU A 1 321 ? 8.344 -8.256 -50.632 1.00 91.25 321 LEU A O 1
ATOM 2445 N N . GLY A 1 322 ? 8.023 -6.041 -50.547 1.00 83.81 322 GLY A N 1
ATOM 2446 C CA . GLY A 1 322 ? 7.555 -5.916 -51.930 1.00 83.81 322 GLY A CA 1
ATOM 2447 C C . GLY A 1 322 ? 6.126 -6.421 -52.162 1.00 83.81 322 GLY A C 1
ATOM 2448 O O . GLY A 1 322 ? 5.658 -6.425 -53.298 1.00 83.81 322 GLY A O 1
ATOM 2449 N N . SER A 1 323 ? 5.411 -6.837 -51.109 1.00 89.94 323 SER A N 1
ATOM 2450 C CA . SER A 1 323 ? 3.978 -7.146 -51.187 1.00 89.94 323 SER A CA 1
ATOM 2451 C C . SER A 1 323 ? 3.120 -5.878 -51.244 1.00 89.94 323 SER A C 1
ATOM 2453 O O . SER A 1 323 ? 3.584 -4.778 -50.938 1.00 89.94 323 SER A O 1
ATOM 2455 N N . ARG A 1 324 ? 1.814 -6.038 -51.514 1.00 89.00 324 ARG A N 1
ATOM 2456 C CA . ARG A 1 324 ? 0.837 -4.929 -51.490 1.00 89.00 324 ARG A CA 1
ATOM 2457 C C . ARG A 1 324 ? 0.827 -4.128 -50.180 1.00 89.00 324 ARG A C 1
ATOM 2459 O O . ARG A 1 324 ? 0.411 -2.977 -50.178 1.00 89.00 324 ARG A O 1
ATOM 2466 N N . HIS A 1 325 ? 1.227 -4.745 -49.064 1.00 86.25 325 HIS A N 1
ATOM 2467 C CA . HIS A 1 325 ? 1.220 -4.105 -47.745 1.00 86.25 325 HIS A CA 1
ATOM 2468 C C . HIS A 1 325 ? 2.540 -3.387 -47.430 1.00 86.25 325 HIS A C 1
ATOM 2470 O O . HIS A 1 325 ? 2.535 -2.439 -46.647 1.00 86.25 325 HIS A O 1
ATOM 2476 N N . TYR A 1 326 ? 3.649 -3.806 -48.051 1.00 89.31 326 TYR A N 1
ATOM 2477 C CA . TYR A 1 326 ? 4.986 -3.239 -47.842 1.00 89.31 326 TYR A CA 1
ATOM 2478 C C . TYR A 1 326 ? 5.684 -2.939 -49.182 1.00 89.31 326 TYR A C 1
ATOM 2480 O O . TYR A 1 326 ? 6.726 -3.530 -49.476 1.00 89.31 326 TYR A O 1
ATOM 2488 N N . PRO A 1 327 ? 5.111 -2.049 -50.019 1.00 86.31 327 PRO A N 1
ATOM 2489 C CA . PRO A 1 327 ? 5.637 -1.782 -51.357 1.00 86.31 327 PRO A CA 1
ATOM 2490 C C . PRO A 1 327 ? 6.864 -0.860 -51.357 1.00 86.31 327 PRO A C 1
ATOM 2492 O O . PRO A 1 327 ? 7.634 -0.881 -52.309 1.00 86.31 327 PRO A O 1
ATOM 2495 N N . THR A 1 328 ? 7.053 -0.042 -50.315 1.00 89.25 328 THR A N 1
ATOM 2496 C CA . THR A 1 328 ? 8.096 0.995 -50.266 1.00 89.25 328 THR A CA 1
ATOM 2497 C C . THR A 1 328 ? 8.925 0.923 -48.980 1.00 89.25 328 THR A C 1
ATOM 2499 O O . THR A 1 328 ? 8.401 0.496 -47.945 1.00 89.25 328 THR A O 1
ATOM 2502 N N . PRO A 1 329 ? 10.184 1.409 -48.991 1.00 89.44 329 PRO A N 1
ATOM 2503 C CA . PRO A 1 329 ? 11.023 1.474 -47.790 1.00 89.44 329 PRO A CA 1
ATOM 2504 C C . PRO A 1 329 ? 10.381 2.281 -46.658 1.00 89.44 329 PRO A C 1
ATOM 2506 O O . PRO A 1 329 ? 10.475 1.889 -45.501 1.00 89.44 329 PRO A O 1
ATOM 2509 N N . GLY A 1 330 ? 9.649 3.354 -46.985 1.00 90.44 330 GLY A N 1
ATOM 2510 C CA . GLY A 1 330 ? 8.916 4.148 -45.994 1.00 90.44 330 GLY A CA 1
ATOM 2511 C C . GLY A 1 330 ? 7.875 3.325 -45.228 1.00 90.44 330 GLY A C 1
ATOM 2512 O O . GLY A 1 330 ? 7.824 3.380 -44.004 1.00 90.44 330 GLY A O 1
ATOM 2513 N N . LYS A 1 331 ? 7.107 2.466 -45.916 1.00 91.44 331 LYS A N 1
ATOM 2514 C CA . LYS A 1 331 ? 6.139 1.571 -45.254 1.00 91.44 331 LYS A CA 1
ATOM 2515 C C . LYS A 1 331 ? 6.805 0.483 -44.415 1.00 91.44 331 LYS A C 1
ATOM 2517 O O . LYS A 1 331 ? 6.244 0.060 -43.404 1.00 91.44 331 LYS A O 1
ATOM 2522 N N . VAL A 1 332 ? 7.990 0.035 -44.820 1.00 91.56 332 VAL A N 1
ATOM 2523 C CA . VAL A 1 332 ? 8.805 -0.901 -44.037 1.00 91.56 332 VAL A CA 1
ATOM 2524 C C . VAL A 1 332 ? 9.322 -0.209 -42.771 1.00 91.56 332 VAL A C 1
ATOM 2526 O O . VAL A 1 332 ? 9.153 -0.756 -41.683 1.00 91.56 332 VAL A O 1
ATOM 2529 N N . ALA A 1 333 ? 9.836 1.019 -42.880 1.00 93.12 333 ALA A N 1
ATOM 2530 C CA . ALA A 1 333 ? 10.279 1.835 -41.749 1.00 93.12 333 ALA A CA 1
ATOM 2531 C C . ALA A 1 333 ? 9.142 2.128 -40.750 1.00 93.12 333 ALA A C 1
ATOM 2533 O O . ALA A 1 333 ? 9.316 1.917 -39.548 1.00 93.12 333 ALA A O 1
ATOM 2534 N N . ASP A 1 334 ? 7.949 2.495 -41.234 1.00 93.69 334 ASP A N 1
ATOM 2535 C CA . ASP A 1 334 ? 6.752 2.668 -40.397 1.00 93.69 334 ASP A CA 1
ATOM 2536 C C . ASP A 1 334 ? 6.451 1.393 -39.596 1.00 93.69 334 ASP A C 1
ATOM 2538 O O . ASP A 1 334 ? 6.161 1.426 -38.395 1.00 93.69 334 ASP A O 1
ATOM 2542 N N . ARG A 1 335 ? 6.533 0.230 -40.257 1.00 94.50 335 ARG A N 1
ATOM 2543 C CA . ARG A 1 335 ? 6.256 -1.054 -39.613 1.00 94.50 335 ARG A CA 1
ATOM 2544 C C . ARG A 1 335 ? 7.328 -1.428 -38.592 1.00 94.50 335 ARG A C 1
ATOM 2546 O O . ARG A 1 335 ? 6.968 -1.936 -37.530 1.00 94.50 335 ARG A O 1
ATOM 2553 N N . ILE A 1 336 ? 8.600 -1.151 -38.873 1.00 94.31 336 ILE A N 1
ATOM 2554 C CA . ILE A 1 336 ? 9.709 -1.322 -37.924 1.00 94.31 336 ILE A CA 1
ATOM 2555 C C . ILE A 1 336 ? 9.466 -0.476 -36.674 1.00 94.31 336 ILE A C 1
ATOM 2557 O O . ILE A 1 336 ? 9.558 -1.005 -35.569 1.00 94.31 336 ILE A O 1
ATOM 2561 N N . ALA A 1 337 ? 9.079 0.794 -36.825 1.00 94.25 337 ALA A N 1
ATOM 2562 C CA . ALA A 1 337 ? 8.787 1.675 -35.694 1.00 94.25 337 ALA A CA 1
ATOM 2563 C C . ALA A 1 337 ? 7.637 1.134 -34.823 1.00 94.25 337 ALA A C 1
ATOM 2565 O O . ALA A 1 337 ? 7.728 1.134 -33.591 1.00 94.25 337 ALA A O 1
ATOM 2566 N N . VAL A 1 338 ? 6.581 0.599 -35.448 1.00 95.12 338 VAL A N 1
ATOM 2567 C CA . VAL A 1 338 ? 5.476 -0.065 -34.736 1.00 95.12 338 VAL A CA 1
ATOM 2568 C C . VAL A 1 338 ? 5.966 -1.300 -33.979 1.00 95.12 338 VAL A C 1
ATOM 2570 O O . VAL A 1 338 ? 5.672 -1.431 -32.792 1.00 95.12 338 VAL A O 1
ATOM 2573 N N . ILE A 1 339 ? 6.749 -2.179 -34.615 1.00 94.25 339 ILE A N 1
ATOM 2574 C CA . ILE A 1 339 ? 7.311 -3.372 -33.959 1.00 94.25 339 ILE A CA 1
ATOM 2575 C C . ILE A 1 339 ? 8.204 -2.958 -32.782 1.00 94.25 339 ILE A C 1
ATOM 2577 O O . ILE A 1 339 ? 8.042 -3.474 -31.675 1.00 94.25 339 ILE A O 1
ATOM 2581 N N . ALA A 1 340 ? 9.100 -1.990 -32.985 1.00 94.19 340 ALA A N 1
ATOM 2582 C CA . ALA A 1 340 ? 10.021 -1.498 -31.968 1.00 94.19 340 ALA A CA 1
ATOM 2583 C C . ALA A 1 340 ? 9.288 -0.940 -30.739 1.00 94.19 340 ALA A C 1
ATOM 2585 O O . ALA A 1 340 ? 9.671 -1.232 -29.600 1.00 94.19 340 ALA A O 1
ATOM 2586 N N . ARG A 1 341 ? 8.205 -0.185 -30.959 1.00 94.50 341 ARG A N 1
ATOM 2587 C CA . ARG A 1 341 ? 7.350 0.377 -29.907 1.00 94.50 341 ARG A CA 1
ATOM 2588 C C . ARG A 1 341 ? 6.539 -0.700 -29.191 1.00 94.50 341 ARG A C 1
ATOM 2590 O O . ARG A 1 341 ? 6.612 -0.808 -27.967 1.00 94.50 341 ARG A O 1
ATOM 2597 N N . ASP A 1 342 ? 5.793 -1.511 -29.936 1.00 93.38 342 ASP A N 1
ATOM 2598 C CA . ASP A 1 342 ? 4.849 -2.485 -29.378 1.00 93.38 342 ASP A CA 1
ATOM 2599 C C . ASP A 1 342 ? 5.586 -3.609 -28.636 1.00 93.38 342 ASP A C 1
ATOM 2601 O O . ASP A 1 342 ? 5.133 -4.093 -27.594 1.00 93.38 342 ASP A O 1
ATOM 2605 N N . ARG A 1 343 ? 6.769 -3.992 -29.132 1.00 92.75 343 ARG A N 1
ATOM 2606 C CA . ARG A 1 343 ? 7.659 -4.950 -28.468 1.00 92.75 343 ARG A CA 1
ATOM 2607 C C . ARG A 1 343 ? 8.596 -4.302 -27.460 1.00 92.75 343 ARG A C 1
ATOM 2609 O O . ARG A 1 343 ? 9.236 -5.035 -26.721 1.00 92.75 343 ARG A O 1
ATOM 2616 N N . ARG A 1 344 ? 8.656 -2.969 -27.357 1.00 92.38 344 ARG A N 1
ATOM 2617 C CA . ARG A 1 344 ? 9.566 -2.232 -26.457 1.00 92.38 344 ARG A CA 1
ATOM 2618 C C . ARG A 1 344 ? 11.035 -2.647 -26.646 1.00 92.38 344 ARG A C 1
ATOM 2620 O O . ARG A 1 344 ? 11.733 -2.949 -25.671 1.00 92.38 344 ARG A O 1
ATOM 2627 N N . VAL A 1 345 ? 11.470 -2.704 -27.906 1.00 94.06 345 VAL A N 1
ATOM 2628 C CA . VAL A 1 345 ? 12.837 -3.072 -28.326 1.00 94.06 345 VAL A CA 1
ATOM 2629 C C . VAL A 1 345 ? 13.590 -1.946 -29.033 1.00 94.06 345 VAL A C 1
ATOM 2631 O O . VAL A 1 345 ? 14.704 -2.166 -29.485 1.00 94.06 345 VAL A O 1
ATOM 2634 N N . ALA A 1 346 ? 13.024 -0.737 -29.093 1.00 91.38 346 ALA A N 1
ATOM 2635 C CA . ALA A 1 346 ? 13.661 0.414 -29.740 1.00 91.38 346 ALA A CA 1
ATOM 2636 C C . ALA A 1 346 ? 15.081 0.713 -29.218 1.00 91.38 346 ALA A C 1
ATOM 2638 O O . ALA A 1 346 ? 15.919 1.162 -29.981 1.00 91.38 346 ALA A O 1
ATOM 2639 N N . GLY A 1 347 ? 15.361 0.429 -27.941 1.00 89.56 347 GLY A N 1
ATOM 2640 C CA . GLY A 1 347 ? 16.691 0.618 -27.352 1.00 89.56 347 GLY A CA 1
ATOM 2641 C C . GLY A 1 347 ? 17.723 -0.465 -27.687 1.00 89.56 347 GLY A C 1
ATOM 2642 O O . GLY A 1 347 ? 18.860 -0.323 -27.262 1.00 89.56 347 GLY A O 1
ATOM 2643 N N . TYR A 1 348 ? 17.339 -1.538 -28.388 1.00 90.56 348 TYR A N 1
ATOM 2644 C CA . TYR A 1 348 ? 18.260 -2.600 -28.827 1.00 90.56 348 TYR A CA 1
ATOM 2645 C C . TYR A 1 348 ? 18.248 -2.794 -30.341 1.00 90.56 348 TYR A C 1
ATOM 2647 O O . TYR A 1 348 ? 19.160 -3.402 -30.874 1.00 90.56 348 TYR A O 1
ATOM 2655 N N . LEU A 1 349 ? 17.182 -2.395 -31.035 1.00 95.06 349 LEU A N 1
ATOM 2656 C CA . LEU A 1 349 ? 16.993 -2.708 -32.446 1.00 95.06 349 LEU A CA 1
ATOM 2657 C C . LEU A 1 349 ? 17.658 -1.652 -33.330 1.00 95.06 349 LEU A C 1
ATOM 2659 O O . LEU A 1 349 ? 17.190 -0.517 -33.385 1.00 95.06 349 LEU A O 1
ATOM 2663 N N . HIS A 1 350 ? 18.658 -2.073 -34.098 1.00 95.00 350 HIS A N 1
ATOM 2664 C CA . HIS A 1 350 ? 19.136 -1.339 -35.263 1.00 95.00 350 HIS A CA 1
ATOM 2665 C C . HIS A 1 350 ? 18.508 -1.960 -36.501 1.00 95.00 350 HIS A C 1
ATOM 2667 O O . HIS A 1 350 ? 18.665 -3.156 -36.742 1.00 95.00 350 HIS A O 1
ATOM 2673 N N . ALA A 1 351 ? 17.755 -1.167 -37.258 1.00 93.44 351 ALA A N 1
ATOM 2674 C CA . ALA A 1 351 ? 17.075 -1.633 -38.454 1.00 93.44 351 ALA A CA 1
ATOM 2675 C C . ALA A 1 351 ? 17.042 -0.532 -39.514 1.00 93.44 351 ALA A C 1
ATOM 2677 O O . ALA A 1 351 ? 16.650 0.599 -39.228 1.00 93.44 351 ALA A O 1
ATOM 2678 N N . GLU A 1 352 ? 17.414 -0.891 -40.736 1.00 91.69 352 GLU A N 1
ATOM 2679 C CA . GLU A 1 352 ? 17.468 0.001 -41.887 1.00 91.69 352 GLU A CA 1
ATOM 2680 C C . GLU A 1 352 ? 16.670 -0.605 -43.042 1.00 91.69 352 GLU A C 1
ATOM 2682 O O . GLU A 1 352 ? 16.828 -1.779 -43.390 1.00 91.69 352 GLU A O 1
ATOM 2687 N N . ALA A 1 353 ? 15.783 0.206 -43.620 1.00 90.94 353 ALA A N 1
ATOM 2688 C CA . ALA A 1 353 ? 15.040 -0.144 -44.821 1.00 90.94 353 ALA A CA 1
ATOM 2689 C C . ALA A 1 353 ? 15.704 0.517 -46.033 1.00 90.94 353 ALA A C 1
ATOM 2691 O O . ALA A 1 353 ? 15.930 1.726 -46.032 1.00 90.94 353 ALA A O 1
ATOM 2692 N N . GLY A 1 354 ? 15.990 -0.268 -47.069 1.00 90.00 354 GLY A N 1
ATOM 2693 C CA . GLY A 1 354 ? 16.655 0.192 -48.286 1.00 90.00 354 GLY A CA 1
ATOM 2694 C C . GLY A 1 354 ? 15.880 -0.169 -49.548 1.00 90.00 354 GLY A C 1
ATOM 2695 O O . GLY A 1 354 ? 14.749 -0.654 -49.489 1.00 90.00 354 GLY A O 1
ATOM 2696 N N . ILE A 1 355 ? 16.501 0.069 -50.702 1.00 88.31 355 ILE A N 1
ATOM 2697 C CA . ILE A 1 355 ? 16.011 -0.369 -52.013 1.00 88.31 355 ILE A CA 1
ATOM 2698 C C . ILE A 1 355 ? 17.091 -1.243 -52.639 1.00 88.31 355 ILE A C 1
ATOM 2700 O O . ILE A 1 355 ? 18.262 -0.866 -52.662 1.00 88.31 355 ILE A O 1
ATOM 2704 N N . ALA A 1 356 ? 16.694 -2.403 -53.149 1.00 86.00 356 ALA A N 1
ATOM 2705 C CA . ALA A 1 356 ? 17.567 -3.281 -53.906 1.00 86.00 356 ALA A CA 1
ATOM 2706 C C . ALA A 1 356 ? 17.918 -2.619 -55.261 1.00 86.00 356 ALA A C 1
ATOM 2708 O O . ALA A 1 356 ? 16.993 -2.312 -56.024 1.00 86.00 356 ALA A O 1
ATOM 2709 N N . PRO A 1 357 ? 19.208 -2.382 -55.579 1.00 77.75 357 PRO A N 1
ATOM 2710 C CA . PRO A 1 357 ? 19.624 -1.650 -56.785 1.00 77.75 357 PRO A CA 1
ATOM 2711 C C . PRO A 1 357 ? 19.218 -2.324 -58.102 1.00 77.75 357 PRO A C 1
ATOM 2713 O O . PRO A 1 357 ? 19.067 -1.664 -59.124 1.00 77.75 357 PRO A O 1
ATOM 2716 N N . ASP A 1 358 ? 19.058 -3.641 -58.070 1.00 79.56 358 ASP A N 1
ATOM 2717 C CA . ASP A 1 358 ? 18.787 -4.524 -59.201 1.00 79.56 358 ASP A CA 1
ATOM 2718 C C . ASP A 1 358 ? 17.288 -4.726 -59.472 1.00 79.56 358 ASP A C 1
ATOM 2720 O O . ASP A 1 358 ? 16.872 -4.885 -60.617 1.00 79.56 358 ASP A O 1
ATOM 2724 N N . THR A 1 359 ? 16.462 -4.719 -58.425 1.00 77.50 359 THR A N 1
ATOM 2725 C CA . THR A 1 359 ? 15.038 -5.083 -58.508 1.00 77.50 359 THR A CA 1
ATOM 2726 C C . THR A 1 359 ? 14.082 -3.956 -58.128 1.00 77.50 359 THR A C 1
ATOM 2728 O O . THR A 1 359 ? 12.873 -4.105 -58.307 1.00 77.50 359 THR A O 1
ATOM 2731 N N . GLY A 1 360 ? 14.579 -2.846 -57.570 1.00 78.38 360 GLY A N 1
ATOM 2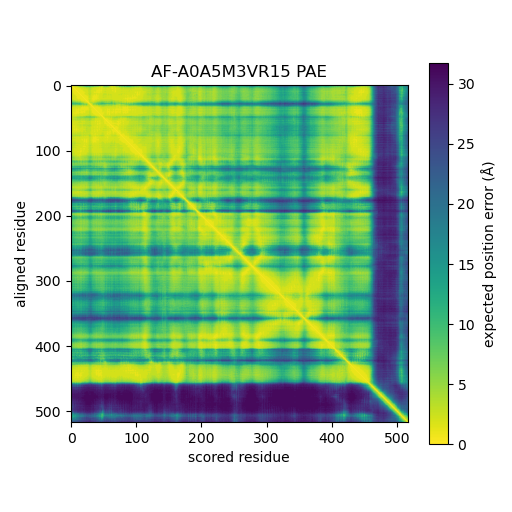732 C CA . GLY A 1 360 ? 13.756 -1.732 -57.082 1.00 78.38 360 GLY A CA 1
ATOM 2733 C C . GLY A 1 360 ? 12.854 -2.091 -55.891 1.00 78.38 360 GLY A C 1
ATOM 2734 O O . GLY A 1 360 ? 12.028 -1.282 -55.471 1.00 78.38 360 GLY A O 1
ATOM 2735 N N . LYS A 1 361 ? 12.989 -3.305 -55.340 1.00 84.25 361 LYS A N 1
ATOM 2736 C CA . LYS A 1 361 ? 12.192 -3.801 -54.213 1.00 84.25 361 LYS A CA 1
ATOM 2737 C C . LYS A 1 361 ? 12.745 -3.288 -52.882 1.00 84.25 361 LYS A C 1
ATOM 2739 O O . LYS A 1 361 ? 13.953 -3.080 -52.766 1.00 84.25 361 LYS A O 1
ATOM 2744 N N . PRO A 1 362 ? 11.895 -3.115 -51.857 1.00 89.38 362 PRO A N 1
ATOM 2745 C CA . PRO A 1 362 ? 12.367 -2.728 -50.537 1.00 89.38 362 PRO A CA 1
ATOM 2746 C C . PRO A 1 362 ? 13.192 -3.850 -49.894 1.00 89.38 362 PRO A C 1
ATOM 2748 O O . PRO A 1 362 ? 12.819 -5.021 -49.961 1.00 89.38 362 PRO A O 1
ATOM 2751 N N . THR A 1 363 ? 14.284 -3.474 -49.237 1.00 90.44 363 THR A N 1
ATOM 2752 C CA . THR A 1 363 ? 15.144 -4.356 -48.439 1.00 90.44 363 THR A CA 1
ATOM 2753 C C . THR A 1 363 ? 15.055 -3.988 -46.964 1.00 90.44 363 THR A C 1
ATOM 2755 O O . THR A 1 363 ? 14.648 -2.880 -46.610 1.00 90.44 363 THR A O 1
ATOM 2758 N N . LEU A 1 364 ? 15.420 -4.928 -46.096 1.00 92.88 364 LEU A N 1
ATOM 2759 C CA . LEU A 1 364 ? 15.470 -4.735 -44.653 1.00 92.88 364 LEU A CA 1
ATOM 2760 C C . LEU A 1 364 ? 16.732 -5.408 -44.114 1.00 92.88 364 LEU A C 1
ATOM 2762 O O . LEU A 1 364 ? 16.910 -6.607 -44.302 1.00 92.88 364 LEU A O 1
ATOM 2766 N N . ALA A 1 365 ? 17.583 -4.640 -43.440 1.00 93.56 365 ALA A N 1
ATOM 2767 C CA . ALA A 1 365 ? 18.697 -5.147 -42.649 1.00 93.56 365 ALA A CA 1
ATOM 2768 C C . ALA A 1 365 ? 18.460 -4.783 -41.184 1.00 93.56 365 ALA A C 1
ATOM 2770 O O . ALA A 1 365 ? 18.157 -3.631 -40.875 1.00 93.56 365 ALA A O 1
ATOM 2771 N N . TRP A 1 366 ? 18.570 -5.747 -40.272 1.00 96.12 366 TRP A N 1
ATOM 2772 C CA . TRP A 1 366 ? 18.402 -5.481 -38.847 1.00 96.12 366 TRP A CA 1
ATOM 2773 C C . TRP A 1 366 ? 19.256 -6.399 -37.984 1.00 96.12 366 TRP A C 1
ATOM 2775 O O . TRP A 1 366 ? 19.566 -7.531 -38.349 1.00 96.12 366 TRP A O 1
ATOM 2785 N N . HIS A 1 367 ? 19.611 -5.903 -36.808 1.00 95.50 367 HIS A N 1
ATOM 2786 C CA . HIS A 1 367 ? 20.228 -6.678 -35.744 1.00 95.50 367 HIS A CA 1
ATOM 2787 C C . HIS A 1 367 ? 19.856 -6.079 -34.386 1.00 95.50 367 HIS A C 1
ATOM 2789 O O . HIS A 1 367 ? 19.392 -4.940 -34.286 1.00 95.50 367 HIS A O 1
ATOM 2795 N N . PHE A 1 368 ? 20.041 -6.866 -33.330 1.00 96.69 368 PHE A N 1
ATOM 2796 C CA . PHE A 1 368 ? 19.965 -6.345 -31.972 1.00 96.69 368 PHE A CA 1
ATOM 2797 C C . PHE A 1 368 ? 21.372 -5.988 -31.486 1.00 96.69 368 PHE A C 1
ATOM 2799 O O . PHE A 1 368 ? 22.282 -6.802 -31.625 1.00 96.69 368 PHE A O 1
ATOM 2806 N N . ASP A 1 369 ? 21.539 -4.798 -30.916 1.00 95.94 369 ASP A N 1
ATOM 2807 C CA . ASP A 1 369 ? 22.771 -4.374 -30.258 1.00 95.94 369 ASP A CA 1
ATOM 2808 C C . ASP A 1 369 ? 22.983 -5.186 -28.979 1.00 95.94 369 ASP A C 1
ATOM 2810 O O . ASP A 1 369 ? 22.261 -5.041 -27.985 1.00 95.94 369 ASP A O 1
ATOM 2814 N N . GLN A 1 370 ? 23.995 -6.051 -29.020 1.00 94.31 370 GLN A N 1
ATOM 2815 C CA . GLN A 1 370 ? 24.368 -6.893 -27.895 1.00 94.31 370 GLN A CA 1
ATOM 2816 C C . GLN A 1 370 ? 24.889 -6.061 -26.716 1.00 94.31 370 GLN A C 1
ATOM 2818 O O . GLN A 1 370 ? 24.555 -6.372 -25.576 1.00 94.31 370 GLN A O 1
ATOM 2823 N N . ASN A 1 371 ? 25.589 -4.948 -26.963 1.00 93.56 371 ASN A N 1
ATOM 2824 C CA . ASN A 1 371 ? 26.091 -4.083 -25.895 1.00 93.56 371 ASN A CA 1
ATOM 2825 C C . ASN A 1 371 ? 24.936 -3.419 -25.134 1.00 93.56 371 ASN A C 1
ATOM 2827 O O . ASN A 1 371 ? 24.960 -3.345 -23.906 1.00 93.56 371 ASN A O 1
ATOM 2831 N N . ALA A 1 372 ? 23.890 -2.972 -25.837 1.00 91.75 372 ALA A N 1
ATOM 2832 C CA . ALA A 1 372 ? 22.690 -2.430 -25.201 1.00 91.75 372 ALA A CA 1
ATOM 2833 C C . ALA A 1 372 ? 21.935 -3.485 -24.372 1.00 91.75 372 ALA A C 1
ATOM 2835 O O . ALA A 1 372 ? 21.411 -3.170 -23.296 1.00 91.75 372 ALA A O 1
ATOM 2836 N N . ILE A 1 373 ? 21.886 -4.734 -24.852 1.00 93.62 373 ILE A N 1
ATOM 2837 C CA . ILE A 1 373 ? 21.289 -5.863 -24.125 1.00 93.62 373 ILE A CA 1
ATOM 2838 C C . ILE A 1 373 ? 22.093 -6.174 -22.861 1.00 93.62 373 ILE A C 1
ATOM 2840 O O . ILE A 1 373 ? 21.499 -6.289 -21.786 1.00 93.62 373 ILE A O 1
ATOM 2844 N N . ASP A 1 374 ? 23.416 -6.268 -22.972 1.00 93.19 374 ASP A N 1
ATOM 2845 C CA . ASP A 1 374 ? 24.314 -6.584 -21.860 1.00 93.19 374 ASP A CA 1
ATOM 2846 C C . ASP A 1 374 ? 24.309 -5.462 -20.814 1.00 93.19 374 ASP A C 1
ATOM 2848 O O . ASP A 1 374 ? 24.215 -5.721 -19.613 1.00 93.19 374 ASP A O 1
ATOM 2852 N N . ALA A 1 375 ? 24.272 -4.201 -21.252 1.00 90.31 375 ALA A N 1
ATOM 2853 C CA . ALA A 1 375 ? 24.135 -3.054 -20.362 1.00 90.31 375 ALA A CA 1
ATOM 2854 C C . ALA A 1 375 ? 22.799 -3.056 -19.600 1.00 90.31 375 ALA A C 1
ATOM 2856 O O . ALA A 1 375 ? 22.742 -2.654 -18.440 1.00 90.31 375 ALA A O 1
ATOM 2857 N N . GLU A 1 376 ? 21.684 -3.471 -20.210 1.00 90.56 376 GLU A N 1
ATOM 2858 C CA . GLU A 1 376 ? 20.438 -3.667 -19.458 1.00 90.56 376 GLU A CA 1
ATOM 2859 C C . GLU A 1 376 ? 20.527 -4.866 -18.511 1.00 90.56 376 GLU A C 1
ATOM 2861 O O . GLU A 1 376 ? 20.097 -4.750 -17.364 1.00 90.56 376 GLU A O 1
ATOM 2866 N N . ALA A 1 377 ? 21.119 -5.975 -18.962 1.00 93.06 377 ALA A N 1
ATOM 2867 C CA . ALA A 1 377 ? 21.303 -7.178 -18.158 1.00 93.06 377 ALA A CA 1
ATOM 2868 C C . ALA A 1 377 ? 22.152 -6.921 -16.902 1.00 93.06 377 ALA A C 1
ATOM 2870 O O . ALA A 1 377 ? 21.881 -7.520 -15.867 1.00 93.06 377 ALA A O 1
ATOM 2871 N N . ALA A 1 378 ? 23.103 -5.983 -16.940 1.00 93.00 378 ALA A N 1
ATOM 2872 C CA . ALA A 1 378 ? 23.902 -5.594 -15.775 1.00 93.00 378 ALA A CA 1
ATOM 2873 C C . ALA A 1 378 ? 23.062 -5.046 -14.600 1.00 93.00 378 ALA A C 1
ATOM 2875 O O . ALA A 1 378 ? 23.444 -5.189 -13.443 1.00 93.00 378 ALA A O 1
ATOM 2876 N N . ALA A 1 379 ? 21.892 -4.453 -14.867 1.00 93.06 379 ALA A N 1
ATOM 2877 C CA . ALA A 1 379 ? 20.979 -3.981 -13.820 1.00 93.06 379 ALA A CA 1
ATOM 2878 C C . ALA A 1 379 ? 19.964 -5.046 -13.367 1.00 93.06 379 ALA A C 1
ATOM 2880 O O . ALA A 1 379 ? 19.128 -4.773 -12.498 1.00 93.06 379 ALA A O 1
ATOM 2881 N N . ASP A 1 380 ? 19.978 -6.241 -13.961 1.00 94.38 380 ASP A N 1
ATOM 2882 C CA . ASP A 1 380 ? 18.995 -7.270 -13.654 1.00 94.38 380 ASP A CA 1
ATOM 2883 C C . ASP A 1 380 ? 19.072 -7.684 -12.183 1.00 94.38 380 ASP A C 1
ATOM 2885 O O . ASP A 1 380 ? 20.125 -7.955 -11.619 1.00 94.38 380 ASP A O 1
ATOM 2889 N N . GLY A 1 381 ? 17.909 -7.746 -11.538 1.00 93.00 381 GLY A N 1
ATOM 2890 C CA . GLY A 1 381 ? 17.801 -8.154 -10.139 1.00 93.00 381 GLY A CA 1
ATOM 2891 C C . GLY A 1 381 ? 18.180 -7.089 -9.113 1.00 93.00 381 GLY A C 1
ATOM 2892 O O . GLY A 1 381 ? 17.772 -7.249 -7.959 1.00 93.00 381 GLY A O 1
ATOM 2893 N N . TRP A 1 382 ? 18.856 -6.011 -9.517 1.00 96.00 382 TRP A N 1
ATOM 2894 C CA . TRP A 1 382 ? 19.202 -4.886 -8.655 1.00 96.00 382 TRP A CA 1
ATOM 2895 C C . TRP A 1 382 ? 18.022 -3.941 -8.413 1.00 96.00 382 TRP A C 1
ATOM 2897 O O . TRP A 1 382 ? 17.230 -3.619 -9.302 1.00 96.00 382 TRP A O 1
ATOM 2907 N N . TYR A 1 383 ? 17.907 -3.471 -7.178 1.00 95.38 383 TYR A N 1
ATOM 2908 C CA . TYR A 1 383 ? 17.061 -2.350 -6.777 1.00 95.38 383 TYR A CA 1
ATOM 2909 C C . TYR A 1 383 ? 17.649 -1.701 -5.524 1.00 95.38 383 TYR A C 1
ATOM 2911 O O . TYR A 1 383 ? 18.422 -2.337 -4.820 1.00 95.38 383 TYR A O 1
ATOM 2919 N N . ALA A 1 384 ? 17.286 -0.456 -5.225 1.00 96.19 384 ALA A N 1
ATOM 2920 C CA . ALA A 1 384 ? 17.777 0.235 -4.035 1.00 96.19 384 ALA A CA 1
ATOM 2921 C C . ALA A 1 384 ? 16.665 0.443 -3.003 1.00 96.19 384 ALA A C 1
ATOM 2923 O O . ALA A 1 384 ? 15.512 0.694 -3.361 1.00 96.19 384 ALA A O 1
ATOM 2924 N N . LEU A 1 385 ? 17.028 0.358 -1.729 1.00 96.50 385 LEU A N 1
ATOM 2925 C CA . LEU A 1 385 ? 16.247 0.795 -0.578 1.00 96.50 385 LEU A CA 1
ATOM 2926 C C . LEU A 1 385 ? 16.899 2.053 -0.005 1.00 96.50 385 LEU A C 1
ATOM 2928 O O . LEU A 1 385 ? 18.122 2.138 0.059 1.00 96.50 385 LEU A O 1
ATOM 2932 N N . LEU A 1 386 ? 16.088 3.019 0.409 1.00 96.12 386 LEU A N 1
ATOM 2933 C CA . LEU A 1 386 ? 16.527 4.202 1.139 1.00 96.12 386 LEU A CA 1
ATOM 2934 C C . LEU A 1 386 ? 16.147 4.057 2.607 1.00 96.12 386 LEU A C 1
ATOM 2936 O O . LEU A 1 386 ? 15.054 3.574 2.915 1.00 96.12 386 LEU A O 1
ATOM 2940 N N . SER A 1 387 ? 17.036 4.496 3.492 1.00 95.44 387 SER A N 1
ATOM 2941 C CA . SER A 1 387 ? 16.806 4.511 4.935 1.00 95.44 387 SER A CA 1
ATOM 2942 C C . SER A 1 387 ? 17.582 5.636 5.618 1.00 95.44 387 SER A C 1
ATOM 2944 O O . SER A 1 387 ? 18.592 6.097 5.097 1.00 95.44 387 SER A O 1
ATOM 2946 N N . ASN A 1 388 ? 17.130 6.072 6.791 1.00 93.50 388 ASN A N 1
ATOM 2947 C CA . ASN A 1 388 ? 17.878 6.929 7.722 1.00 93.50 388 ASN A CA 1
ATOM 2948 C C . ASN A 1 388 ? 18.307 6.187 9.000 1.00 93.50 388 ASN A C 1
ATOM 2950 O O . ASN A 1 388 ? 18.751 6.830 9.948 1.00 93.50 388 ASN A O 1
ATOM 2954 N N . LEU A 1 389 ? 18.148 4.860 9.051 1.00 92.12 389 LEU A N 1
ATOM 2955 C CA . LEU A 1 389 ? 18.544 4.070 10.213 1.00 92.12 389 LEU A CA 1
ATOM 2956 C C . LEU A 1 389 ? 20.058 4.115 10.410 1.00 92.12 389 LEU A C 1
ATOM 2958 O O . LEU A 1 389 ? 20.822 4.044 9.447 1.00 92.12 389 LEU A O 1
ATOM 2962 N N . ASP A 1 390 ? 20.490 4.186 11.663 1.00 86.75 390 ASP A N 1
ATOM 2963 C CA . ASP A 1 390 ? 21.909 4.150 12.004 1.00 86.75 390 ASP A CA 1
ATOM 2964 C C . ASP A 1 390 ? 22.521 2.765 11.685 1.00 86.75 390 ASP A C 1
ATOM 2966 O O . ASP A 1 390 ? 21.876 1.746 11.961 1.00 86.75 390 ASP A O 1
ATOM 2970 N N . PRO A 1 391 ? 23.738 2.690 11.111 1.00 85.19 391 PRO A N 1
ATOM 2971 C CA . PRO A 1 391 ? 24.409 1.419 10.824 1.00 85.19 391 PRO A CA 1
ATOM 2972 C C . PRO A 1 391 ? 24.631 0.527 12.051 1.00 85.19 391 PRO A C 1
ATOM 2974 O O . PRO A 1 391 ? 24.591 -0.692 11.916 1.00 85.19 391 PRO A O 1
ATOM 2977 N N . GLY A 1 392 ? 24.818 1.106 13.240 1.00 85.06 392 GLY A N 1
ATOM 2978 C CA . GLY A 1 392 ? 24.940 0.360 14.492 1.00 85.06 392 GLY A CA 1
ATOM 2979 C C . GLY A 1 392 ? 23.621 -0.252 14.971 1.00 85.06 392 GLY A C 1
ATOM 2980 O O . GLY A 1 392 ? 23.638 -1.247 15.690 1.00 85.06 392 GLY A O 1
ATOM 2981 N N . HIS A 1 393 ? 22.478 0.300 14.549 1.00 84.94 393 HIS A N 1
ATOM 2982 C CA . HIS A 1 393 ? 21.152 -0.246 14.859 1.00 84.94 393 HIS A CA 1
ATOM 2983 C C . HIS A 1 393 ? 20.663 -1.261 13.817 1.00 84.94 393 HIS A C 1
ATOM 2985 O O . HIS A 1 393 ? 19.997 -2.234 14.172 1.00 84.94 393 HIS A O 1
ATOM 2991 N N . ALA A 1 394 ? 20.951 -1.034 12.533 1.00 89.75 394 ALA A N 1
ATOM 2992 C CA . ALA A 1 394 ? 20.577 -1.942 11.455 1.00 89.75 394 ALA A CA 1
ATOM 2993 C C . ALA A 1 394 ? 21.600 -1.900 10.314 1.00 89.75 394 ALA A C 1
ATOM 2995 O O . ALA A 1 394 ? 21.756 -0.880 9.633 1.00 89.75 394 ALA A O 1
ATOM 2996 N N . ASP A 1 395 ? 22.245 -3.033 10.055 1.00 93.12 395 ASP A N 1
ATOM 2997 C CA . ASP A 1 395 ? 23.078 -3.225 8.872 1.00 93.12 395 ASP A CA 1
ATOM 2998 C C . ASP A 1 395 ? 22.225 -3.404 7.593 1.00 93.12 395 ASP A C 1
ATOM 3000 O O . ASP A 1 395 ? 20.986 -3.424 7.617 1.00 93.12 395 ASP A O 1
ATOM 3004 N N . ALA A 1 396 ? 22.889 -3.498 6.440 1.00 92.94 396 ALA A N 1
ATOM 3005 C CA . ALA A 1 396 ? 22.234 -3.656 5.142 1.00 92.94 396 ALA A CA 1
ATOM 3006 C C . ALA A 1 396 ? 21.358 -4.924 5.051 1.00 92.94 396 ALA A C 1
ATOM 3008 O O . ALA A 1 396 ? 20.285 -4.906 4.435 1.00 92.94 396 ALA A O 1
ATOM 3009 N N . GLU A 1 397 ? 21.786 -6.020 5.681 1.00 92.00 397 GLU A N 1
ATOM 3010 C CA . GLU A 1 397 ? 21.017 -7.262 5.754 1.00 92.00 397 GLU A CA 1
ATOM 3011 C C . GLU A 1 397 ? 19.729 -7.061 6.562 1.00 92.00 397 GLU A C 1
ATOM 3013 O O . GLU A 1 397 ? 18.635 -7.424 6.110 1.00 92.00 397 GLU A O 1
ATOM 3018 N N . GLN A 1 398 ? 19.836 -6.445 7.735 1.00 91.31 398 GLN A N 1
ATOM 3019 C CA . GLN A 1 398 ? 18.709 -6.185 8.611 1.00 91.31 398 GLN A CA 1
ATOM 3020 C C . GLN A 1 398 ? 17.711 -5.230 7.950 1.00 91.31 398 GLN A C 1
ATOM 3022 O O . GLN A 1 398 ? 16.506 -5.481 8.011 1.00 91.31 398 GLN A O 1
ATOM 3027 N N . ILE A 1 399 ? 18.175 -4.200 7.232 1.00 93.44 399 ILE A N 1
ATOM 3028 C CA . ILE A 1 399 ? 17.309 -3.324 6.422 1.00 93.44 399 ILE A CA 1
ATOM 3029 C C . ILE A 1 399 ? 16.519 -4.141 5.392 1.00 93.44 399 ILE A C 1
ATOM 3031 O O . ILE A 1 399 ? 15.300 -3.974 5.267 1.00 93.44 399 ILE A O 1
ATOM 3035 N N . LEU A 1 400 ? 17.174 -5.066 4.682 1.00 92.31 400 LEU A N 1
ATOM 3036 C CA . LEU A 1 400 ? 16.493 -5.944 3.734 1.00 92.31 400 LEU A CA 1
ATOM 3037 C C . LEU A 1 400 ? 15.447 -6.827 4.432 1.00 92.31 400 LEU A C 1
ATOM 3039 O O . LEU A 1 400 ? 14.319 -6.933 3.944 1.00 92.31 400 LEU A O 1
ATOM 3043 N N . ARG A 1 401 ? 15.779 -7.442 5.573 1.00 89.00 401 ARG A N 1
ATOM 3044 C CA . ARG A 1 401 ? 14.849 -8.292 6.340 1.00 89.00 401 ARG A CA 1
ATOM 3045 C C . ARG A 1 401 ? 13.631 -7.509 6.829 1.00 89.00 401 ARG A C 1
ATOM 3047 O O . ARG A 1 401 ? 12.502 -7.981 6.671 1.00 89.00 401 ARG A O 1
ATOM 3054 N N . LEU A 1 402 ? 13.848 -6.311 7.371 1.00 88.62 402 LEU A N 1
ATOM 3055 C CA . LEU A 1 402 ? 12.792 -5.404 7.823 1.00 88.62 402 LEU A CA 1
ATOM 3056 C C . LEU A 1 402 ? 11.872 -5.010 6.661 1.00 88.62 402 LEU A C 1
ATOM 3058 O O . LEU A 1 402 ? 10.652 -5.109 6.791 1.00 88.62 402 LEU A O 1
ATOM 3062 N N . TYR A 1 403 ? 12.444 -4.670 5.502 1.00 89.38 403 TYR A N 1
ATOM 3063 C CA . TYR A 1 403 ? 11.681 -4.364 4.292 1.00 89.38 403 TYR A CA 1
ATOM 3064 C C . TYR A 1 403 ? 10.857 -5.561 3.797 1.00 89.38 403 TYR A C 1
ATOM 3066 O O . TYR A 1 403 ? 9.670 -5.429 3.503 1.00 89.38 403 TYR A O 1
ATOM 3074 N N . LYS A 1 404 ? 11.443 -6.765 3.747 1.00 84.50 404 LYS A N 1
ATOM 3075 C CA . LYS A 1 404 ? 10.745 -7.980 3.285 1.00 84.50 404 LYS A CA 1
ATOM 3076 C C . LYS A 1 404 ? 9.575 -8.403 4.175 1.00 84.50 404 LYS A C 1
ATOM 3078 O O . LYS A 1 404 ? 8.700 -9.130 3.704 1.00 84.50 404 LYS A O 1
ATOM 3083 N N . GLY A 1 405 ? 9.507 -7.915 5.415 1.00 73.00 405 GLY A N 1
ATOM 3084 C CA . GLY A 1 405 ? 8.324 -8.043 6.272 1.00 73.00 405 GLY A CA 1
ATOM 3085 C C . GLY A 1 405 ? 7.040 -7.462 5.656 1.00 73.00 405 GLY A C 1
ATOM 3086 O O . GLY A 1 405 ? 5.948 -7.929 5.981 1.00 73.00 405 GLY A O 1
ATOM 3087 N N . GLN A 1 406 ? 7.158 -6.532 4.698 1.00 65.25 406 GLN A N 1
ATOM 3088 C CA . GLN A 1 406 ? 6.031 -5.876 4.024 1.00 65.25 406 GLN A CA 1
ATOM 3089 C C . GLN A 1 406 ? 5.096 -6.850 3.283 1.00 65.25 406 GLN A C 1
ATOM 3091 O O . GLN A 1 406 ? 3.905 -6.572 3.161 1.00 65.25 406 GLN A O 1
ATOM 3096 N N . GLU A 1 407 ? 5.560 -8.030 2.847 1.00 66.31 407 GLU A N 1
ATOM 3097 C CA . GLU A 1 407 ? 4.693 -9.009 2.162 1.00 66.31 407 GLU A CA 1
ATOM 3098 C C . GLU A 1 407 ? 3.500 -9.470 3.023 1.00 66.31 407 GLU A C 1
ATOM 3100 O O . GLU A 1 407 ? 2.457 -9.856 2.491 1.00 66.31 407 GLU A O 1
ATOM 3105 N N . ALA A 1 408 ? 3.626 -9.454 4.357 1.00 64.62 408 ALA A N 1
ATOM 3106 C CA . ALA A 1 408 ? 2.512 -9.776 5.250 1.00 64.62 408 ALA A CA 1
ATOM 3107 C C . ALA A 1 408 ? 1.391 -8.727 5.156 1.00 64.62 408 ALA A C 1
ATOM 3109 O O . ALA A 1 408 ? 0.213 -9.065 5.240 1.00 64.62 408 ALA A O 1
ATOM 3110 N N . VAL A 1 409 ? 1.768 -7.477 4.910 1.00 65.88 409 VAL A N 1
ATOM 3111 C CA . VAL A 1 409 ? 0.887 -6.315 4.815 1.00 65.88 409 VAL A CA 1
ATOM 3112 C C . VAL A 1 409 ? 0.168 -6.286 3.468 1.00 65.88 409 VAL A C 1
ATOM 3114 O O . VAL A 1 409 ? -1.036 -6.049 3.424 1.00 65.88 409 VAL A O 1
ATOM 3117 N N . GLU A 1 410 ? 0.842 -6.651 2.372 1.00 69.06 410 GLU A N 1
ATOM 3118 C CA . GLU A 1 410 ? 0.198 -6.809 1.055 1.00 69.06 410 GLU A CA 1
ATOM 3119 C C . GLU A 1 410 ? -0.977 -7.801 1.099 1.00 69.06 410 GLU A C 1
ATOM 3121 O O . GLU A 1 410 ? -2.027 -7.573 0.492 1.00 69.06 410 GLU A O 1
ATOM 3126 N N . ARG A 1 411 ? -0.849 -8.884 1.882 1.00 69.31 411 ARG A N 1
ATOM 3127 C CA . ARG A 1 411 ? -1.955 -9.830 2.108 1.00 69.31 411 ARG A CA 1
ATOM 3128 C C . ARG A 1 411 ? -3.127 -9.180 2.843 1.00 69.31 411 ARG A C 1
ATOM 3130 O O . ARG A 1 411 ? -4.272 -9.503 2.534 1.00 69.31 411 ARG A O 1
ATOM 3137 N N . ARG A 1 412 ? -2.873 -8.252 3.774 1.00 71.75 412 ARG A N 1
ATOM 3138 C CA . ARG A 1 412 ? -3.927 -7.511 4.492 1.00 71.75 412 ARG A CA 1
ATOM 3139 C C . ARG A 1 412 ? -4.711 -6.601 3.565 1.00 71.75 412 ARG A C 1
ATOM 3141 O O . ARG A 1 412 ? -5.934 -6.603 3.626 1.00 71.75 412 ARG A O 1
ATOM 3148 N N . TYR A 1 413 ? -4.042 -5.929 2.634 1.00 67.12 413 TYR A N 1
ATOM 3149 C CA . TYR A 1 413 ? -4.735 -5.154 1.604 1.00 67.12 413 TYR A CA 1
ATOM 3150 C C . TYR A 1 413 ? -5.601 -6.025 0.692 1.00 67.12 413 TYR A C 1
ATOM 3152 O O . TYR A 1 413 ? -6.685 -5.602 0.289 1.00 67.12 413 TYR A O 1
ATOM 3160 N N . SER A 1 414 ? -5.177 -7.260 0.405 1.00 65.81 414 SER A N 1
ATOM 3161 C CA . SER A 1 414 ? -6.031 -8.225 -0.295 1.00 65.81 414 SER A CA 1
ATOM 3162 C C . SER A 1 414 ? -7.252 -8.633 0.538 1.00 65.81 414 SER A C 1
ATOM 3164 O O . SER A 1 414 ? -8.334 -8.777 -0.026 1.00 65.81 414 SER A O 1
ATOM 3166 N N . ALA A 1 415 ? -7.105 -8.809 1.856 1.00 65.62 415 ALA A N 1
ATOM 3167 C CA . ALA A 1 415 ? -8.217 -9.122 2.758 1.00 65.62 415 ALA A CA 1
ATOM 3168 C C . ALA A 1 415 ? -9.223 -7.959 2.857 1.00 65.62 415 ALA A C 1
ATOM 3170 O O . ALA A 1 415 ? -10.432 -8.166 2.760 1.00 65.62 415 ALA A O 1
ATOM 3171 N N . PHE A 1 416 ? -8.706 -6.732 2.962 1.00 65.62 416 PHE A N 1
ATOM 3172 C CA . PHE A 1 416 ? -9.480 -5.494 2.942 1.00 65.62 416 PHE A CA 1
ATOM 3173 C C . PHE A 1 416 ? -10.293 -5.357 1.646 1.00 65.62 416 PHE A C 1
ATOM 3175 O O . PHE A 1 416 ? -11.494 -5.118 1.688 1.00 65.62 416 PHE A O 1
ATOM 3182 N N . LYS A 1 417 ? -9.681 -5.586 0.476 1.00 64.56 417 LYS A N 1
ATOM 3183 C CA . LYS A 1 417 ? -10.378 -5.468 -0.819 1.00 64.56 417 LYS A CA 1
ATOM 3184 C C . LYS A 1 417 ? -11.311 -6.630 -1.158 1.00 64.56 417 LYS A C 1
ATOM 3186 O O . LYS A 1 417 ? -12.271 -6.425 -1.899 1.00 64.56 417 LYS A O 1
ATOM 3191 N N . GLY A 1 418 ? -10.993 -7.836 -0.696 1.00 67.50 418 GLY A N 1
ATOM 3192 C CA . GLY A 1 418 ? -11.708 -9.060 -1.049 1.00 67.50 418 GLY A CA 1
ATOM 3193 C C . GLY A 1 418 ? -12.771 -9.431 -0.010 1.00 67.50 418 GLY A C 1
ATOM 3194 O O . GLY A 1 418 ? -13.879 -8.913 -0.099 1.00 67.50 418 GLY A O 1
ATOM 3195 N N . PRO A 1 419 ? -12.460 -10.313 0.962 1.00 61.25 419 PRO A N 1
ATOM 3196 C CA . PRO A 1 419 ? -13.411 -10.835 1.947 1.00 61.25 419 PRO A CA 1
ATOM 3197 C C . PRO A 1 419 ? -14.256 -9.782 2.676 1.00 61.25 419 PRO A C 1
ATOM 3199 O O . PRO A 1 419 ? -15.433 -10.025 2.912 1.00 61.25 419 PRO A O 1
ATOM 3202 N N . LEU A 1 420 ? -13.690 -8.613 2.998 1.00 63.78 420 LEU A N 1
ATOM 3203 C CA . LEU A 1 420 ? -14.405 -7.537 3.705 1.00 63.78 420 LEU A CA 1
ATOM 3204 C C . LEU A 1 420 ? -15.241 -6.626 2.780 1.00 63.78 420 LEU A C 1
ATOM 3206 O O . LEU A 1 420 ? -15.888 -5.692 3.255 1.00 63.78 420 LEU A O 1
ATOM 3210 N N . ALA A 1 421 ? -15.254 -6.910 1.471 1.00 60.19 421 ALA A N 1
ATOM 3211 C CA . ALA A 1 421 ? -16.105 -6.298 0.446 1.00 60.19 421 ALA A CA 1
ATOM 3212 C C . ALA A 1 421 ? -16.016 -4.760 0.320 1.00 60.19 421 ALA A C 1
ATOM 3214 O O . ALA A 1 421 ? -16.997 -4.102 -0.017 1.00 60.19 421 ALA A O 1
ATOM 3215 N N . VAL A 1 422 ? -14.833 -4.165 0.526 1.00 57.72 422 VAL A N 1
ATOM 3216 C CA . VAL A 1 422 ? -14.613 -2.712 0.328 1.00 57.72 422 VAL A CA 1
ATOM 3217 C C . VAL A 1 422 ? -14.746 -2.286 -1.144 1.00 57.72 422 VAL A C 1
ATOM 3219 O O . VAL A 1 422 ? -14.902 -1.110 -1.452 1.00 57.72 422 VAL A O 1
ATOM 3222 N N . THR A 1 423 ? -14.658 -3.225 -2.084 1.00 52.44 423 THR A N 1
ATOM 3223 C CA . THR A 1 423 ? -14.496 -2.946 -3.519 1.00 52.44 423 THR A CA 1
ATOM 3224 C C . THR A 1 423 ? -15.744 -2.426 -4.226 1.00 52.44 423 THR A C 1
ATOM 3226 O O . THR A 1 423 ? -15.637 -1.991 -5.370 1.00 52.44 423 THR A O 1
ATOM 3229 N N . THR A 1 424 ? -16.915 -2.425 -3.586 1.00 60.34 424 THR A N 1
ATOM 3230 C CA . THR A 1 424 ? -18.122 -1.843 -4.187 1.00 60.34 424 THR A CA 1
ATOM 3231 C C . THR A 1 424 ? -18.918 -1.065 -3.147 1.00 60.34 424 THR A C 1
ATOM 3233 O O . THR A 1 424 ? -19.794 -1.599 -2.470 1.00 60.34 424 THR A O 1
ATOM 3236 N N . LEU A 1 425 ? -18.591 0.223 -3.006 1.00 69.12 425 LEU A N 1
ATOM 3237 C CA . LEU A 1 425 ? -19.317 1.140 -2.130 1.00 69.12 425 LEU A CA 1
ATOM 3238 C C . LEU A 1 425 ? -20.352 1.933 -2.935 1.00 69.12 425 LEU A C 1
ATOM 3240 O O . LEU A 1 425 ? -19.999 2.764 -3.773 1.00 69.12 425 LEU A O 1
ATOM 3244 N N . TYR A 1 426 ? -21.630 1.682 -2.644 1.00 74.62 426 TYR A N 1
ATOM 3245 C CA . TYR A 1 426 ? -22.779 2.436 -3.151 1.00 74.62 426 TYR A CA 1
ATOM 3246 C C . TYR A 1 426 ? -23.271 3.401 -2.069 1.00 74.62 426 TYR A C 1
ATOM 3248 O O . TYR A 1 426 ? -24.265 3.144 -1.392 1.00 74.62 426 TYR A O 1
ATOM 3256 N N . LEU A 1 427 ? -22.533 4.488 -1.849 1.00 81.62 427 LEU A N 1
ATOM 3257 C CA . LEU A 1 427 ? -22.844 5.474 -0.811 1.00 81.62 427 LEU A CA 1
ATOM 3258 C C . LEU A 1 427 ? -23.053 6.854 -1.428 1.00 81.62 427 LEU A C 1
ATOM 3260 O O . LEU A 1 427 ? -22.333 7.232 -2.346 1.00 81.62 427 LEU A O 1
ATOM 3264 N N . LYS A 1 428 ? -24.030 7.611 -0.922 1.00 81.00 428 LYS A N 1
ATOM 3265 C CA . LYS A 1 428 ? -24.477 8.869 -1.545 1.00 81.00 428 LYS A CA 1
ATOM 3266 C C . LYS A 1 428 ? -23.521 10.051 -1.337 1.00 81.00 428 LYS A C 1
ATOM 3268 O O . LYS A 1 428 ? -23.439 10.903 -2.215 1.00 81.00 428 LYS A O 1
ATOM 3273 N N . ASN A 1 429 ? -22.808 10.109 -0.211 1.00 86.75 429 ASN A N 1
ATOM 3274 C CA . ASN A 1 429 ? -21.894 11.206 0.127 1.00 86.75 429 ASN A CA 1
ATOM 3275 C C . ASN A 1 429 ? -20.525 10.683 0.592 1.00 86.75 429 ASN A C 1
ATOM 3277 O O . ASN A 1 429 ? -20.356 9.504 0.901 1.00 86.75 429 ASN A O 1
ATOM 3281 N N . ASN A 1 430 ? -19.533 11.569 0.601 1.00 88.31 430 ASN A N 1
ATOM 3282 C CA . ASN A 1 430 ? -18.153 11.265 0.975 1.00 88.31 430 ASN A CA 1
ATOM 3283 C C . ASN A 1 430 ? -17.967 11.023 2.478 1.00 88.31 430 ASN A C 1
ATOM 3285 O O . ASN A 1 430 ? -17.148 10.187 2.862 1.00 88.31 430 ASN A O 1
ATOM 3289 N N . ARG A 1 431 ? -18.758 11.695 3.319 1.00 91.56 431 ARG A N 1
ATOM 3290 C CA . ARG A 1 431 ? -18.768 11.481 4.766 1.00 91.56 431 ARG A CA 1
ATOM 3291 C C . ARG A 1 431 ? -19.082 10.023 5.122 1.00 91.56 431 ARG A C 1
ATOM 3293 O O . ARG A 1 431 ? -18.271 9.356 5.760 1.00 91.56 431 ARG A O 1
ATOM 3300 N N . ARG A 1 432 ? -20.182 9.484 4.588 1.00 89.56 432 ARG A N 1
ATOM 3301 C CA . ARG A 1 432 ? -20.615 8.088 4.778 1.00 89.56 432 ARG A CA 1
ATOM 3302 C C . ARG A 1 432 ? -19.565 7.083 4.333 1.00 89.56 432 ARG A C 1
ATOM 3304 O O . ARG A 1 432 ? -19.425 6.013 4.922 1.00 89.56 432 ARG A O 1
ATOM 3311 N N . VAL A 1 433 ? -18.824 7.418 3.278 1.00 89.00 433 VAL A N 1
ATOM 3312 C CA . VAL A 1 433 ? -17.719 6.585 2.801 1.00 89.00 433 VAL A CA 1
ATOM 3313 C C . VAL A 1 433 ? -16.607 6.516 3.851 1.00 89.00 433 VAL A C 1
ATOM 3315 O O . VAL A 1 433 ? -16.126 5.421 4.141 1.00 89.00 433 VAL A O 1
ATOM 3318 N N . ALA A 1 434 ? -16.225 7.645 4.454 1.00 90.06 434 ALA A N 1
ATOM 3319 C CA . ALA A 1 434 ? -15.219 7.677 5.514 1.00 90.06 434 ALA A CA 1
ATOM 3320 C C . ALA A 1 434 ? -15.676 6.920 6.777 1.00 90.06 434 ALA A C 1
ATOM 3322 O O . ALA A 1 434 ? -14.910 6.124 7.323 1.00 90.06 434 ALA A O 1
ATOM 3323 N N . GLU A 1 435 ? -16.933 7.098 7.193 1.00 92.81 435 GLU A N 1
ATOM 3324 C CA . GLU A 1 435 ? -17.538 6.386 8.330 1.00 92.81 435 GLU A CA 1
ATOM 3325 C C . GLU A 1 435 ? -17.488 4.861 8.126 1.00 92.81 435 GLU A C 1
ATOM 3327 O O . GLU A 1 435 ? -17.022 4.115 8.992 1.00 92.81 435 GLU A O 1
ATOM 3332 N N . LEU A 1 436 ? -17.905 4.385 6.946 1.00 90.62 436 LEU A N 1
ATOM 3333 C CA . LEU A 1 436 ? -17.920 2.957 6.644 1.00 90.62 436 LEU A CA 1
ATOM 3334 C C . LEU A 1 436 ? -16.506 2.374 6.512 1.00 90.62 436 LEU A C 1
ATOM 3336 O O . LEU A 1 436 ? -16.282 1.237 6.929 1.00 90.62 436 LEU A O 1
ATOM 3340 N N . ILE A 1 437 ? -15.541 3.131 5.980 1.00 89.69 437 ILE A N 1
ATOM 3341 C CA . ILE A 1 437 ? -14.132 2.708 5.975 1.00 89.69 437 ILE A CA 1
ATOM 3342 C C . ILE A 1 437 ? -13.646 2.443 7.393 1.00 89.69 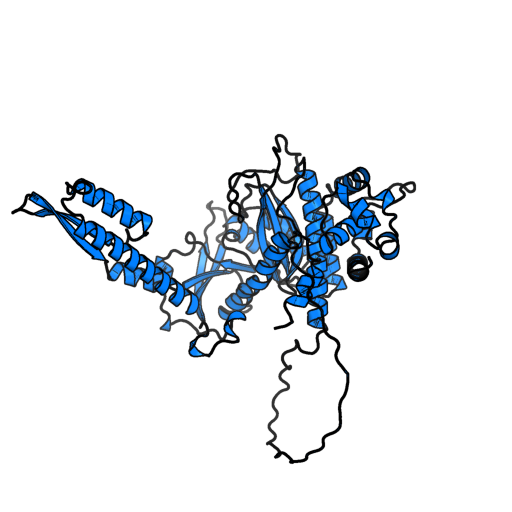437 ILE A C 1
ATOM 3344 O O . ILE A 1 437 ? -12.995 1.424 7.612 1.00 89.69 437 ILE A O 1
ATOM 3348 N N . THR A 1 438 ? -13.995 3.299 8.355 1.00 92.75 438 THR A N 1
ATOM 3349 C CA . THR A 1 438 ? -13.614 3.081 9.752 1.00 92.75 438 THR A CA 1
ATOM 3350 C C . THR A 1 438 ? -14.187 1.783 10.301 1.00 92.75 438 THR A C 1
ATOM 3352 O O . THR A 1 438 ? -13.429 0.979 10.840 1.00 92.75 438 THR A O 1
ATOM 3355 N N . VAL A 1 439 ? -15.475 1.504 10.079 1.00 94.06 439 VAL A N 1
ATOM 3356 C CA . VAL A 1 439 ? -16.088 0.221 10.476 1.00 94.06 439 VAL A CA 1
ATOM 3357 C C . VAL A 1 439 ? -15.360 -0.971 9.845 1.00 94.06 439 VAL A C 1
ATOM 3359 O O . VAL A 1 439 ? -15.088 -1.967 10.516 1.00 94.06 439 VAL A O 1
ATOM 3362 N N . ILE A 1 440 ? -15.003 -0.884 8.562 1.00 91.06 440 ILE A N 1
ATOM 3363 C CA . ILE A 1 440 ? -14.315 -1.980 7.872 1.00 91.06 440 ILE A CA 1
ATOM 3364 C C . ILE A 1 440 ? -12.879 -2.161 8.384 1.00 91.06 440 ILE A C 1
ATOM 3366 O O . ILE A 1 440 ? -12.416 -3.294 8.518 1.00 91.06 440 ILE A O 1
ATOM 3370 N N . CYS A 1 441 ? -12.172 -1.081 8.709 1.00 91.38 441 CYS A N 1
ATOM 3371 C CA . CYS A 1 441 ? -10.842 -1.163 9.307 1.00 91.38 441 CYS A CA 1
ATOM 3372 C C . CYS A 1 441 ? -10.880 -1.757 10.723 1.00 91.38 441 CYS A C 1
ATOM 3374 O O . CYS A 1 441 ? -10.022 -2.579 11.041 1.00 91.38 441 CYS A O 1
ATOM 3376 N N . LEU A 1 442 ? -11.897 -1.438 11.534 1.00 94.25 442 LEU A N 1
ATOM 3377 C CA . LEU A 1 442 ? -12.120 -2.089 12.833 1.00 94.25 442 LEU A CA 1
ATOM 3378 C C . LEU A 1 442 ? -12.388 -3.593 12.669 1.00 94.25 442 LEU A C 1
ATOM 3380 O O . LEU A 1 442 ? -11.798 -4.413 13.373 1.00 94.25 442 LEU A O 1
ATOM 3384 N N . ALA A 1 443 ? -13.203 -3.978 11.682 1.00 93.38 443 ALA A N 1
ATOM 3385 C CA . ALA A 1 443 ? -13.392 -5.384 11.330 1.00 93.38 443 ALA A CA 1
ATOM 3386 C C . ALA A 1 443 ? -12.071 -6.050 10.913 1.00 93.38 443 ALA A C 1
ATOM 3388 O O . ALA A 1 443 ? -11.741 -7.131 11.400 1.00 93.38 443 ALA A O 1
ATOM 3389 N N . LEU A 1 444 ? -11.267 -5.400 10.067 1.00 91.06 444 LEU A N 1
ATOM 3390 C CA . LEU A 1 444 ? -9.959 -5.921 9.670 1.00 91.06 444 LEU A CA 1
ATOM 3391 C C . LEU A 1 444 ? -9.014 -6.074 10.871 1.00 91.06 444 LEU A C 1
ATOM 3393 O O . LEU A 1 444 ? -8.278 -7.058 10.923 1.00 91.06 444 LEU A O 1
ATOM 3397 N N . LEU A 1 445 ? -9.040 -5.148 11.834 1.00 92.88 445 LEU A N 1
ATOM 3398 C CA . LEU A 1 445 ? -8.265 -5.249 13.071 1.00 92.88 445 LEU A CA 1
ATOM 3399 C C . LEU A 1 445 ? -8.640 -6.515 13.846 1.00 92.88 445 LEU A C 1
ATOM 3401 O O . LEU A 1 445 ? -7.758 -7.323 14.137 1.00 92.88 445 LEU A O 1
ATOM 3405 N N . ILE A 1 446 ? -9.933 -6.739 14.095 1.00 94.25 446 ILE A N 1
ATOM 3406 C CA . ILE A 1 446 ? -10.421 -7.941 14.788 1.00 94.25 446 ILE A CA 1
ATOM 3407 C C . ILE A 1 446 ? -10.043 -9.209 14.024 1.00 94.25 446 ILE A C 1
ATOM 3409 O O . ILE A 1 446 ? -9.500 -10.140 14.615 1.00 94.25 446 ILE A O 1
ATOM 3413 N N . PHE A 1 447 ? -10.262 -9.243 12.708 1.00 91.38 447 PHE A N 1
ATOM 3414 C CA . PHE A 1 447 ? -9.884 -10.387 11.877 1.00 91.38 447 PHE A CA 1
ATOM 3415 C C . PHE A 1 447 ? -8.398 -10.741 12.039 1.00 91.38 447 PHE A C 1
ATOM 3417 O O . PHE A 1 447 ? -8.045 -11.903 12.251 1.00 91.38 447 PHE A O 1
ATOM 3424 N N . CYS A 1 448 ? -7.520 -9.735 11.979 1.00 90.25 448 CYS A N 1
ATOM 3425 C CA . CYS A 1 448 ? -6.084 -9.950 12.111 1.00 90.25 448 CYS A CA 1
ATOM 3426 C C . CYS A 1 448 ? -5.679 -10.340 13.544 1.00 90.25 448 CYS A C 1
ATOM 3428 O O . CYS A 1 448 ? -4.754 -11.136 13.706 1.00 90.25 448 CYS A O 1
ATOM 3430 N N . LEU A 1 449 ? -6.363 -9.826 14.572 1.00 92.62 449 LEU A N 1
ATOM 3431 C CA . LEU A 1 449 ? -6.133 -10.204 15.970 1.00 92.62 449 LEU A CA 1
ATOM 3432 C C . LEU A 1 449 ? -6.518 -11.658 16.237 1.00 92.62 449 LEU A C 1
ATOM 3434 O O . LEU A 1 449 ? -5.733 -12.380 16.850 1.00 92.62 449 LEU A O 1
ATOM 3438 N N . VAL A 1 450 ? -7.666 -12.112 15.725 1.00 91.31 450 VAL A N 1
ATOM 3439 C CA . VAL A 1 450 ? -8.084 -13.517 15.830 1.00 91.31 450 VAL A CA 1
ATOM 3440 C C . VAL A 1 450 ? -7.038 -14.427 15.185 1.00 91.31 450 VAL A C 1
ATOM 3442 O O . VAL A 1 450 ? -6.566 -15.374 15.810 1.00 91.31 450 VAL A O 1
ATOM 3445 N N . GLU A 1 451 ? -6.600 -14.115 13.962 1.00 88.25 451 GLU A N 1
ATOM 3446 C CA . GLU A 1 451 ? -5.561 -14.893 13.276 1.00 88.25 451 GLU A CA 1
ATOM 3447 C C . GLU A 1 451 ? -4.225 -14.887 14.034 1.00 88.25 451 GLU A C 1
ATOM 3449 O O . GLU A 1 451 ? -3.549 -15.917 14.106 1.00 88.25 451 GLU A O 1
ATOM 3454 N N . ARG A 1 452 ? -3.826 -13.738 14.597 1.00 88.44 452 ARG A N 1
ATOM 3455 C CA . ARG A 1 452 ? -2.602 -13.622 15.401 1.00 88.44 452 ARG A CA 1
ATOM 3456 C C . ARG A 1 452 ? -2.686 -14.499 16.647 1.00 88.44 452 ARG A C 1
ATOM 3458 O O . ARG A 1 452 ? -1.741 -15.244 16.891 1.00 88.44 452 ARG A O 1
ATOM 3465 N N . GLN A 1 453 ? -3.792 -14.444 17.385 1.00 88.94 453 GLN A N 1
ATOM 3466 C CA . GLN A 1 453 ? -3.983 -15.226 18.607 1.00 88.94 453 GLN A CA 1
ATOM 3467 C C . GLN A 1 453 ? -3.949 -16.728 18.306 1.00 88.94 453 GLN A C 1
ATOM 3469 O O . GLN A 1 453 ? -3.163 -17.457 18.903 1.00 88.94 453 GLN A O 1
ATOM 3474 N N . VAL A 1 454 ? -4.680 -17.171 17.275 1.00 88.38 454 VAL A N 1
ATOM 3475 C CA . VAL A 1 454 ? -4.653 -18.574 16.827 1.00 88.38 454 VAL A CA 1
ATOM 3476 C C . VAL A 1 454 ? -3.229 -19.016 16.484 1.00 88.38 454 VAL A C 1
ATOM 3478 O O . VAL A 1 454 ? -2.818 -20.109 16.857 1.00 88.38 454 VAL A O 1
ATOM 3481 N N . ARG A 1 455 ? -2.432 -18.175 15.813 1.00 84.00 455 ARG A N 1
ATOM 3482 C CA . ARG A 1 455 ? -1.030 -18.497 15.492 1.00 84.00 455 ARG A CA 1
ATOM 3483 C C . ARG A 1 455 ? -0.110 -18.550 16.706 1.00 84.00 455 ARG A C 1
ATOM 3485 O O . ARG A 1 455 ? 0.855 -19.308 16.675 1.00 84.00 455 ARG A O 1
ATOM 3492 N N . GLN A 1 456 ? -0.356 -17.723 17.715 1.00 83.31 456 GLN A N 1
ATOM 3493 C CA . GLN A 1 456 ? 0.434 -17.711 18.947 1.00 83.31 456 GLN A CA 1
ATOM 3494 C C . GLN A 1 456 ? 0.146 -18.939 19.811 1.00 83.31 456 GLN A C 1
ATOM 3496 O O . GLN A 1 456 ? 1.079 -19.496 20.393 1.00 83.31 456 GLN A O 1
ATOM 3501 N N . ASP A 1 457 ? -1.111 -19.380 19.820 1.00 82.44 457 ASP A N 1
ATOM 3502 C CA . ASP A 1 457 ? -1.573 -20.506 20.628 1.00 82.44 457 ASP A CA 1
ATOM 3503 C C . ASP A 1 457 ? -1.391 -21.861 19.923 1.00 82.44 457 ASP A C 1
ATOM 3505 O O . ASP A 1 457 ? -1.413 -22.901 20.578 1.00 82.44 457 ASP A O 1
ATOM 3509 N N . TRP A 1 458 ? -1.161 -21.879 18.601 1.00 77.69 458 TRP A N 1
ATOM 3510 C CA . TRP A 1 458 ? -0.958 -23.116 17.842 1.00 77.69 458 TRP A CA 1
ATOM 3511 C C . TRP A 1 458 ? 0.390 -23.793 18.185 1.00 77.69 458 TRP A C 1
ATOM 3513 O O . TRP A 1 458 ? 1.450 -23.294 17.783 1.00 77.69 458 TRP A O 1
ATOM 3523 N N . PRO A 1 459 ? 0.401 -24.976 18.840 1.00 55.53 459 PRO A N 1
ATOM 3524 C CA . PRO A 1 459 ? 1.624 -25.586 19.381 1.00 55.53 459 PRO A CA 1
ATOM 3525 C C . PRO A 1 459 ? 2.667 -25.973 18.320 1.00 55.53 459 PRO A C 1
ATOM 3527 O O . PRO A 1 459 ? 3.861 -26.005 18.606 1.00 55.53 459 PRO A O 1
ATOM 3530 N N . TYR A 1 460 ? 2.235 -26.228 17.082 1.00 56.34 460 TYR A N 1
ATOM 3531 C CA . TYR A 1 460 ? 3.095 -26.663 15.973 1.00 56.34 460 TYR A CA 1
ATOM 3532 C C . TYR A 1 460 ? 3.698 -25.514 15.140 1.00 56.34 460 TYR A C 1
ATOM 3534 O O . TYR A 1 460 ? 4.453 -25.767 14.205 1.00 56.34 460 TYR A O 1
ATOM 3542 N N . ALA A 1 461 ? 3.384 -24.248 15.449 1.00 46.25 461 ALA A N 1
ATOM 3543 C CA . ALA A 1 461 ? 3.870 -23.088 14.690 1.00 46.25 461 ALA A CA 1
ATOM 3544 C C . ALA A 1 461 ? 5.189 -22.494 15.227 1.00 46.25 461 ALA A C 1
ATOM 3546 O O . ALA A 1 461 ? 5.777 -21.620 14.584 1.00 46.25 461 ALA A O 1
ATOM 3547 N N . ARG A 1 462 ? 5.681 -22.953 16.388 1.00 36.25 462 ARG A N 1
ATOM 3548 C CA . ARG A 1 462 ? 6.990 -22.543 16.916 1.00 36.25 462 ARG A CA 1
ATOM 3549 C C . ARG A 1 462 ? 8.099 -23.367 16.250 1.00 36.25 462 ARG A C 1
ATOM 3551 O O . ARG A 1 462 ? 8.135 -24.576 16.471 1.00 36.25 462 ARG A O 1
ATOM 3558 N N . PRO A 1 463 ? 9.058 -22.767 15.516 1.00 35.88 463 PRO A N 1
ATOM 3559 C CA . PRO A 1 463 ? 10.337 -23.440 15.335 1.00 35.88 463 PRO A CA 1
ATOM 3560 C C . PRO A 1 463 ? 10.932 -23.689 16.732 1.00 35.88 463 PRO A C 1
ATOM 3562 O O . PRO A 1 463 ? 10.794 -22.825 17.611 1.00 35.88 463 PRO A O 1
ATOM 3565 N N . PRO A 1 464 ? 11.542 -24.860 16.983 1.00 33.34 464 PRO A N 1
ATOM 3566 C CA . PRO A 1 464 ? 12.120 -25.150 18.283 1.00 33.34 464 PRO A CA 1
ATOM 3567 C C . PRO A 1 464 ? 13.123 -24.046 18.616 1.00 33.34 464 PRO A C 1
ATOM 3569 O O . PRO A 1 464 ? 14.033 -23.764 17.837 1.00 33.34 464 PRO A O 1
ATOM 3572 N N . ARG A 1 465 ? 12.940 -23.397 19.775 1.00 32.72 465 ARG A N 1
ATOM 3573 C CA . ARG A 1 465 ? 13.994 -22.572 20.370 1.00 32.72 465 ARG A CA 1
ATOM 3574 C C . ARG A 1 465 ? 15.232 -23.455 20.403 1.00 32.72 465 ARG A C 1
ATOM 3576 O O . ARG A 1 465 ? 15.181 -24.519 21.019 1.00 32.72 465 ARG A O 1
ATOM 3583 N N . SER A 1 466 ? 16.301 -23.042 19.731 1.00 33.84 466 SER A N 1
ATOM 3584 C CA . SER A 1 466 ? 17.596 -23.700 19.824 1.00 33.84 466 SER A CA 1
ATOM 3585 C C . SER A 1 466 ? 18.024 -23.674 21.290 1.00 33.84 466 SER A C 1
ATOM 3587 O O . SER A 1 466 ? 18.602 -22.701 21.772 1.00 33.84 466 SER A O 1
ATOM 3589 N N . ARG A 1 467 ? 17.694 -24.731 22.035 1.00 29.34 467 ARG A N 1
ATOM 3590 C CA . ARG A 1 467 ? 18.444 -25.072 23.233 1.00 29.34 467 ARG A CA 1
ATOM 3591 C C . ARG A 1 467 ? 19.852 -25.346 22.739 1.00 29.34 467 ARG A C 1
ATOM 3593 O O . ARG A 1 467 ? 20.034 -26.143 21.823 1.00 29.34 467 ARG A O 1
ATOM 3600 N N . ALA A 1 468 ? 20.803 -24.602 23.292 1.00 30.34 468 ALA A N 1
ATOM 3601 C CA . ALA A 1 468 ? 22.218 -24.778 23.043 1.00 30.34 468 ALA A CA 1
ATOM 3602 C C . ALA A 1 468 ? 22.551 -26.277 23.021 1.00 30.34 468 ALA A C 1
ATOM 3604 O O . ALA A 1 468 ? 22.299 -26.985 23.996 1.00 30.34 468 ALA A O 1
ATOM 3605 N N . CYS A 1 469 ? 23.071 -26.754 21.889 1.00 27.05 469 CYS A N 1
ATOM 3606 C CA . CYS A 1 469 ? 23.670 -28.075 21.786 1.00 27.05 469 CYS A CA 1
ATOM 3607 C C . CYS A 1 469 ? 24.877 -28.127 22.727 1.00 27.05 469 CYS A C 1
ATOM 3609 O O . CYS A 1 469 ? 25.991 -27.772 22.348 1.00 27.05 469 CYS A O 1
ATOM 3611 N N . THR A 1 470 ? 24.675 -28.594 23.953 1.00 30.38 470 THR A N 1
ATOM 3612 C CA . THR A 1 470 ? 25.744 -29.243 24.705 1.00 30.38 470 THR A CA 1
ATOM 3613 C C . THR A 1 470 ? 25.899 -30.652 24.143 1.00 30.38 470 THR A C 1
ATOM 3615 O O . THR A 1 470 ? 24.965 -31.450 24.181 1.00 30.38 470 THR A O 1
ATOM 3618 N N . ARG A 1 471 ? 27.075 -30.914 23.564 1.00 32.94 471 ARG A N 1
ATOM 3619 C CA . ARG A 1 471 ? 27.527 -32.212 23.048 1.00 32.94 471 ARG A CA 1
ATOM 3620 C C . ARG A 1 471 ? 27.207 -33.357 24.018 1.00 32.94 471 ARG A C 1
ATOM 3622 O O . ARG A 1 471 ? 27.652 -33.334 25.160 1.00 32.94 471 ARG A O 1
ATOM 3629 N N . GLY A 1 472 ? 26.547 -34.388 23.504 1.00 28.34 472 GLY A N 1
ATOM 3630 C CA . GLY A 1 472 ? 26.469 -35.733 24.071 1.00 28.34 472 GLY A CA 1
ATOM 3631 C C . GLY A 1 472 ? 26.053 -36.684 22.949 1.00 28.34 472 GLY A C 1
ATOM 3632 O O . GLY A 1 472 ? 25.085 -36.392 22.254 1.00 28.34 472 GLY A O 1
ATOM 3633 N N . GLY A 1 473 ? 26.851 -37.724 22.690 1.00 29.67 473 GLY A N 1
ATOM 3634 C CA . GLY A 1 473 ? 26.719 -38.633 21.541 1.00 29.67 473 GLY A CA 1
ATOM 3635 C C . GLY A 1 473 ? 25.411 -39.444 21.495 1.00 29.67 473 GLY A C 1
ATOM 3636 O O . GLY A 1 473 ? 24.608 -39.379 22.425 1.00 29.67 473 GLY A O 1
ATOM 3637 N N . PRO A 1 474 ? 25.175 -40.202 20.409 1.00 30.44 474 PRO A N 1
ATOM 3638 C CA . PRO A 1 474 ? 23.900 -40.872 20.180 1.00 30.44 474 PRO A CA 1
ATOM 3639 C C . PRO A 1 474 ? 23.806 -42.175 20.988 1.00 30.44 474 PRO A C 1
ATOM 3641 O O . PRO A 1 474 ? 24.802 -42.895 21.074 1.00 30.44 474 PRO A O 1
ATOM 3644 N N . PRO A 1 475 ? 22.621 -42.558 21.494 1.00 31.16 475 PRO A N 1
ATOM 3645 C CA . PRO A 1 475 ? 22.321 -43.953 21.750 1.00 31.16 475 PRO A CA 1
ATOM 3646 C C . PRO A 1 475 ? 21.501 -44.552 20.595 1.00 31.16 475 PRO A C 1
ATOM 3648 O O . PRO A 1 475 ? 20.645 -43.904 19.991 1.00 31.16 475 PRO A O 1
ATOM 3651 N N . SER A 1 476 ? 21.822 -45.804 20.289 1.00 30.00 476 SER A N 1
ATOM 3652 C CA . SER A 1 476 ? 21.244 -46.696 19.278 1.00 30.00 476 SER A CA 1
ATOM 3653 C C . SER A 1 476 ? 19.741 -46.982 19.489 1.00 30.00 476 SER A C 1
ATOM 3655 O O . SER A 1 476 ? 19.251 -46.826 20.609 1.00 30.00 476 SER A O 1
ATOM 3657 N N . PRO A 1 477 ? 18.999 -47.444 18.460 1.00 31.58 477 PRO A N 1
ATOM 3658 C CA . PRO A 1 477 ? 17.571 -47.741 18.583 1.00 31.58 477 PRO A CA 1
ATOM 3659 C C . PRO A 1 477 ? 17.335 -49.147 19.165 1.00 31.58 477 PRO A C 1
ATOM 3661 O O . PRO A 1 477 ? 18.132 -50.046 18.889 1.00 31.58 477 PRO A O 1
ATOM 3664 N N . PRO A 1 478 ? 16.226 -49.388 19.888 1.00 29.92 478 PRO A N 1
ATOM 3665 C CA . PRO A 1 478 ? 15.699 -50.730 20.048 1.00 29.92 478 PRO A CA 1
ATOM 3666 C C . PRO A 1 478 ? 14.540 -50.983 19.073 1.00 29.92 478 PRO A C 1
ATOM 3668 O O . PRO A 1 478 ? 13.598 -50.195 18.966 1.00 29.92 478 PRO A O 1
ATOM 3671 N N . ASP A 1 479 ? 14.638 -52.122 18.390 1.00 27.45 479 ASP A N 1
ATOM 3672 C CA . ASP A 1 479 ? 13.530 -52.865 17.797 1.00 27.45 479 ASP A CA 1
ATOM 3673 C C . ASP A 1 479 ? 12.445 -53.171 18.840 1.00 27.45 479 ASP A C 1
ATOM 3675 O O . ASP A 1 479 ? 12.745 -53.416 20.011 1.00 27.45 479 ASP A O 1
ATOM 3679 N N . GLY A 1 480 ? 11.182 -53.240 18.412 1.00 25.48 480 GLY A N 1
ATOM 3680 C CA . GLY A 1 480 ? 10.121 -53.761 19.274 1.00 25.48 480 GLY A CA 1
ATOM 3681 C C . GLY A 1 480 ? 8.709 -53.417 18.832 1.00 25.48 480 GLY A C 1
ATOM 3682 O O . GLY A 1 480 ? 8.139 -52.409 19.229 1.00 25.48 480 GLY A O 1
ATOM 3683 N N . SER A 1 481 ? 8.140 -54.307 18.031 1.00 25.20 481 SER A N 1
ATOM 3684 C CA . SER A 1 481 ? 6.724 -54.431 17.693 1.00 25.20 481 SER A CA 1
ATOM 3685 C C . SER A 1 481 ? 5.770 -54.392 18.897 1.00 25.20 481 SER A C 1
ATOM 3687 O O . SER A 1 481 ? 5.948 -55.168 19.833 1.00 25.20 481 SER A O 1
ATOM 3689 N N . SER A 1 482 ? 4.660 -53.659 18.783 1.00 25.14 482 SER A N 1
ATOM 3690 C CA . SER A 1 482 ? 3.361 -54.113 19.306 1.00 25.14 482 SER A CA 1
ATOM 3691 C C . SER A 1 482 ? 2.208 -53.318 18.690 1.00 25.14 482 SER A C 1
ATOM 3693 O O . SER A 1 482 ? 2.046 -52.121 18.913 1.00 25.14 482 SER A O 1
ATOM 3695 N N . SER A 1 483 ? 1.420 -54.035 17.900 1.00 24.72 483 SER A N 1
ATOM 3696 C CA . SER A 1 483 ? 0.107 -53.702 17.362 1.00 24.72 483 SER A CA 1
ATOM 3697 C C . SER A 1 483 ? -0.984 -53.689 18.437 1.00 24.72 483 SER A C 1
ATOM 3699 O O . SER A 1 483 ? -1.075 -54.666 19.179 1.00 24.72 483 SER A O 1
ATOM 3701 N N . THR A 1 484 ? -1.907 -52.719 18.393 1.00 24.28 484 THR A N 1
ATOM 3702 C CA . THR A 1 484 ? -3.285 -52.931 18.882 1.00 24.28 484 THR A CA 1
ATOM 3703 C C . THR A 1 484 ? -4.301 -51.972 18.236 1.00 24.28 484 THR A C 1
ATOM 3705 O O . THR A 1 484 ? -4.326 -50.783 18.519 1.00 24.28 484 THR A O 1
ATOM 3708 N N . HIS A 1 485 ? -5.109 -52.556 17.345 1.00 22.70 485 HIS A N 1
ATOM 3709 C CA . HIS A 1 485 ? -6.551 -52.382 17.094 1.00 22.70 485 HIS A CA 1
ATOM 3710 C C . HIS A 1 485 ? -7.248 -50.998 16.938 1.00 22.70 485 HIS A C 1
ATOM 3712 O O . HIS A 1 485 ? -7.358 -50.202 17.861 1.00 22.70 485 HIS A O 1
ATOM 3718 N N . TRP A 1 486 ? -7.844 -50.857 15.737 1.00 21.42 486 TRP A N 1
ATOM 3719 C CA . TRP A 1 486 ? -9.084 -50.183 15.265 1.00 21.42 486 TRP A CA 1
ATOM 3720 C C . TRP A 1 486 ? -10.306 -50.205 16.232 1.00 21.42 486 TRP A C 1
ATOM 3722 O O . TRP A 1 486 ? -10.197 -50.921 17.224 1.00 21.42 486 TRP A O 1
ATOM 3732 N N . PRO A 1 487 ? -11.508 -49.602 15.952 1.00 32.22 487 PRO A N 1
ATOM 3733 C CA . PRO A 1 487 ? -12.040 -48.974 14.708 1.00 32.22 487 PRO A CA 1
ATOM 3734 C C . PRO A 1 487 ? -12.909 -47.691 14.894 1.00 32.22 487 PRO A C 1
ATOM 3736 O O . PRO A 1 487 ? -13.427 -47.467 15.975 1.00 32.22 487 PRO A O 1
ATOM 3739 N N . VAL A 1 488 ? -13.222 -46.938 13.820 1.00 26.58 488 VAL A N 1
ATOM 3740 C CA . VAL A 1 488 ? -14.590 -46.385 13.608 1.00 26.58 488 VAL A CA 1
ATOM 3741 C C . VAL A 1 488 ? -14.922 -46.318 12.106 1.00 26.58 488 VAL A C 1
ATOM 3743 O O . VAL A 1 488 ? -14.363 -45.539 11.341 1.00 26.58 488 VAL A O 1
ATOM 3746 N N . SER A 1 489 ? -15.843 -47.210 11.746 1.00 25.91 489 SER A N 1
ATOM 3747 C CA . SER A 1 489 ? -16.894 -47.197 10.717 1.00 25.91 489 SER A CA 1
ATOM 3748 C C . SER A 1 489 ? -17.169 -45.912 9.922 1.00 25.91 489 SER A C 1
ATOM 3750 O O . SER A 1 489 ? -17.331 -44.825 10.471 1.00 25.91 489 SER A O 1
ATOM 3752 N N . GLY A 1 490 ? -17.345 -46.098 8.609 1.00 23.34 490 GLY A N 1
ATOM 3753 C CA . GLY A 1 490 ? -17.786 -45.073 7.669 1.00 23.34 490 GLY A CA 1
ATOM 3754 C C . GLY A 1 490 ? -19.300 -44.892 7.575 1.00 23.34 490 GLY A C 1
ATOM 3755 O O . GLY A 1 490 ? -20.079 -45.676 8.110 1.00 23.34 490 GLY A O 1
ATOM 3756 N N . SER A 1 491 ? -19.698 -43.863 6.827 1.00 23.78 491 SER A N 1
ATOM 3757 C CA . SER A 1 491 ? -20.906 -43.826 5.996 1.00 23.78 491 SER A CA 1
ATOM 3758 C C . SER A 1 491 ? -20.780 -42.689 4.977 1.00 23.78 491 SER A C 1
ATOM 3760 O O . SER A 1 491 ? -20.333 -41.587 5.278 1.00 23.78 491 SER A O 1
ATOM 3762 N N . SER A 1 492 ? -21.128 -43.037 3.750 1.00 23.23 492 SER A N 1
ATOM 3763 C CA . SER A 1 492 ? -21.009 -42.347 2.469 1.00 23.23 492 SER A CA 1
ATOM 3764 C C . SER A 1 492 ? -21.813 -41.048 2.330 1.00 23.23 492 SER A C 1
ATOM 3766 O O . SER A 1 492 ? -22.997 -41.008 2.656 1.00 23.23 492 SER A O 1
ATOM 3768 N N . LEU A 1 493 ? -21.200 -40.032 1.713 1.00 24.36 493 LEU A N 1
ATOM 3769 C CA . LEU A 1 493 ? -21.883 -38.874 1.128 1.00 24.36 493 LEU A CA 1
ATOM 3770 C C . LEU A 1 493 ? -22.447 -39.243 -0.256 1.00 24.36 493 LEU A C 1
ATOM 3772 O O . LEU A 1 493 ? -21.700 -39.603 -1.164 1.00 24.36 493 LEU A O 1
ATOM 3776 N N . VAL A 1 494 ? -23.766 -39.122 -0.409 1.00 24.00 494 VAL A N 1
ATOM 3777 C CA . VAL A 1 494 ? -24.481 -39.116 -1.697 1.00 24.00 494 VAL A CA 1
ATOM 3778 C C . VAL A 1 494 ? -24.273 -37.745 -2.367 1.00 24.00 494 VAL A C 1
ATOM 3780 O O . VAL A 1 494 ? -24.369 -36.727 -1.676 1.00 24.00 494 VAL A O 1
ATOM 3783 N N . PRO A 1 495 ? -23.992 -37.661 -3.682 1.00 24.56 495 PRO A N 1
ATOM 3784 C CA . PRO A 1 495 ? -23.753 -36.386 -4.347 1.00 24.56 495 PRO A CA 1
ATOM 3785 C C . PRO A 1 495 ? -25.083 -35.714 -4.713 1.00 24.56 495 PRO A C 1
ATOM 3787 O O . PRO A 1 495 ? -25.856 -36.247 -5.507 1.00 24.56 495 PRO A O 1
ATOM 3790 N N . ALA A 1 496 ? -25.337 -34.523 -4.167 1.00 23.97 496 ALA A N 1
ATOM 3791 C CA . ALA A 1 496 ? -26.411 -33.657 -4.639 1.00 23.97 496 ALA A CA 1
ATOM 3792 C C . ALA A 1 496 ? -25.893 -32.724 -5.743 1.00 23.97 496 ALA A C 1
ATOM 3794 O O . ALA A 1 496 ? -24.878 -32.038 -5.616 1.00 23.97 496 ALA A O 1
ATOM 3795 N N . SER A 1 497 ? -26.628 -32.772 -6.842 1.00 22.25 497 SER A N 1
ATOM 3796 C CA . SER A 1 497 ? -26.451 -32.144 -8.141 1.00 22.25 497 SER A CA 1
ATOM 3797 C C . SER A 1 497 ? -26.318 -30.618 -8.137 1.00 22.25 497 SER A C 1
ATOM 3799 O O . SER A 1 497 ? -26.864 -29.903 -7.302 1.00 22.25 497 SER A O 1
ATOM 3801 N N . HIS A 1 498 ? -25.622 -30.145 -9.170 1.00 26.48 498 HIS A N 1
ATOM 3802 C CA . HIS A 1 498 ? -25.436 -28.761 -9.587 1.00 26.48 498 HIS A CA 1
ATOM 3803 C C . HIS A 1 498 ? -26.665 -27.844 -9.436 1.00 26.48 498 HIS A C 1
ATOM 3805 O O . HIS A 1 498 ? -27.633 -27.972 -10.177 1.00 26.48 498 HIS A O 1
ATOM 3811 N N . HIS A 1 499 ? -26.518 -26.792 -8.628 1.00 22.06 499 HIS A N 1
ATOM 3812 C CA . HIS A 1 499 ? -27.082 -25.473 -8.916 1.00 22.06 499 HIS A CA 1
ATOM 3813 C C . HIS A 1 499 ? -26.050 -24.395 -8.558 1.00 22.06 499 HIS A C 1
ATOM 3815 O O . HIS A 1 499 ? -25.588 -24.287 -7.425 1.00 22.06 499 HIS A O 1
ATOM 3821 N N . ARG A 1 500 ? -25.628 -23.619 -9.565 1.00 26.47 500 ARG A N 1
ATOM 3822 C CA . ARG A 1 500 ? -24.771 -22.442 -9.391 1.00 26.47 500 ARG A CA 1
ATOM 3823 C C . ARG A 1 500 ? -25.612 -21.297 -8.825 1.00 26.47 500 ARG A C 1
ATOM 3825 O O . ARG A 1 500 ? -26.353 -20.666 -9.569 1.00 26.47 500 ARG A O 1
ATOM 3832 N N . SER A 1 501 ? -25.424 -20.990 -7.549 1.00 21.83 501 SER A N 1
ATOM 3833 C CA . SER A 1 501 ? -25.772 -19.702 -6.945 1.00 21.83 501 SER A CA 1
ATOM 3834 C C . SER A 1 501 ? -24.513 -19.118 -6.305 1.00 21.83 501 SER A C 1
ATOM 3836 O O . SER A 1 501 ? -23.854 -19.784 -5.505 1.00 21.83 501 SER A O 1
ATOM 3838 N N . PHE A 1 502 ? -24.150 -17.892 -6.689 1.00 25.38 502 PHE A N 1
ATOM 3839 C CA . PHE A 1 502 ? -23.097 -17.097 -6.052 1.00 25.38 502 PHE A CA 1
ATOM 3840 C C . PHE A 1 502 ? -23.511 -16.789 -4.603 1.00 25.38 502 PHE A C 1
ATOM 3842 O O . PHE A 1 502 ? -24.131 -15.768 -4.334 1.00 25.38 502 PHE A O 1
ATOM 3849 N N . LEU A 1 503 ? -23.214 -17.694 -3.671 1.00 25.17 503 LEU A N 1
ATOM 3850 C CA . LEU A 1 503 ? -23.388 -17.470 -2.239 1.00 25.17 503 LEU A CA 1
ATOM 3851 C C . LEU A 1 503 ? -22.033 -17.108 -1.628 1.00 25.17 503 LEU A C 1
ATOM 3853 O O . LEU A 1 503 ? -21.081 -17.891 -1.688 1.00 25.17 503 LEU A O 1
ATOM 3857 N N . ASN A 1 504 ? -21.970 -15.905 -1.052 1.00 36.03 504 ASN A N 1
ATOM 3858 C CA . ASN A 1 504 ? -20.897 -15.444 -0.177 1.00 36.03 504 ASN A CA 1
ATOM 3859 C C . ASN A 1 504 ? -20.614 -16.514 0.886 1.00 36.03 504 ASN A C 1
ATOM 3861 O O . ASN A 1 504 ? -21.446 -16.775 1.754 1.00 36.03 504 ASN A O 1
ATOM 3865 N N . ARG A 1 505 ? -19.438 -17.147 0.824 1.00 33.66 505 ARG A N 1
ATOM 3866 C CA . ARG A 1 505 ? -18.967 -18.005 1.915 1.00 33.66 505 ARG A CA 1
ATOM 3867 C C . ARG A 1 505 ? -18.529 -17.121 3.090 1.00 33.66 505 ARG A C 1
ATOM 3869 O O . ARG A 1 505 ? -17.862 -16.115 2.849 1.00 33.66 505 ARG A O 1
ATOM 3876 N N . PRO A 1 506 ? -18.840 -17.492 4.344 1.00 41.38 506 PRO A N 1
ATOM 3877 C CA . PRO A 1 506 ? -18.403 -16.731 5.507 1.00 41.38 506 PRO A CA 1
ATOM 3878 C C . PRO A 1 506 ? -16.871 -16.678 5.586 1.00 41.38 506 PRO A C 1
ATOM 3880 O O . PRO A 1 506 ? -16.194 -17.693 5.397 1.00 41.38 506 PRO A O 1
ATOM 3883 N N . ILE A 1 507 ? -16.326 -15.498 5.898 1.00 48.81 507 ILE A N 1
ATOM 3884 C CA . ILE A 1 507 ? -14.882 -15.182 5.872 1.00 48.81 507 ILE A CA 1
ATOM 3885 C C . ILE A 1 507 ? -14.069 -16.136 6.767 1.00 48.81 507 ILE A C 1
ATOM 3887 O O . ILE A 1 507 ? -12.962 -16.556 6.415 1.00 48.81 507 ILE A O 1
ATOM 3891 N N . PHE A 1 508 ? -14.647 -16.566 7.891 1.00 41.41 508 PHE A N 1
ATOM 3892 C CA . PHE A 1 508 ? -14.028 -17.541 8.790 1.00 41.41 508 PHE A CA 1
ATOM 3893 C C . PHE A 1 508 ? -13.907 -18.949 8.182 1.00 41.41 508 PHE A C 1
ATOM 3895 O O . PHE A 1 508 ? -12.931 -19.637 8.459 1.00 41.41 508 PHE A O 1
ATOM 3902 N N . SER A 1 509 ? -14.805 -19.368 7.282 1.00 35.44 509 SER A N 1
ATOM 3903 C CA . SER A 1 509 ? -14.693 -20.671 6.601 1.00 35.44 509 SER A CA 1
ATOM 3904 C C . SER A 1 509 ? -13.505 -20.706 5.627 1.00 35.44 509 SER A C 1
ATOM 3906 O O . SER A 1 509 ? -12.809 -21.717 5.524 1.00 35.44 509 SER A O 1
ATOM 3908 N N . SER A 1 510 ? -13.192 -19.578 4.975 1.00 32.97 510 SER A N 1
ATOM 3909 C CA . SER A 1 510 ? -11.994 -19.452 4.131 1.00 32.97 510 SER A CA 1
ATOM 3910 C C . SER A 1 510 ? -10.682 -19.433 4.918 1.00 32.97 510 SER A C 1
ATOM 3912 O O . SER A 1 510 ? -9.680 -19.926 4.406 1.00 32.97 510 SER A O 1
ATOM 3914 N N . ALA A 1 511 ? -10.671 -18.923 6.155 1.00 31.59 511 ALA A N 1
ATOM 3915 C CA . ALA A 1 511 ? -9.473 -18.941 6.994 1.00 31.59 511 ALA A CA 1
ATOM 3916 C C . ALA A 1 511 ? -9.070 -20.373 7.387 1.00 31.59 511 ALA A C 1
ATOM 3918 O O . ALA A 1 511 ? -7.883 -20.674 7.393 1.00 31.59 511 ALA A O 1
ATOM 3919 N N . PHE A 1 512 ? -10.032 -21.271 7.629 1.00 30.72 512 PHE A N 1
ATOM 3920 C CA . PHE A 1 512 ? -9.751 -22.675 7.959 1.00 30.72 512 PHE A CA 1
ATOM 3921 C C . PHE A 1 512 ? -9.415 -23.539 6.732 1.00 30.72 512 PHE A C 1
ATOM 3923 O O . PHE A 1 512 ? -8.565 -24.420 6.823 1.00 30.72 512 PHE A O 1
ATOM 3930 N N . SER A 1 513 ? -10.000 -23.262 5.560 1.00 26.78 513 SER A N 1
ATOM 3931 C CA . SER A 1 513 ? -9.778 -24.082 4.355 1.00 26.78 513 SER A CA 1
ATOM 3932 C C . SER A 1 513 ? -8.393 -23.911 3.708 1.00 26.78 513 SER A C 1
ATOM 3934 O O . SER A 1 513 ? -8.021 -24.726 2.869 1.00 26.78 513 SER A O 1
ATOM 3936 N N . ILE A 1 514 ? -7.623 -22.877 4.072 1.00 28.94 514 ILE A N 1
ATOM 3937 C CA . ILE A 1 514 ? -6.255 -22.646 3.560 1.00 28.94 514 ILE A CA 1
ATOM 3938 C C . ILE A 1 514 ? -5.210 -23.501 4.312 1.00 28.94 514 ILE A C 1
ATOM 3940 O O . ILE A 1 514 ? -4.064 -23.591 3.881 1.00 28.94 514 ILE A O 1
ATOM 3944 N N . TYR A 1 515 ? -5.595 -24.171 5.404 1.00 32.09 515 TYR A N 1
ATOM 3945 C CA . TYR A 1 515 ? -4.688 -24.957 6.253 1.00 32.09 515 TYR A CA 1
ATOM 3946 C C . TYR A 1 515 ? -4.886 -26.476 6.147 1.00 32.09 515 TYR A C 1
ATOM 3948 O O . TYR A 1 515 ? -4.372 -27.228 6.971 1.00 32.09 515 TYR A O 1
ATOM 3956 N N . SER A 1 516 ? -5.591 -26.937 5.111 1.00 23.31 516 SER A N 1
ATOM 3957 C CA . SER A 1 516 ? -5.748 -28.357 4.779 1.00 23.31 516 SER A CA 1
ATOM 3958 C C . SER A 1 516 ? -5.178 -28.665 3.392 1.00 23.31 516 SER A C 1
ATOM 3960 O O . SER A 1 516 ? -5.922 -29.085 2.516 1.00 23.31 516 SER A O 1
ATOM 3962 N N . THR A 1 517 ? -3.881 -28.403 3.190 1.00 26.25 517 THR A N 1
ATOM 3963 C CA . THR A 1 517 ? -2.985 -29.080 2.219 1.00 26.25 517 THR A CA 1
ATOM 3964 C C . THR A 1 517 ? -1.543 -28.669 2.458 1.00 26.25 517 THR A C 1
ATOM 3966 O O . THR A 1 517 ? -1.306 -27.443 2.566 1.00 26.25 517 THR A O 1
#

Organism: NCBI:txid35763

Nearest PDB structures (foldseek):
  4r79-assembly1_B  TM=3.668E-01  e=3.257E-04  Drosophila mauritiana
  3hot-assembly1_B  TM=3.423E-01  e=9.029E-04  Drosophila mauritiana
  5hoo-assembly1_A  TM=3.633E-01  e=3.516E-03  Drosophila mauritiana
  4u7b-assembly2_G-2  TM=3.424E-01  e=2.503E-03  Drosophila mauritiana
  3hot-assembly1_A  TM=4.337E-01  e=1.508E-02  Drosophila mauritiana

pLDDT: mean 80.67, std 20.4, range [21.42, 97.56]